Protein AF-A0A7S4NTH3-F1 (afdb_monomer)

Sequence (431 aa):
EKEKEEKEEEKEDREDGDEDFASLLYPTRKARSNSCQSRYLDDYPLTLNHTNNGFLAPGGIAGGYSQSLRDPQRGPPQKRERRERSGTILEEIVQHSLRKLESDKPVRRKPQRSLPNFPNFDAALRMSGSDRTESPPSQRRLSERGMEEGGDGRASPLAKKPRTGYGLRTDLEMGENADNWMETKDIALSAVTAIQGVVFHHYPFLRKKKTRLEVTYHAILEFVFEKTSPEMMGFYYQRWKGADDHLSEMWDKFEKACGGVSPAHLGLPKQLWLYDPWSDAIAYSSAISRLRKIDEVYTAKDKLSCLVDVGNLIFKALEKYWNSNESGDLSVMVGGDELLPLFMYVIIKAKVKKGFSQSYFMQDFIDDQCSIQKEGYLLATFQTAIALLANETDPEELAKRGEDAKRRQQIKREEKKPPPLDDDASFEEFL

Nearest PDB structures (foldseek):
  2efc-assembly1_A  TM=6.262E-01  e=3.187E-06  Arabidopsis thaliana
  2efh-assembly2_C  TM=6.250E-01  e=4.135E-06  Arabidopsis thaliana
  2ot3-assembly1_A  TM=6.192E-01  e=3.951E-05  Homo sapiens
  8zyv-assembly1_E  TM=1.554E-01  e=6.865E+00  Vibrio alginolyticus
  8gqy-assembly1_D  TM=1.423E-01  e=7.820E+00  Aquifex aeolicus VF5

Structure (mmCIF, N/CA/C/O backbone):
data_AF-A0A7S4NTH3-F1
#
_entry.id   AF-A0A7S4NTH3-F1
#
loop_
_atom_site.group_PDB
_atom_site.id
_atom_site.type_symbol
_atom_site.label_atom_id
_atom_site.label_alt_id
_atom_site.label_comp_id
_atom_site.label_asym_id
_atom_site.label_entity_id
_atom_site.label_seq_id
_atom_site.pdbx_PDB_ins_code
_atom_site.Cartn_x
_atom_site.Cartn_y
_atom_site.Cartn_z
_atom_site.occupancy
_atom_site.B_iso_or_equiv
_atom_site.auth_seq_id
_atom_site.auth_comp_id
_atom_site.auth_asym_id
_atom_site.auth_atom_id
_atom_site.pdbx_PDB_model_num
ATOM 1 N N . GLU A 1 1 ? 34.734 27.574 -26.171 1.00 56.28 1 GLU A N 1
ATOM 2 C CA . GLU A 1 1 ? 33.367 27.935 -25.730 1.00 56.28 1 GLU A CA 1
ATOM 3 C C . GLU A 1 1 ? 32.565 26.721 -25.277 1.00 56.28 1 GLU A C 1
ATOM 5 O O . GLU A 1 1 ? 32.275 26.679 -24.095 1.00 56.28 1 GLU A O 1
ATOM 10 N N . LYS A 1 2 ? 32.345 25.685 -26.104 1.00 60.69 2 LYS A N 1
ATOM 11 C CA . LYS A 1 2 ? 31.673 24.432 -25.669 1.00 60.69 2 LYS A CA 1
ATOM 12 C C . LYS A 1 2 ? 32.257 23.777 -24.410 1.00 60.69 2 LYS A C 1
ATOM 14 O O . LYS A 1 2 ? 31.524 23.348 -23.535 1.00 60.69 2 LYS A O 1
ATOM 19 N N . GLU A 1 3 ? 33.580 23.751 -24.293 1.00 72.31 3 GLU A N 1
ATOM 20 C CA . GLU A 1 3 ? 34.278 23.184 -23.127 1.00 72.31 3 GLU A CA 1
ATOM 21 C C . GLU A 1 3 ? 34.181 24.077 -21.871 1.00 72.31 3 GLU A C 1
ATOM 23 O O . GLU A 1 3 ? 34.474 23.648 -20.758 1.00 72.31 3 GLU A O 1
ATOM 28 N N . LYS A 1 4 ? 33.790 25.346 -22.054 1.00 73.31 4 LYS A N 1
ATOM 29 C CA . LYS A 1 4 ? 33.551 26.311 -20.976 1.00 73.31 4 LYS A CA 1
ATOM 30 C C . LYS A 1 4 ? 32.095 26.229 -20.500 1.00 73.31 4 LYS A C 1
ATOM 32 O O . LYS A 1 4 ? 31.881 26.224 -19.297 1.00 73.31 4 LYS A O 1
ATOM 37 N N . GLU A 1 5 ? 31.144 26.044 -21.423 1.00 79.00 5 GLU A N 1
ATOM 38 C CA . GLU A 1 5 ? 29.742 25.714 -21.106 1.00 79.00 5 GLU A CA 1
ATOM 39 C C . GLU A 1 5 ? 29.620 24.368 -20.370 1.00 79.00 5 GLU A C 1
ATOM 41 O O . GLU A 1 5 ? 28.912 24.287 -19.372 1.00 79.00 5 GLU A O 1
ATOM 46 N N . GLU A 1 6 ? 30.367 23.330 -20.778 1.00 72.06 6 GLU A N 1
ATOM 47 C CA . GLU A 1 6 ? 30.344 22.025 -20.086 1.00 72.06 6 GLU A CA 1
ATOM 48 C C . GLU A 1 6 ? 30.868 22.090 -18.642 1.00 72.06 6 GLU A C 1
ATOM 50 O O . GLU A 1 6 ? 30.430 21.304 -17.807 1.00 72.06 6 GLU A O 1
ATOM 55 N N . LYS A 1 7 ? 31.775 23.028 -18.330 1.00 72.94 7 LYS A N 1
ATOM 56 C CA . LYS A 1 7 ? 32.330 23.199 -16.976 1.00 72.94 7 LYS A CA 1
ATOM 57 C C . LYS A 1 7 ? 31.457 24.048 -16.054 1.00 72.94 7 LYS A C 1
ATOM 59 O O . LYS A 1 7 ? 31.573 23.909 -14.839 1.00 72.94 7 LYS A O 1
ATOM 64 N N . GLU A 1 8 ? 30.624 24.932 -16.600 1.00 67.81 8 GLU A N 1
ATOM 65 C CA . GLU A 1 8 ? 29.663 25.706 -15.804 1.00 67.81 8 GLU A CA 1
ATOM 66 C C . GLU A 1 8 ? 28.440 24.857 -15.431 1.00 67.81 8 GLU A C 1
ATOM 68 O O . GLU A 1 8 ? 28.017 24.897 -14.279 1.00 67.81 8 GLU A O 1
ATOM 73 N N . GLU A 1 9 ? 27.964 23.992 -16.336 1.00 59.84 9 GLU A N 1
ATOM 74 C CA . GLU A 1 9 ? 26.848 23.065 -16.070 1.00 59.84 9 GLU A CA 1
ATOM 75 C C . GLU A 1 9 ? 27.218 22.009 -14.999 1.00 59.84 9 GLU A C 1
ATOM 77 O O . GLU A 1 9 ? 26.403 21.641 -14.161 1.00 59.84 9 GLU A O 1
ATOM 82 N N . GLU A 1 10 ? 28.484 21.575 -14.947 1.00 56.62 10 GLU A N 1
ATOM 83 C CA . GLU A 1 10 ? 28.981 20.583 -13.975 1.00 56.62 10 GLU A CA 1
ATOM 84 C C . GLU A 1 10 ? 29.141 21.137 -12.542 1.00 56.62 10 GLU A C 1
ATOM 86 O O . GLU A 1 10 ? 29.327 20.375 -11.588 1.00 56.62 10 GLU A O 1
ATOM 91 N N . LYS A 1 11 ? 29.082 22.465 -12.371 1.00 53.81 11 LYS A N 1
ATOM 92 C CA . LYS A 1 11 ? 29.217 23.129 -11.067 1.00 53.81 11 LYS A CA 1
ATOM 93 C C . LYS A 1 11 ? 27.868 23.369 -10.379 1.00 53.81 11 LYS A C 1
ATOM 95 O O . LYS A 1 11 ? 27.844 23.449 -9.158 1.00 53.81 11 LYS A O 1
ATOM 100 N N . GLU A 1 12 ? 26.780 23.444 -11.143 1.00 49.84 12 GLU A N 1
ATOM 101 C CA . GLU A 1 12 ? 25.428 23.739 -10.640 1.00 49.84 12 GLU A CA 1
ATOM 102 C C . GLU A 1 12 ? 24.739 22.486 -10.052 1.00 49.84 12 GLU A C 1
ATOM 104 O O . GLU A 1 12 ? 24.010 22.581 -9.072 1.00 49.84 12 GLU A O 1
ATOM 109 N N . ASP A 1 13 ? 25.053 21.285 -10.553 1.00 47.53 13 ASP A N 1
ATOM 110 C CA . ASP A 1 13 ? 24.416 20.023 -10.127 1.00 47.53 13 ASP A CA 1
ATOM 111 C C . ASP A 1 13 ? 24.898 19.474 -8.760 1.00 47.53 13 ASP A C 1
ATOM 113 O O . ASP A 1 13 ? 24.408 18.442 -8.300 1.00 47.53 13 ASP A O 1
ATOM 117 N N . ARG A 1 14 ? 25.873 20.116 -8.096 1.00 53.19 14 ARG A N 1
ATOM 118 C CA . ARG A 1 14 ? 26.431 19.638 -6.811 1.00 53.19 14 ARG A CA 1
ATOM 119 C C . ARG A 1 14 ? 25.759 20.200 -5.557 1.00 53.19 14 ARG A C 1
ATOM 121 O O . ARG A 1 14 ? 26.060 19.694 -4.481 1.00 53.19 14 ARG A O 1
ATOM 128 N N . GLU A 1 15 ? 24.903 21.214 -5.664 1.00 51.72 15 GLU A N 1
ATOM 129 C CA . GLU A 1 15 ? 24.440 21.968 -4.484 1.00 51.72 15 GLU A CA 1
ATOM 130 C C . GLU A 1 15 ? 23.017 21.616 -3.993 1.00 51.72 15 GLU A C 1
ATOM 132 O O . GLU A 1 15 ? 22.666 22.017 -2.890 1.00 51.72 15 GLU A O 1
ATOM 137 N N . ASP A 1 16 ? 22.229 20.803 -4.716 1.00 48.53 16 ASP A N 1
ATOM 138 C CA . ASP A 1 16 ? 20.764 20.735 -4.502 1.00 48.53 16 ASP A CA 1
ATOM 139 C C . ASP A 1 16 ? 20.166 19.388 -4.018 1.00 48.53 16 ASP A C 1
ATOM 141 O O . ASP A 1 16 ? 18.943 19.231 -4.004 1.00 48.53 16 ASP A O 1
ATOM 145 N N . GLY A 1 17 ? 20.955 18.394 -3.602 1.00 49.06 17 GLY A N 1
ATOM 146 C CA . GLY A 1 17 ? 20.407 17.089 -3.190 1.00 49.06 17 GLY A CA 1
ATOM 147 C C . GLY A 1 17 ? 20.921 16.616 -1.840 1.00 49.06 17 GLY A C 1
ATOM 148 O O . GLY A 1 17 ? 22.089 16.256 -1.774 1.00 49.06 17 GLY A O 1
ATOM 149 N N . ASP A 1 18 ? 20.061 16.626 -0.803 1.00 46.88 18 ASP A N 1
ATOM 150 C CA . ASP A 1 18 ? 19.934 15.564 0.234 1.00 46.88 18 ASP A CA 1
ATOM 151 C C . ASP A 1 18 ? 19.474 16.017 1.651 1.00 46.88 18 ASP A C 1
ATOM 153 O O . ASP A 1 18 ? 19.544 15.229 2.593 1.00 46.88 18 ASP A O 1
ATOM 157 N N . GLU A 1 19 ? 18.930 17.226 1.866 1.00 51.50 19 GLU A N 1
ATOM 158 C CA . GLU A 1 19 ? 18.596 17.675 3.246 1.00 51.50 19 GLU A CA 1
ATOM 159 C C . GLU A 1 19 ? 17.164 17.379 3.769 1.00 51.50 19 GLU A C 1
ATOM 161 O O . GLU A 1 19 ? 16.917 17.497 4.971 1.00 51.50 19 GLU A O 1
ATOM 166 N N . ASP A 1 20 ? 16.207 16.939 2.942 1.00 54.31 20 ASP A N 1
ATOM 167 C CA . ASP A 1 20 ? 14.775 17.071 3.303 1.00 54.31 20 ASP A CA 1
ATOM 168 C C . ASP A 1 20 ? 14.082 15.857 3.964 1.00 54.31 20 ASP A C 1
ATOM 170 O O . ASP A 1 20 ? 12.988 16.010 4.504 1.00 54.31 20 ASP A O 1
ATOM 174 N N . PHE A 1 21 ? 14.655 14.645 3.961 1.00 44.69 21 PHE A N 1
ATOM 175 C CA . PHE A 1 21 ? 13.933 13.457 4.473 1.00 44.69 21 PHE A CA 1
ATOM 176 C C . PHE A 1 21 ? 14.385 12.976 5.859 1.00 44.69 21 PHE A C 1
ATOM 178 O O . PHE A 1 21 ? 13.556 12.552 6.667 1.00 44.69 21 PHE A O 1
ATOM 185 N N . ALA A 1 22 ? 15.675 13.090 6.188 1.00 48.62 22 ALA A N 1
ATOM 186 C CA . ALA A 1 22 ? 16.169 12.745 7.525 1.00 48.62 22 ALA A CA 1
ATOM 187 C C . ALA A 1 22 ? 15.542 13.634 8.620 1.00 48.62 22 ALA A C 1
ATOM 189 O O . ALA A 1 22 ? 15.331 13.183 9.745 1.00 48.62 22 ALA A O 1
ATOM 190 N N . SER A 1 23 ? 15.172 14.867 8.266 1.00 53.59 23 SER A N 1
ATOM 191 C CA . SER A 1 23 ? 14.517 15.848 9.135 1.00 53.59 23 SER A CA 1
ATOM 192 C C . SER A 1 23 ? 13.063 15.498 9.489 1.00 53.59 23 SER A C 1
ATOM 194 O O . SER A 1 23 ? 12.595 15.900 10.554 1.00 53.59 23 SER A O 1
ATOM 196 N N . LEU A 1 24 ? 12.365 14.717 8.650 1.00 48.34 24 LEU A N 1
ATOM 197 C CA . LEU A 1 24 ? 10.979 14.281 8.883 1.00 48.34 24 LEU A CA 1
ATOM 198 C C . LEU A 1 24 ? 10.876 13.059 9.809 1.00 48.34 24 LEU A C 1
ATOM 200 O O . LEU A 1 24 ? 9.901 12.941 10.546 1.00 48.34 24 LEU A O 1
ATOM 204 N N . LEU A 1 25 ? 11.870 12.164 9.794 1.00 39.31 25 LEU A N 1
ATOM 205 C CA . LEU A 1 25 ? 11.901 10.975 10.664 1.00 39.31 25 LEU A CA 1
ATOM 206 C C . LEU A 1 25 ? 12.648 11.219 11.985 1.00 39.31 25 LEU A C 1
ATOM 208 O O . LEU A 1 25 ? 12.361 10.562 12.984 1.00 39.31 25 LEU A O 1
ATOM 212 N N . TYR A 1 26 ? 13.571 12.185 12.011 1.00 44.75 26 TYR A N 1
ATOM 213 C CA . TYR A 1 26 ? 14.352 12.544 13.191 1.00 44.75 26 TYR A CA 1
ATOM 214 C C . TYR A 1 26 ? 14.500 14.069 13.283 1.00 44.75 26 TYR A C 1
ATOM 216 O O . TYR A 1 26 ? 15.501 14.618 12.815 1.00 44.75 26 TYR A O 1
ATOM 224 N N . PRO A 1 27 ? 13.550 14.797 13.897 1.00 42.50 27 PRO A N 1
ATOM 225 C CA . PRO A 1 27 ? 13.737 16.220 14.138 1.00 42.50 27 PRO A CA 1
ATOM 226 C C . PRO A 1 27 ? 14.923 16.417 15.093 1.00 42.50 27 PRO A C 1
ATOM 228 O O . PRO A 1 27 ? 14.819 16.237 16.309 1.00 42.50 27 PRO A O 1
ATOM 231 N N . THR A 1 28 ? 16.087 16.787 14.554 1.00 39.97 28 THR A N 1
ATOM 232 C CA . THR A 1 28 ? 17.236 17.190 15.366 1.00 39.97 28 THR A CA 1
ATOM 233 C C . THR A 1 28 ? 16.845 18.417 16.180 1.00 39.97 28 THR A C 1
ATOM 235 O O . THR A 1 28 ? 16.526 19.469 15.620 1.00 39.97 28 THR A O 1
ATOM 238 N N . ARG A 1 29 ? 16.878 18.294 17.514 1.00 39.38 29 ARG A N 1
ATOM 239 C CA . ARG A 1 29 ? 16.698 19.412 18.450 1.00 39.38 29 ARG A CA 1
ATOM 240 C C . ARG A 1 29 ? 17.683 20.536 18.104 1.00 39.38 29 ARG A C 1
ATOM 242 O O . ARG A 1 29 ? 18.843 20.487 18.505 1.00 39.38 29 ARG A O 1
ATOM 249 N N . LYS A 1 30 ? 17.216 21.601 17.444 1.00 36.25 30 LYS A N 1
ATOM 250 C CA . LYS A 1 30 ? 17.877 22.909 17.538 1.00 36.25 30 LYS A CA 1
ATOM 251 C C . LYS A 1 30 ? 17.688 23.395 18.970 1.00 36.25 30 LYS A C 1
ATOM 253 O O . LYS A 1 30 ? 16.607 23.838 19.351 1.00 36.25 30 LYS A O 1
ATOM 258 N N . ALA A 1 31 ? 18.737 23.257 19.775 1.00 36.06 31 ALA A N 1
ATOM 259 C CA . ALA A 1 31 ? 18.807 23.820 21.111 1.00 36.06 31 ALA A CA 1
ATOM 260 C C . ALA A 1 31 ? 18.616 25.343 21.024 1.00 36.06 31 ALA A C 1
ATOM 262 O O . ALA A 1 31 ? 19.528 26.078 20.650 1.00 36.06 31 ALA A O 1
ATOM 263 N N . ARG A 1 32 ? 17.419 25.831 21.362 1.00 34.41 32 ARG A N 1
ATOM 264 C CA . ARG A 1 32 ? 17.241 27.228 21.758 1.00 34.41 32 ARG A CA 1
ATOM 265 C C . ARG A 1 32 ? 17.794 27.360 23.170 1.00 34.41 32 ARG A C 1
ATOM 267 O O . ARG A 1 32 ? 17.134 27.001 24.140 1.00 34.41 32 ARG A O 1
ATOM 274 N N . SER A 1 33 ? 19.027 27.846 23.273 1.00 37.03 33 SER A N 1
ATOM 275 C CA . SER A 1 33 ? 19.566 28.367 24.521 1.00 37.03 33 SER A CA 1
ATOM 276 C C . SER A 1 33 ? 18.822 29.655 24.867 1.00 37.03 33 SER A C 1
ATOM 278 O O . SER A 1 33 ? 19.140 30.710 24.329 1.00 37.03 33 SER A O 1
ATOM 280 N N . ASN A 1 34 ? 17.848 29.578 25.766 1.00 34.44 34 ASN A N 1
ATOM 281 C CA . ASN A 1 34 ? 17.457 30.736 26.557 1.00 34.44 34 ASN A CA 1
ATOM 282 C C . ASN A 1 34 ? 17.807 30.431 28.006 1.00 34.44 34 ASN A C 1
ATOM 284 O O . ASN A 1 34 ? 17.137 29.670 28.699 1.00 34.44 34 ASN A O 1
ATOM 288 N N . SER A 1 35 ? 18.918 31.023 28.427 1.00 36.78 35 SER A N 1
ATOM 289 C CA . SER A 1 35 ? 19.235 31.263 29.820 1.00 36.78 35 SER A CA 1
ATOM 290 C C . SER A 1 35 ? 18.140 32.126 30.444 1.00 36.78 35 SER A C 1
ATOM 292 O O . SER A 1 35 ? 17.900 33.232 29.968 1.00 36.78 35 SER A O 1
ATOM 294 N N . CYS A 1 36 ? 17.538 31.666 31.533 1.00 31.19 36 CYS A N 1
ATOM 295 C CA . CYS A 1 36 ? 17.342 32.510 32.706 1.00 31.19 36 CYS A CA 1
ATOM 296 C C . CYS A 1 36 ? 17.050 31.635 33.924 1.00 31.19 36 CYS A C 1
ATOM 298 O O . CYS A 1 36 ? 16.218 30.732 33.897 1.00 31.19 36 CYS A O 1
ATOM 300 N N . GLN A 1 37 ? 17.825 31.891 34.970 1.00 31.83 37 GLN A N 1
ATOM 301 C CA . GLN A 1 37 ? 17.796 31.222 36.258 1.00 31.83 37 GLN A CA 1
ATOM 302 C C . GLN A 1 37 ? 16.567 31.634 37.082 1.00 31.83 37 GLN A C 1
ATOM 304 O O . GLN A 1 37 ? 16.215 32.805 37.119 1.00 31.83 37 GLN A O 1
ATOM 309 N N . SER A 1 38 ? 16.036 30.650 37.815 1.00 30.27 38 SER A N 1
ATOM 310 C CA . SER A 1 38 ? 15.708 30.687 39.251 1.00 30.27 38 SER A CA 1
ATOM 311 C C . SER A 1 38 ? 14.896 31.866 39.809 1.00 30.27 38 SER A C 1
ATOM 313 O O . SER A 1 38 ? 15.410 32.978 39.917 1.00 30.27 38 SER A O 1
ATOM 315 N N . ARG A 1 39 ? 13.725 31.562 40.395 1.00 29.33 39 ARG A N 1
ATOM 316 C CA . ARG A 1 39 ? 13.533 31.624 41.860 1.00 29.33 39 ARG A CA 1
ATOM 317 C C . ARG A 1 39 ? 12.229 30.967 42.336 1.00 29.33 39 ARG A C 1
ATOM 319 O O . ARG A 1 39 ? 11.316 30.714 41.564 1.00 29.33 39 ARG A O 1
ATOM 326 N N . TYR A 1 40 ? 12.279 30.653 43.625 1.00 32.91 40 TYR A N 1
ATOM 327 C CA . TYR A 1 40 ? 11.409 29.879 44.507 1.00 32.91 40 TYR A CA 1
ATOM 328 C C . TYR A 1 40 ? 10.051 30.532 44.869 1.00 32.91 40 TYR A C 1
ATOM 330 O O . TYR A 1 40 ? 9.979 31.752 44.946 1.00 32.91 40 TYR A O 1
ATOM 338 N N . LEU A 1 41 ? 9.112 29.641 45.235 1.00 31.84 41 LEU A N 1
ATOM 339 C CA . LEU A 1 41 ? 8.098 29.655 46.317 1.00 31.84 41 LEU A CA 1
ATOM 340 C C . LEU A 1 41 ? 6.884 30.618 46.364 1.00 31.84 41 LEU A C 1
ATOM 342 O O . LEU A 1 41 ? 6.985 31.817 46.134 1.00 31.84 41 LEU A O 1
ATOM 346 N N . ASP A 1 42 ? 5.807 29.973 46.839 1.00 29.84 42 ASP A N 1
ATOM 347 C CA . ASP A 1 42 ? 4.655 30.385 47.662 1.00 29.84 42 ASP A CA 1
ATOM 348 C C . ASP A 1 42 ? 3.352 30.954 47.051 1.00 29.84 42 ASP A C 1
ATOM 350 O O . ASP A 1 42 ? 3.307 32.007 46.424 1.00 29.84 42 ASP A O 1
ATOM 354 N N . ASP A 1 43 ? 2.294 30.177 47.341 1.00 30.47 43 ASP A N 1
ATOM 355 C CA . ASP A 1 43 ? 0.948 30.497 47.840 1.00 30.47 43 ASP A CA 1
ATOM 356 C C . ASP A 1 43 ? -0.093 31.331 47.045 1.00 30.47 43 ASP A C 1
ATOM 358 O O . ASP A 1 43 ? 0.097 32.477 46.656 1.00 30.47 43 ASP A O 1
ATOM 362 N N . TYR A 1 44 ? -1.251 30.662 46.884 1.00 27.08 44 TYR A N 1
ATOM 363 C CA . TYR A 1 44 ? -2.678 31.053 46.779 1.00 27.08 44 TYR A CA 1
ATOM 364 C C . TYR A 1 44 ? -3.108 32.497 47.192 1.00 27.08 44 TYR A C 1
ATOM 366 O O . TYR A 1 44 ? -2.408 33.160 47.945 1.00 27.08 44 TYR A O 1
ATOM 374 N N . PRO A 1 45 ? -4.392 32.901 47.001 1.00 57.22 45 PRO A N 1
ATOM 375 C CA . PRO A 1 45 ? -5.212 33.046 45.786 1.00 57.22 45 PRO A CA 1
ATOM 376 C C . PRO A 1 45 ? -5.929 34.431 45.764 1.00 57.22 45 PRO A C 1
ATOM 378 O O . PRO A 1 45 ? -5.607 35.292 46.573 1.00 57.22 45 PRO A O 1
ATOM 381 N N . LEU A 1 46 ? -6.938 34.607 44.889 1.00 30.91 46 LEU A N 1
ATOM 382 C CA . LEU A 1 46 ? -8.204 35.368 45.079 1.00 30.91 46 LEU A CA 1
ATOM 383 C C . LEU A 1 46 ? -8.614 36.282 43.899 1.00 30.91 46 LEU A C 1
ATOM 385 O O . LEU A 1 46 ? -8.030 37.328 43.652 1.00 30.91 46 LEU A O 1
ATOM 389 N N . THR A 1 47 ? -9.685 35.838 43.226 1.00 29.03 47 THR A N 1
ATOM 390 C CA . THR A 1 47 ? -10.998 36.497 43.009 1.00 29.03 47 THR A CA 1
ATOM 391 C C . THR A 1 47 ? -11.170 37.911 42.426 1.00 29.03 47 THR A C 1
ATOM 393 O O . THR A 1 47 ? -10.419 38.838 42.690 1.00 29.03 47 THR A O 1
ATOM 396 N N . LEU A 1 48 ? -12.373 38.038 41.837 1.00 30.53 48 LEU A N 1
ATOM 397 C CA . LEU A 1 48 ? -13.192 39.215 41.504 1.00 30.53 48 LEU A CA 1
ATOM 398 C C . LEU A 1 48 ? -12.850 39.903 40.175 1.00 30.53 48 LEU A C 1
ATOM 400 O O . LEU A 1 48 ? -11.768 40.429 39.968 1.00 30.53 48 LEU A O 1
ATOM 404 N N . ASN A 1 49 ? -13.713 39.740 39.167 1.00 29.50 49 ASN A N 1
ATOM 405 C CA . ASN A 1 49 ? -15.008 40.418 38.966 1.00 29.50 49 ASN A CA 1
ATOM 406 C C . ASN A 1 49 ? -14.858 41.912 38.683 1.00 29.50 49 ASN A C 1
ATOM 408 O O . ASN A 1 49 ? -14.314 42.642 39.499 1.00 29.50 49 ASN A O 1
ATOM 412 N N . HIS A 1 50 ? -15.501 42.310 37.583 1.00 32.12 50 HIS A N 1
ATOM 413 C CA . HIS A 1 50 ? -16.297 43.523 37.348 1.00 32.12 50 HIS A CA 1
ATOM 414 C C . HIS A 1 50 ? -15.970 44.125 35.977 1.00 32.12 50 HIS A C 1
ATOM 416 O O . HIS A 1 50 ? -14.878 44.610 35.727 1.00 32.12 50 HIS A O 1
ATOM 422 N N . THR A 1 51 ? -16.795 43.824 34.975 1.00 30.17 51 THR A N 1
ATOM 423 C CA . THR A 1 51 ? -18.022 44.532 34.557 1.00 30.17 51 THR A CA 1
ATOM 424 C C . THR A 1 51 ? -17.777 45.661 33.563 1.00 30.17 51 THR A C 1
ATOM 426 O O . THR A 1 51 ? -17.088 46.626 33.856 1.00 30.17 51 THR A O 1
ATOM 429 N N . ASN A 1 52 ? -18.573 45.560 32.501 1.00 30.78 52 ASN A N 1
ATOM 430 C CA . ASN A 1 52 ? -19.405 46.604 31.915 1.00 30.78 52 ASN A CA 1
ATOM 431 C C . ASN A 1 52 ? -18.820 47.711 31.039 1.00 30.78 52 ASN A C 1
ATOM 433 O O . ASN A 1 52 ? -17.890 48.425 31.386 1.00 30.78 52 ASN A O 1
ATOM 437 N N . ASN A 1 53 ? -19.646 47.934 30.010 1.00 32.00 53 ASN A N 1
ATOM 438 C CA . ASN A 1 53 ? -19.886 49.144 29.232 1.00 32.00 53 ASN A CA 1
ATOM 439 C C . ASN A 1 53 ? -18.768 49.463 28.230 1.00 32.00 53 ASN A C 1
ATOM 441 O O . ASN A 1 53 ? -17.657 49.804 28.595 1.00 32.00 53 ASN A O 1
ATOM 445 N N . GLY A 1 54 ? -18.969 49.320 26.920 1.00 28.59 54 GLY A N 1
ATOM 446 C CA . GLY A 1 54 ? -20.149 49.707 26.154 1.00 28.59 54 GLY A CA 1
ATOM 447 C C . GLY A 1 54 ? -20.070 51.201 25.871 1.00 28.59 54 GLY A C 1
ATOM 448 O O . GLY A 1 54 ? -20.202 51.975 26.805 1.00 28.59 54 GLY A O 1
ATOM 449 N N . PHE A 1 55 ? -19.847 51.595 24.614 1.00 28.72 55 PHE A N 1
ATOM 450 C CA . PHE A 1 55 ? -20.629 52.632 23.935 1.00 28.72 55 PHE A CA 1
ATOM 451 C C . PHE A 1 55 ? -20.233 52.789 22.458 1.00 28.72 55 PHE A C 1
ATOM 453 O O . PHE A 1 55 ? -19.129 52.477 22.025 1.00 28.72 55 PHE A O 1
ATOM 460 N N . LEU A 1 56 ? -21.239 53.247 21.722 1.00 32.41 56 LEU A N 1
ATOM 461 C CA . LEU A 1 56 ? -21.412 53.430 20.287 1.00 32.41 56 LEU A CA 1
ATOM 462 C C . LEU A 1 56 ? -20.488 54.474 19.618 1.00 32.41 56 LEU A C 1
ATOM 464 O O . LEU A 1 56 ? -20.415 55.596 20.100 1.00 32.41 56 LEU A O 1
ATOM 468 N N . ALA A 1 57 ? -19.987 54.110 18.422 1.00 33.12 57 ALA A N 1
ATOM 469 C CA . ALA A 1 57 ? -19.989 54.864 17.143 1.00 33.12 57 ALA A CA 1
ATOM 470 C C . ALA A 1 57 ? -19.321 56.279 17.068 1.00 33.12 57 ALA A C 1
ATOM 472 O O . ALA A 1 57 ? -18.840 56.800 18.062 1.00 33.12 57 ALA A O 1
ATOM 473 N N . PRO A 1 58 ? -19.334 56.976 15.908 1.00 49.41 58 PRO A N 1
ATOM 474 C CA . PRO A 1 58 ? -18.619 56.700 14.650 1.00 49.41 58 PRO A CA 1
ATOM 475 C C . PRO A 1 58 ? -17.819 57.930 14.120 1.00 49.41 58 PRO A C 1
ATOM 477 O O . PRO A 1 58 ? -17.914 59.030 14.654 1.00 49.41 58 PRO A O 1
ATOM 480 N N . GLY A 1 59 ? -17.112 57.764 12.992 1.00 29.64 59 GLY A N 1
ATOM 481 C CA . GLY A 1 59 ? -16.455 58.837 12.212 1.00 29.64 59 GLY A CA 1
ATOM 482 C C . GLY A 1 59 ? -14.929 58.743 12.313 1.00 29.64 59 GLY A C 1
ATOM 483 O O . GLY A 1 59 ? -14.384 58.738 13.403 1.00 29.64 59 GLY A O 1
ATOM 484 N N . GLY A 1 60 ? -14.154 58.527 11.251 1.00 31.31 60 GLY A N 1
ATOM 485 C CA . GLY A 1 60 ? -14.176 59.183 9.948 1.00 31.31 60 GLY A CA 1
ATOM 486 C C . GLY A 1 60 ? -13.039 60.206 9.940 1.00 31.31 60 GLY A C 1
ATOM 487 O O . GLY A 1 60 ? -13.118 61.148 10.711 1.00 31.31 60 GLY A O 1
ATOM 488 N N . ILE A 1 61 ? -11.992 60.001 9.128 1.00 32.94 61 ILE A N 1
ATOM 489 C CA . ILE A 1 61 ? -11.173 61.032 8.455 1.00 32.94 61 ILE A CA 1
ATOM 490 C C . ILE A 1 61 ? -10.122 60.363 7.547 1.00 32.94 61 ILE A C 1
ATOM 492 O O . ILE A 1 61 ? -9.632 59.267 7.794 1.00 32.94 61 ILE A O 1
ATOM 496 N N . ALA A 1 62 ? -9.875 61.090 6.462 1.00 32.50 62 ALA A N 1
ATOM 497 C CA . ALA A 1 62 ? -9.082 60.880 5.265 1.00 32.50 62 ALA A CA 1
ATOM 498 C C . ALA A 1 62 ? -7.589 60.510 5.405 1.00 32.50 62 ALA A C 1
ATOM 500 O O . ALA A 1 62 ? -6.927 60.812 6.392 1.00 32.50 62 ALA A O 1
ATOM 501 N N . GLY A 1 63 ? -7.063 59.994 4.286 1.00 31.12 63 GLY A N 1
ATOM 502 C CA . GLY A 1 63 ? -5.642 59.900 3.926 1.00 31.12 63 GLY A CA 1
ATOM 503 C C . GLY A 1 63 ? -5.387 58.570 3.207 1.00 31.12 63 GLY A C 1
ATOM 504 O O . GLY A 1 63 ? -5.368 57.535 3.848 1.00 31.12 63 GLY A O 1
ATOM 505 N N . GLY A 1 64 ? -5.300 58.449 1.882 1.00 31.47 64 GLY A N 1
ATOM 506 C CA . GLY A 1 64 ? -4.615 59.316 0.934 1.00 31.47 64 GLY A CA 1
ATOM 507 C C . GLY A 1 64 ? -3.193 58.800 0.709 1.00 31.47 64 GLY A C 1
ATOM 508 O O . GLY A 1 64 ? -2.277 59.431 1.203 1.00 31.47 64 GLY A O 1
ATOM 509 N N . TYR A 1 65 ? -3.007 57.683 -0.012 1.00 35.00 65 TYR A N 1
ATOM 510 C CA . TYR A 1 65 ? -1.722 57.329 -0.635 1.00 35.00 65 TYR A CA 1
ATOM 511 C C . TYR A 1 65 ? -1.909 56.531 -1.933 1.00 35.00 65 TYR A C 1
ATOM 513 O O . TYR A 1 65 ? -2.769 55.662 -2.055 1.00 35.00 65 TYR A O 1
ATOM 521 N N . SER A 1 66 ? -1.090 56.922 -2.906 1.00 36.16 66 SER A N 1
ATOM 522 C CA . SER A 1 66 ? -1.121 56.617 -4.329 1.00 36.16 66 SER A CA 1
ATOM 523 C C . SER A 1 66 ? -1.069 55.140 -4.707 1.00 36.16 66 SER A C 1
ATOM 525 O O . SER A 1 66 ? -0.263 54.361 -4.203 1.00 36.16 66 SER A O 1
ATOM 527 N N . GLN A 1 67 ? -1.840 54.825 -5.746 1.00 34.59 67 GLN A N 1
ATOM 528 C CA . GLN A 1 67 ? -1.634 53.686 -6.631 1.00 34.59 67 GL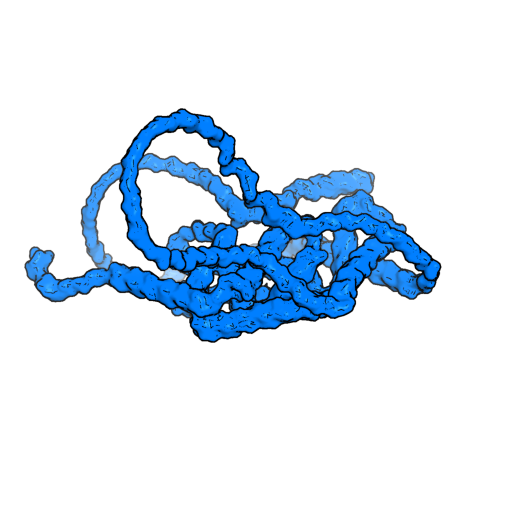N A CA 1
ATOM 529 C C . GLN A 1 67 ? -0.267 53.807 -7.326 1.00 34.59 67 GLN A C 1
ATOM 531 O O . GLN A 1 67 ? -0.029 54.736 -8.096 1.00 34.59 67 GLN A O 1
ATOM 536 N N . SER A 1 68 ? 0.624 52.847 -7.075 1.00 34.50 68 SER A N 1
ATOM 537 C CA . SER A 1 68 ? 1.753 52.536 -7.952 1.00 34.50 68 SER A CA 1
ATOM 538 C C . SER A 1 68 ? 1.425 51.227 -8.662 1.00 34.50 68 SER A C 1
ATOM 540 O O . SER A 1 68 ? 1.482 50.150 -8.074 1.00 34.50 68 SER A O 1
ATOM 542 N N . LEU A 1 69 ? 1.039 51.351 -9.932 1.00 42.66 69 LEU A N 1
ATOM 543 C CA . LEU A 1 69 ? 1.046 50.270 -10.908 1.00 42.66 69 LEU A CA 1
ATOM 544 C C . LEU A 1 69 ? 2.484 49.748 -11.032 1.00 42.66 69 LEU A C 1
ATOM 546 O O . LEU A 1 69 ? 3.362 50.451 -11.532 1.00 42.66 69 LEU A O 1
ATOM 550 N N . ARG A 1 70 ? 2.727 48.519 -10.577 1.00 36.03 70 ARG A N 1
ATOM 551 C CA . ARG A 1 70 ? 3.842 47.702 -11.059 1.00 36.03 70 ARG A CA 1
ATOM 552 C C . ARG A 1 70 ? 3.270 46.425 -11.639 1.00 36.03 70 ARG A C 1
ATOM 554 O O . ARG A 1 70 ? 2.712 45.603 -10.917 1.00 36.03 70 ARG A O 1
ATOM 561 N N . ASP A 1 71 ? 3.427 46.300 -12.949 1.00 39.00 71 ASP A N 1
ATOM 562 C CA . ASP A 1 71 ? 3.285 45.053 -13.681 1.00 39.00 71 ASP A CA 1
ATOM 563 C C . ASP A 1 71 ? 4.148 43.959 -13.032 1.00 39.00 71 ASP A C 1
ATOM 565 O O . ASP A 1 71 ? 5.358 44.157 -12.866 1.00 39.00 71 ASP A O 1
ATOM 569 N N . PRO A 1 72 ? 3.592 42.781 -12.702 1.00 41.03 72 PRO A N 1
ATOM 570 C CA . PRO A 1 72 ? 4.415 41.617 -12.442 1.00 41.03 72 PRO A CA 1
ATOM 571 C C . PRO A 1 72 ? 4.962 41.128 -13.786 1.00 41.03 72 PRO A C 1
ATOM 573 O O . PRO A 1 72 ? 4.271 40.474 -14.570 1.00 41.03 72 PRO A O 1
ATOM 576 N N . GLN A 1 73 ? 6.220 41.471 -14.071 1.00 36.97 73 GLN A N 1
ATOM 577 C CA . GLN A 1 73 ? 6.964 40.843 -15.154 1.00 36.97 73 GLN A CA 1
ATOM 578 C C . GLN A 1 73 ? 6.942 39.322 -14.978 1.00 36.97 73 GLN A C 1
ATOM 580 O O . GLN A 1 73 ? 7.281 38.781 -13.925 1.00 36.97 73 GLN A O 1
ATOM 585 N N . ARG A 1 74 ? 6.536 38.651 -16.058 1.00 43.16 74 ARG A N 1
ATOM 586 C CA . ARG A 1 74 ? 6.614 37.207 -16.268 1.00 43.16 74 ARG A CA 1
ATOM 587 C C . ARG A 1 74 ? 8.015 36.697 -15.918 1.00 43.16 74 ARG A C 1
ATOM 589 O O . ARG A 1 74 ? 8.972 36.995 -16.627 1.00 43.16 74 ARG A O 1
ATOM 596 N N . GLY A 1 75 ? 8.114 35.885 -14.869 1.00 49.62 75 GLY A N 1
ATOM 597 C CA . GLY A 1 75 ? 9.264 35.003 -14.670 1.00 49.62 75 GLY A CA 1
ATOM 598 C C . GLY A 1 75 ? 9.336 33.950 -15.790 1.00 49.62 75 GLY A C 1
ATOM 599 O O . GLY A 1 75 ? 8.296 33.579 -16.343 1.00 49.62 75 GLY A O 1
ATOM 600 N N . PRO A 1 76 ? 10.537 33.479 -16.168 1.00 44.00 76 PRO A N 1
ATOM 601 C CA . PRO A 1 76 ? 10.722 32.616 -17.330 1.00 44.00 76 PRO A CA 1
ATOM 602 C C . PRO A 1 76 ? 10.081 31.228 -17.124 1.00 44.00 76 PRO A C 1
ATOM 604 O O . PRO A 1 76 ? 10.460 30.508 -16.194 1.00 44.00 76 PRO A O 1
ATOM 607 N N . PRO A 1 77 ? 9.170 30.785 -18.011 1.00 46.75 77 PRO A N 1
ATOM 608 C CA . PRO A 1 77 ? 8.692 29.412 -18.034 1.00 46.75 77 PRO A CA 1
ATOM 609 C C . PRO A 1 77 ? 9.726 28.585 -18.802 1.00 46.75 77 PRO A C 1
ATOM 611 O O . PRO A 1 77 ? 9.654 28.474 -20.017 1.00 46.75 77 PRO A O 1
ATOM 614 N N . GLN A 1 78 ? 10.770 28.079 -18.144 1.00 55.31 78 GLN A N 1
ATOM 615 C CA . GLN A 1 78 ? 11.768 27.266 -18.864 1.00 55.31 78 GLN A CA 1
ATOM 616 C C . GLN A 1 78 ? 12.116 25.941 -18.193 1.00 55.31 78 GLN A C 1
ATOM 618 O O . GLN A 1 78 ? 12.379 24.971 -18.900 1.00 55.31 78 GLN A O 1
ATOM 623 N N . LYS A 1 79 ? 12.069 25.832 -16.859 1.00 46.75 79 LYS A N 1
ATOM 624 C CA . LYS A 1 79 ? 12.504 24.590 -16.192 1.00 46.75 79 LYS A CA 1
ATOM 625 C C . LYS A 1 79 ? 11.468 23.456 -16.267 1.00 46.75 79 LYS A C 1
ATOM 627 O O . LYS A 1 79 ? 11.849 22.312 -16.499 1.00 46.75 79 LYS A O 1
ATOM 632 N N . ARG A 1 80 ? 10.168 23.755 -16.150 1.00 45.38 80 ARG A N 1
ATOM 633 C CA . ARG A 1 80 ? 9.101 22.736 -16.238 1.00 45.38 80 ARG A CA 1
ATOM 634 C C . ARG A 1 80 ? 8.847 22.282 -17.681 1.00 45.38 80 ARG A C 1
ATOM 636 O O . ARG A 1 80 ? 8.811 21.087 -17.947 1.00 45.38 80 ARG A O 1
ATOM 643 N N . GLU A 1 81 ? 8.818 23.230 -18.616 1.00 48.94 81 GLU A N 1
ATOM 644 C CA . GLU A 1 81 ? 8.587 22.957 -20.042 1.00 48.94 81 GLU A CA 1
ATOM 645 C C . GLU A 1 81 ? 9.745 22.169 -20.696 1.00 48.94 81 GLU A C 1
ATOM 647 O O . GLU A 1 81 ? 9.519 21.344 -21.578 1.00 48.94 81 GLU A O 1
ATOM 652 N N . ARG A 1 82 ? 11.000 22.358 -20.244 1.00 50.44 82 ARG A N 1
ATOM 653 C CA . ARG A 1 82 ? 12.154 21.558 -20.710 1.00 50.44 82 ARG A CA 1
ATOM 654 C C . ARG A 1 82 ? 12.110 20.105 -20.242 1.00 50.44 82 ARG A C 1
ATOM 656 O O . ARG A 1 82 ? 12.524 19.234 -21.004 1.00 50.44 82 ARG A O 1
ATOM 663 N N . ARG A 1 83 ? 11.627 19.823 -19.026 1.00 48.53 83 ARG A N 1
ATOM 664 C CA . ARG A 1 83 ? 11.493 18.440 -18.529 1.00 48.53 83 ARG A CA 1
ATOM 665 C C . ARG A 1 83 ? 10.394 17.685 -19.277 1.00 48.53 83 ARG A C 1
ATOM 667 O O . ARG A 1 83 ? 10.641 16.567 -19.713 1.00 48.53 83 ARG A O 1
ATOM 674 N N . GLU A 1 84 ? 9.255 18.330 -19.523 1.00 51.84 84 GLU A N 1
ATOM 675 C CA . GLU A 1 84 ? 8.159 17.757 -20.318 1.00 51.84 84 GLU A CA 1
ATOM 676 C C . GLU A 1 84 ? 8.601 17.483 -21.774 1.00 51.84 84 GLU A C 1
ATOM 678 O O . GLU A 1 84 ? 8.394 16.381 -22.272 1.00 51.84 84 GLU A O 1
ATOM 683 N N . ARG A 1 85 ? 9.345 18.399 -22.423 1.00 57.03 85 ARG A N 1
ATOM 684 C CA . ARG A 1 85 ? 9.884 18.177 -23.788 1.00 57.03 85 ARG A CA 1
ATOM 685 C C . ARG A 1 85 ? 10.989 17.117 -23.880 1.00 57.03 85 ARG A C 1
ATOM 687 O O . ARG A 1 85 ? 11.208 16.538 -24.939 1.00 57.03 85 ARG A O 1
ATOM 694 N N . SER A 1 86 ? 11.732 16.880 -22.800 1.00 54.09 86 SER A N 1
ATOM 695 C CA . SER A 1 86 ? 12.789 15.855 -22.787 1.00 54.09 86 SER A CA 1
ATOM 696 C C . SER A 1 86 ? 12.200 14.442 -22.757 1.00 54.09 86 SER A C 1
ATOM 698 O O . SER A 1 86 ? 12.727 13.551 -23.422 1.00 54.09 86 SER A O 1
ATOM 700 N N . GLY A 1 87 ? 11.086 14.260 -22.035 1.00 57.09 87 GLY A N 1
ATOM 701 C CA . GLY A 1 87 ? 10.318 13.013 -22.025 1.00 57.09 87 GLY A CA 1
ATOM 702 C C . GLY A 1 87 ? 9.767 12.675 -23.408 1.00 57.09 87 GLY A C 1
ATOM 703 O O . GLY A 1 87 ? 10.002 11.578 -23.903 1.00 57.09 87 GLY A O 1
ATOM 704 N N . THR A 1 88 ? 9.169 13.657 -24.094 1.00 70.88 88 THR A N 1
ATOM 705 C CA . THR A 1 88 ? 8.602 13.449 -25.437 1.00 70.88 88 THR A CA 1
ATOM 706 C C . THR A 1 88 ? 9.658 13.074 -26.479 1.00 70.88 88 THR A C 1
ATOM 708 O O . THR A 1 88 ? 9.396 12.246 -27.342 1.00 70.88 88 THR A O 1
ATOM 711 N N . ILE A 1 89 ? 10.877 13.625 -26.401 1.00 72.50 89 ILE A N 1
ATOM 712 C CA . ILE A 1 89 ? 11.961 13.267 -27.337 1.00 72.50 89 ILE A CA 1
ATOM 713 C C . ILE A 1 89 ? 12.453 11.834 -27.094 1.00 72.50 89 ILE A C 1
ATOM 715 O O . ILE A 1 89 ? 12.730 11.111 -28.049 1.00 72.50 89 ILE A O 1
ATOM 719 N N . LEU A 1 90 ? 12.578 11.406 -25.833 1.00 65.00 90 LEU A N 1
ATOM 720 C CA . LEU A 1 90 ? 12.966 10.028 -25.519 1.00 65.00 90 LEU A CA 1
ATOM 721 C C . LEU A 1 90 ? 11.876 9.037 -25.929 1.00 65.00 90 LEU A C 1
ATOM 723 O O . LEU A 1 90 ? 12.200 8.014 -26.527 1.00 65.00 90 LEU A O 1
ATOM 727 N N . GLU A 1 91 ? 10.605 9.365 -25.697 1.00 68.12 91 GLU A N 1
ATOM 728 C CA . GLU A 1 91 ? 9.477 8.588 -26.211 1.00 68.12 91 GLU A CA 1
ATOM 729 C C . GLU A 1 91 ? 9.516 8.495 -27.739 1.00 68.12 91 GLU A C 1
ATOM 731 O O . GLU A 1 91 ? 9.431 7.397 -28.282 1.00 68.12 91 GLU A O 1
ATOM 736 N N . GLU A 1 92 ? 9.730 9.604 -28.453 1.00 78.75 92 GLU A N 1
ATOM 737 C CA . GLU A 1 92 ? 9.867 9.600 -29.913 1.00 78.75 92 GLU A CA 1
ATOM 738 C C . GLU A 1 92 ? 11.047 8.743 -30.387 1.00 78.75 92 GLU A C 1
ATOM 740 O O . GLU A 1 92 ? 10.916 8.012 -31.371 1.00 78.75 92 GLU A O 1
ATOM 745 N N . ILE A 1 93 ? 12.182 8.785 -29.683 1.00 74.81 93 ILE A N 1
ATOM 746 C CA . ILE A 1 93 ? 13.363 7.959 -29.964 1.00 74.81 93 ILE A CA 1
ATOM 747 C C . ILE A 1 93 ? 13.062 6.470 -29.750 1.00 74.81 93 ILE A C 1
ATOM 749 O O . ILE A 1 93 ? 13.432 5.642 -30.591 1.00 74.81 93 ILE A O 1
ATOM 753 N N . VAL A 1 94 ? 12.385 6.118 -28.655 1.00 69.50 94 VAL A N 1
ATOM 754 C CA . VAL A 1 94 ? 11.980 4.738 -28.352 1.00 69.50 94 VAL A CA 1
ATOM 755 C C . VAL A 1 94 ? 10.982 4.249 -29.405 1.00 69.50 94 VAL A C 1
ATOM 757 O O . VAL A 1 94 ? 11.217 3.222 -30.039 1.00 69.50 94 VAL A O 1
ATOM 760 N N . GLN A 1 95 ? 9.947 5.035 -29.704 1.00 74.50 95 GLN A N 1
ATOM 761 C CA . GLN A 1 95 ? 8.941 4.742 -30.732 1.00 74.50 95 GLN A CA 1
ATOM 762 C C . GLN A 1 95 ? 9.542 4.633 -32.139 1.00 74.50 95 GLN A C 1
ATOM 764 O O . GLN A 1 95 ? 9.149 3.787 -32.942 1.00 74.50 95 GLN A O 1
ATOM 769 N N . HIS A 1 96 ? 10.510 5.484 -32.479 1.00 78.81 96 HIS A N 1
ATOM 770 C CA . HIS A 1 96 ? 11.244 5.396 -33.740 1.00 78.81 96 HIS A CA 1
ATOM 771 C C . HIS A 1 96 ? 12.091 4.117 -33.810 1.00 78.81 96 HIS A C 1
ATOM 773 O O . HIS A 1 96 ? 12.091 3.433 -34.833 1.00 78.81 96 HIS A O 1
ATOM 779 N N . SER A 1 97 ? 12.777 3.764 -32.721 1.00 69.38 97 SER A N 1
ATOM 780 C CA . SER A 1 97 ? 13.587 2.542 -32.641 1.00 69.38 97 SER A CA 1
ATOM 781 C C . SER A 1 97 ? 12.727 1.279 -32.770 1.00 69.38 97 SER A C 1
ATOM 783 O O . SER A 1 97 ? 13.138 0.328 -33.431 1.00 69.38 97 SER A O 1
ATOM 785 N N . LEU A 1 98 ? 11.510 1.290 -32.220 1.00 64.25 98 LEU A N 1
ATOM 786 C CA . LEU A 1 98 ? 10.556 0.181 -32.313 1.00 64.25 98 LEU A CA 1
ATOM 787 C C . LEU A 1 98 ? 9.959 0.017 -33.705 1.00 64.25 98 LEU A C 1
ATOM 789 O O . LEU A 1 98 ? 9.979 -1.086 -34.237 1.00 64.25 98 LEU A O 1
ATOM 793 N N . ARG A 1 99 ? 9.531 1.110 -34.349 1.00 76.94 99 ARG A N 1
ATOM 794 C CA . ARG A 1 99 ? 9.084 1.065 -35.754 1.00 76.94 99 ARG A CA 1
ATOM 795 C C . ARG A 1 99 ? 10.153 0.476 -36.674 1.00 76.94 99 ARG A C 1
ATOM 797 O O . ARG A 1 99 ? 9.842 -0.198 -37.652 1.00 76.94 99 ARG A O 1
ATOM 804 N N . LYS A 1 100 ? 11.424 0.704 -36.341 1.00 70.62 100 LYS A N 1
ATOM 805 C CA . LYS A 1 100 ? 12.558 0.127 -37.059 1.00 70.62 100 LYS A CA 1
ATOM 806 C C . LYS A 1 100 ? 12.742 -1.367 -36.761 1.00 70.62 100 LYS A C 1
ATOM 808 O O . LYS A 1 100 ? 12.921 -2.139 -37.698 1.00 70.62 100 LYS A O 1
ATOM 813 N N . LEU A 1 101 ? 12.616 -1.782 -35.499 1.00 60.69 101 LEU A N 1
ATOM 814 C CA . LEU A 1 101 ? 12.599 -3.197 -35.093 1.00 60.69 101 LEU A CA 1
ATOM 815 C C . LEU A 1 101 ? 11.463 -3.987 -35.760 1.00 60.69 101 LEU A C 1
ATOM 817 O O . LEU A 1 101 ? 11.694 -5.097 -36.222 1.00 60.69 101 LEU A O 1
ATOM 821 N N . GLU A 1 102 ? 10.261 -3.417 -35.861 1.00 72.25 102 GLU A N 1
ATOM 822 C CA . GLU A 1 102 ? 9.119 -4.045 -36.544 1.00 72.25 102 GLU A CA 1
ATOM 823 C C . GLU A 1 102 ? 9.341 -4.182 -38.058 1.00 72.25 102 GLU A C 1
ATOM 825 O O . GLU A 1 102 ? 8.851 -5.126 -38.681 1.00 72.25 102 GLU A O 1
ATOM 830 N N . SER A 1 103 ? 10.099 -3.258 -38.660 1.00 70.00 103 SER A N 1
ATOM 831 C CA . SER A 1 103 ? 10.439 -3.305 -40.086 1.00 70.00 103 SER A CA 1
ATOM 832 C C . SER A 1 103 ? 11.520 -4.341 -40.428 1.00 70.00 103 SER A C 1
ATOM 834 O O . SER A 1 103 ? 11.561 -4.840 -41.557 1.00 70.00 103 SER A O 1
ATOM 836 N N . ASP A 1 104 ? 12.348 -4.723 -39.452 1.00 57.16 104 ASP A N 1
ATOM 837 C CA . ASP A 1 104 ? 13.407 -5.716 -39.615 1.00 57.16 104 ASP A CA 1
ATOM 838 C C . ASP A 1 104 ? 12.867 -7.132 -39.334 1.00 57.16 104 ASP A C 1
ATOM 840 O O . ASP A 1 104 ? 12.731 -7.578 -38.195 1.00 57.16 104 ASP A O 1
ATOM 844 N N . LYS A 1 105 ? 12.560 -7.888 -40.400 1.00 42.59 105 LYS A N 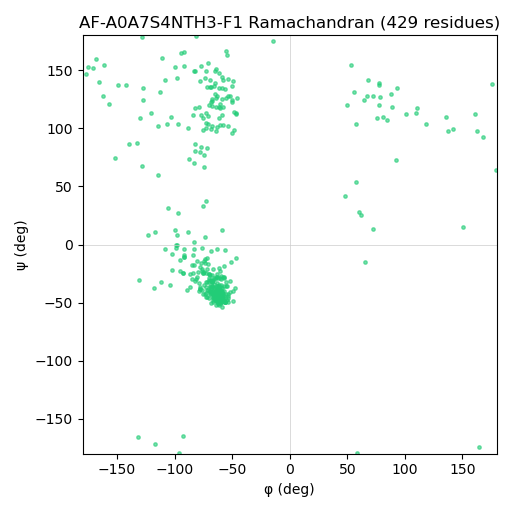1
ATOM 845 C CA . LYS A 1 105 ? 12.105 -9.287 -40.287 1.00 42.59 105 LYS A CA 1
ATOM 846 C C . LYS A 1 105 ? 13.132 -10.139 -39.518 1.00 42.59 105 LYS A C 1
ATOM 848 O O . LYS A 1 105 ? 14.317 -10.118 -39.862 1.00 42.59 105 LYS A O 1
ATOM 853 N N . PRO A 1 106 ? 12.707 -10.965 -38.544 1.00 41.28 106 PRO A N 1
ATOM 854 C CA . PRO A 1 106 ? 13.634 -11.695 -37.690 1.00 41.28 106 PRO A CA 1
ATOM 855 C C . PRO A 1 106 ? 14.408 -12.763 -38.473 1.00 41.28 106 PRO A C 1
ATOM 857 O O . PRO A 1 106 ? 13.848 -13.727 -39.001 1.00 41.28 106 PRO A O 1
ATOM 860 N N . VAL A 1 107 ? 15.734 -12.627 -38.489 1.00 41.97 107 VAL A N 1
ATOM 861 C CA . VAL A 1 107 ? 16.653 -13.696 -38.890 1.00 41.97 107 VAL A CA 1
ATOM 862 C C . VAL A 1 107 ? 16.748 -14.688 -37.729 1.00 41.97 107 VAL A C 1
ATOM 864 O O . VAL A 1 107 ? 17.297 -14.367 -36.677 1.00 41.97 107 VAL A O 1
ATOM 867 N N . ARG A 1 108 ? 16.205 -15.900 -37.919 1.00 31.62 108 ARG A N 1
ATOM 868 C CA . ARG A 1 108 ? 16.266 -17.020 -36.958 1.00 31.62 108 ARG A CA 1
ATOM 869 C C . ARG A 1 108 ? 17.689 -17.198 -36.410 1.00 31.62 108 ARG A C 1
ATOM 871 O O . ARG A 1 108 ? 18.578 -17.648 -37.133 1.00 31.62 108 ARG A O 1
ATOM 878 N N . ARG A 1 109 ? 17.895 -16.924 -35.120 1.00 40.78 109 ARG A N 1
ATOM 879 C CA . ARG A 1 109 ? 19.103 -17.322 -34.381 1.00 40.78 109 ARG A CA 1
ATOM 880 C C . ARG A 1 109 ? 18.773 -18.441 -33.397 1.00 40.78 109 ARG A C 1
ATOM 882 O O . ARG A 1 109 ? 17.692 -18.476 -32.821 1.00 40.78 109 ARG A O 1
ATOM 889 N N . LYS A 1 110 ? 19.707 -19.388 -33.274 1.00 35.06 110 LYS A N 1
ATOM 890 C CA . LYS A 1 110 ? 19.622 -20.564 -32.395 1.00 35.06 110 LYS A CA 1
ATOM 891 C C . LYS A 1 110 ? 19.794 -20.157 -30.918 1.00 35.06 110 LYS A C 1
ATOM 893 O O . LYS A 1 110 ? 20.548 -19.219 -30.661 1.00 35.06 110 LYS A O 1
ATOM 898 N N . PRO A 1 111 ? 19.160 -20.870 -29.970 1.00 33.59 111 PRO A N 1
ATOM 899 C CA . PRO A 1 111 ? 19.206 -20.535 -28.548 1.00 33.59 111 PRO A CA 1
ATOM 900 C C . PRO A 1 111 ? 20.609 -20.750 -27.963 1.00 33.59 111 PRO A C 1
ATOM 902 O O . PRO A 1 111 ? 21.251 -21.771 -28.229 1.00 33.59 111 PRO A O 1
ATOM 905 N N . GLN A 1 112 ? 21.083 -19.787 -27.168 1.00 33.28 112 GLN A N 1
ATOM 906 C CA . GLN A 1 112 ? 22.293 -19.911 -26.349 1.00 33.28 112 GLN A CA 1
ATOM 907 C C . GLN A 1 112 ? 21.947 -20.239 -24.889 1.00 33.28 112 GLN A C 1
ATOM 909 O O . GLN A 1 112 ? 20.860 -19.942 -24.408 1.00 33.28 112 GLN A O 1
ATOM 914 N N . ARG A 1 113 ? 22.900 -20.918 -24.240 1.00 33.81 113 ARG A N 1
ATOM 915 C CA . ARG A 1 113 ? 22.829 -21.582 -22.930 1.00 33.81 113 ARG A CA 1
ATOM 916 C C . ARG A 1 113 ? 22.596 -20.625 -21.749 1.00 33.81 113 ARG A C 1
ATOM 918 O O . ARG A 1 113 ? 23.060 -19.491 -21.765 1.00 33.81 113 ARG A O 1
ATOM 925 N N . SER A 1 114 ? 21.949 -21.171 -20.720 1.00 29.72 114 SER A N 1
ATOM 926 C CA . SER A 1 114 ? 21.589 -20.573 -19.428 1.00 29.72 114 SER A CA 1
ATOM 927 C C . SER A 1 114 ? 22.776 -20.051 -18.602 1.00 29.72 114 SER A C 1
ATOM 929 O O . SER A 1 114 ? 23.839 -20.674 -18.559 1.00 29.72 114 SER A O 1
ATOM 931 N N . LEU A 1 115 ? 22.545 -18.934 -17.904 1.00 28.78 115 LEU A N 1
ATOM 932 C CA . LEU A 1 115 ? 23.418 -18.302 -16.903 1.00 28.78 115 LEU A CA 1
ATOM 933 C C . LEU A 1 115 ? 23.104 -18.806 -15.471 1.00 28.78 115 LEU A C 1
ATOM 935 O O . LEU A 1 115 ? 22.084 -19.469 -15.283 1.00 28.78 115 LEU A O 1
ATOM 939 N N . PRO A 1 116 ? 23.987 -18.570 -14.475 1.00 29.00 116 PRO A N 1
ATOM 940 C CA . PRO A 1 116 ? 23.934 -19.250 -13.179 1.00 29.00 116 PRO A CA 1
ATOM 941 C C . PRO A 1 116 ? 22.941 -18.628 -12.180 1.00 29.00 116 PRO A C 1
ATOM 943 O O . PRO A 1 116 ? 22.723 -17.419 -12.167 1.00 29.00 116 PRO A O 1
ATOM 946 N N . ASN A 1 117 ? 22.392 -19.490 -11.316 1.00 29.69 117 ASN A N 1
ATOM 947 C CA . ASN A 1 117 ? 21.434 -19.183 -10.248 1.00 29.69 117 ASN A CA 1
ATOM 948 C C . ASN A 1 117 ? 21.989 -18.218 -9.182 1.00 29.69 117 ASN A C 1
ATOM 950 O O . ASN A 1 117 ? 23.079 -18.436 -8.650 1.00 29.69 117 ASN A O 1
ATOM 954 N N . PHE A 1 118 ? 21.182 -17.221 -8.807 1.00 27.59 118 PHE A N 1
ATOM 955 C CA . PHE A 1 118 ? 21.389 -16.340 -7.651 1.00 27.59 118 PHE A CA 1
ATOM 956 C C . PHE A 1 118 ? 20.682 -16.883 -6.389 1.00 27.59 118 PHE A C 1
ATOM 958 O O . PHE A 1 118 ? 19.697 -17.616 -6.512 1.00 27.59 118 PHE A O 1
ATOM 965 N N . PRO A 1 119 ? 21.161 -16.559 -5.170 1.00 31.30 119 PRO A N 1
ATOM 966 C CA . PRO A 1 119 ? 20.575 -17.058 -3.930 1.00 31.30 119 PRO A CA 1
ATOM 967 C C . PRO A 1 119 ? 19.290 -16.309 -3.536 1.00 31.30 119 PRO A C 1
ATOM 969 O O . PRO A 1 119 ? 19.186 -15.092 -3.662 1.00 31.30 119 PRO A O 1
ATOM 972 N N . ASN A 1 120 ? 18.333 -17.082 -3.023 1.00 35.62 120 ASN A N 1
ATOM 973 C CA . ASN A 1 120 ? 17.001 -16.682 -2.575 1.00 35.62 120 ASN A CA 1
ATOM 974 C C . ASN A 1 120 ? 17.045 -15.870 -1.254 1.00 35.62 120 ASN A C 1
ATOM 976 O O . ASN A 1 120 ? 17.743 -16.250 -0.309 1.00 35.62 120 ASN A O 1
ATOM 980 N N . PHE A 1 121 ? 16.280 -14.774 -1.175 1.00 31.19 121 PHE A N 1
ATOM 981 C CA . PHE A 1 121 ? 16.271 -13.794 -0.070 1.00 31.19 121 PHE A CA 1
ATOM 982 C C . PHE A 1 121 ? 15.630 -14.329 1.232 1.00 31.19 121 PHE A C 1
ATOM 984 O O . PHE A 1 121 ? 15.843 -13.766 2.306 1.00 31.19 121 PHE A O 1
ATOM 991 N N . ASP A 1 122 ? 14.949 -15.481 1.177 1.00 36.81 122 ASP A N 1
ATOM 992 C CA . ASP A 1 122 ? 14.416 -16.209 2.347 1.00 36.81 122 ASP A CA 1
ATOM 993 C C . ASP A 1 122 ? 15.484 -16.580 3.399 1.00 36.81 122 ASP A C 1
ATOM 995 O O . ASP A 1 122 ? 15.166 -16.869 4.556 1.00 36.81 122 ASP A O 1
ATOM 999 N N . ALA A 1 123 ? 16.769 -16.572 3.025 1.00 35.75 123 ALA A N 1
ATOM 1000 C CA . ALA A 1 123 ? 17.872 -16.863 3.937 1.00 35.75 123 ALA A CA 1
ATOM 1001 C C . ALA A 1 123 ? 18.176 -15.716 4.925 1.00 35.75 123 ALA A C 1
ATOM 1003 O O . ALA A 1 123 ? 18.704 -15.974 6.009 1.00 35.75 123 ALA A O 1
ATOM 1004 N N . ALA A 1 124 ? 17.822 -14.465 4.602 1.00 32.34 124 ALA A N 1
ATOM 1005 C CA . ALA A 1 124 ? 18.199 -13.298 5.406 1.00 32.34 124 ALA A CA 1
ATOM 1006 C C . ALA A 1 124 ? 17.386 -13.154 6.709 1.00 32.34 124 ALA A C 1
ATOM 1008 O O . ALA A 1 124 ? 17.895 -12.617 7.688 1.00 32.34 124 ALA A O 1
ATOM 1009 N N . LEU A 1 125 ? 16.170 -13.711 6.777 1.00 33.59 125 LEU A N 1
ATOM 1010 C CA . LEU A 1 125 ? 15.349 -13.708 8.000 1.00 33.59 125 LEU A CA 1
ATOM 1011 C C . LEU A 1 125 ? 15.687 -14.835 8.995 1.00 33.59 125 LEU A C 1
ATOM 1013 O O . LEU A 1 125 ? 15.120 -14.878 10.085 1.00 33.59 125 LEU A O 1
ATOM 1017 N N . ARG A 1 126 ? 16.606 -15.754 8.660 1.00 38.12 126 ARG A N 1
ATOM 1018 C CA . ARG A 1 126 ? 16.961 -16.903 9.523 1.00 38.12 126 ARG A CA 1
ATOM 1019 C C . ARG A 1 126 ? 18.227 -16.711 10.364 1.00 38.12 126 ARG A C 1
ATOM 1021 O O . ARG A 1 126 ? 18.542 -17.579 11.172 1.00 38.12 126 ARG A O 1
ATOM 1028 N N . MET A 1 127 ? 18.935 -15.592 10.220 1.00 30.94 127 MET A N 1
ATOM 1029 C CA . MET A 1 127 ? 20.236 -15.347 10.859 1.00 30.94 127 MET A CA 1
ATOM 1030 C C . MET A 1 127 ? 20.180 -14.206 11.889 1.00 30.94 127 MET A C 1
ATOM 1032 O O . MET A 1 127 ? 20.895 -13.217 11.778 1.00 30.94 127 MET A O 1
ATOM 1036 N N . SER A 1 128 ? 19.353 -14.338 12.926 1.00 31.34 128 SER A N 1
ATOM 1037 C CA . SER A 1 128 ? 19.500 -13.527 14.146 1.00 31.34 128 SER A CA 1
ATOM 1038 C C . SER A 1 128 ? 18.967 -14.284 15.363 1.00 31.34 128 SER A C 1
ATOM 1040 O O . SER A 1 128 ? 17.875 -14.015 15.860 1.00 31.34 128 SER A O 1
ATOM 1042 N N . GLY A 1 129 ? 19.717 -15.281 15.832 1.00 31.28 129 GLY A N 1
ATOM 1043 C CA . GLY A 1 129 ? 19.312 -16.019 17.025 1.00 31.28 129 GLY A CA 1
ATOM 1044 C C . GLY A 1 129 ? 20.239 -17.149 17.457 1.00 31.28 129 GLY A C 1
ATOM 1045 O O . GLY A 1 129 ? 19.796 -18.286 17.452 1.00 31.28 129 GLY A O 1
ATOM 1046 N N . SER A 1 130 ? 21.478 -16.847 17.854 1.00 32.19 130 SER A N 1
ATOM 1047 C CA . SER A 1 130 ? 22.094 -17.331 19.109 1.00 32.19 130 SER A CA 1
ATOM 1048 C C . SER A 1 130 ? 23.555 -16.878 19.199 1.00 32.19 130 SER A C 1
ATOM 1050 O O . SER A 1 130 ? 24.260 -16.879 18.198 1.00 32.19 130 SER A O 1
ATOM 1052 N N . ASP A 1 131 ? 23.986 -16.436 20.387 1.00 31.83 131 ASP A N 1
ATOM 1053 C CA . ASP A 1 131 ? 25.150 -17.012 21.093 1.00 31.83 131 ASP A CA 1
ATOM 1054 C C . ASP A 1 131 ? 25.602 -16.132 22.269 1.00 31.83 131 ASP A C 1
ATOM 1056 O O . ASP A 1 131 ? 26.416 -15.221 22.136 1.00 31.83 131 ASP A O 1
ATOM 1060 N N . ARG A 1 132 ? 25.066 -16.449 23.452 1.00 35.25 132 ARG A N 1
ATOM 1061 C CA . ARG A 1 132 ? 25.638 -16.274 24.803 1.00 35.25 132 ARG A CA 1
ATOM 1062 C C . ARG A 1 132 ? 24.880 -17.314 25.645 1.00 35.25 132 ARG A C 1
ATOM 1064 O O . ARG A 1 132 ? 23.659 -17.292 25.621 1.00 35.25 132 ARG A O 1
ATOM 1071 N N . THR A 1 133 ? 25.443 -18.306 26.325 1.00 33.22 133 THR A N 1
ATOM 1072 C CA . THR A 1 133 ? 26.700 -18.436 27.067 1.00 33.22 133 THR A CA 1
ATOM 1073 C C . THR A 1 133 ? 26.955 -19.925 27.341 1.00 33.22 133 THR A C 1
ATOM 1075 O O . THR A 1 133 ? 26.032 -20.610 27.779 1.00 33.22 133 THR A O 1
ATOM 1078 N N . GLU A 1 134 ? 28.198 -20.392 27.235 1.00 33.34 134 GLU A N 1
ATOM 1079 C CA . GLU A 1 134 ? 28.669 -21.576 27.967 1.00 33.34 134 GLU A CA 1
ATOM 1080 C C . GLU A 1 134 ? 29.952 -21.247 28.737 1.00 33.34 134 GLU A C 1
ATOM 1082 O O . GLU A 1 134 ? 30.872 -20.614 28.214 1.00 33.34 134 GLU A O 1
ATOM 1087 N N . SER A 1 135 ? 30.006 -21.686 29.995 1.00 33.34 135 SER A N 1
ATOM 1088 C CA . SER A 1 135 ? 31.222 -21.980 30.763 1.00 33.34 135 SER A CA 1
ATOM 1089 C C . SER A 1 135 ? 30.877 -22.892 31.961 1.00 33.34 135 SER A C 1
ATOM 1091 O O . SER A 1 135 ? 29.719 -22.918 32.377 1.00 33.34 135 SER A O 1
ATOM 1093 N N . PRO A 1 136 ? 31.841 -23.684 32.477 1.00 46.28 136 PRO A N 1
ATOM 1094 C CA . PRO A 1 136 ? 31.650 -25.123 32.721 1.00 46.28 136 PRO A CA 1
ATOM 1095 C C . PRO A 1 136 ? 31.749 -25.514 34.229 1.00 46.28 136 PRO A C 1
ATOM 1097 O O . PRO A 1 136 ? 31.748 -24.628 35.086 1.00 46.28 136 PRO A O 1
ATOM 1100 N N . PRO A 1 137 ? 31.767 -26.820 34.605 1.00 48.38 137 PRO A N 1
ATOM 1101 C CA . PRO A 1 137 ? 31.276 -27.294 35.901 1.00 48.38 137 PRO A CA 1
ATOM 1102 C C . PRO A 1 137 ? 32.363 -27.431 36.977 1.00 48.38 137 PRO A C 1
ATOM 1104 O O . PRO A 1 137 ? 33.557 -27.524 36.696 1.00 48.38 137 PRO A O 1
ATOM 1107 N N . SER A 1 138 ? 31.941 -27.544 38.239 1.00 39.28 138 SER A N 1
ATOM 1108 C CA . SER A 1 138 ? 32.793 -28.004 39.341 1.00 39.28 138 SER A CA 1
ATOM 1109 C C . SER A 1 138 ? 32.026 -28.883 40.334 1.00 39.28 138 SER A C 1
ATOM 1111 O O . SER A 1 138 ? 30.880 -28.627 40.685 1.00 39.28 138 SER A O 1
ATOM 1113 N N . GLN A 1 139 ? 32.703 -29.959 40.733 1.00 40.81 139 GLN A N 1
ATOM 1114 C CA . GLN A 1 139 ? 32.278 -31.083 41.569 1.00 40.81 139 GLN A CA 1
ATOM 1115 C C . GLN A 1 139 ? 32.220 -30.763 43.076 1.00 40.81 139 GLN A C 1
ATOM 1117 O O . GLN A 1 139 ? 33.057 -30.006 43.559 1.00 40.81 139 GLN A O 1
ATOM 1122 N N . ARG A 1 140 ? 31.357 -31.487 43.819 1.00 31.47 140 ARG A N 1
ATOM 1123 C CA . ARG A 1 140 ? 31.577 -32.200 45.121 1.00 31.47 140 ARG A CA 1
ATOM 1124 C C . ARG A 1 140 ? 30.205 -32.466 45.777 1.00 31.47 140 ARG A C 1
ATOM 1126 O O . ARG A 1 140 ? 29.442 -31.534 45.951 1.00 31.47 140 ARG A O 1
ATOM 1133 N N . ARG A 1 141 ? 29.740 -33.720 45.894 1.00 37.47 141 ARG A N 1
ATOM 1134 C CA . ARG A 1 141 ? 29.997 -34.788 46.902 1.00 37.47 141 ARG A CA 1
ATOM 1135 C C . ARG A 1 141 ? 29.243 -34.626 48.241 1.00 37.47 141 ARG A C 1
ATOM 1137 O O . ARG A 1 141 ? 29.499 -33.663 48.949 1.00 37.47 141 ARG A O 1
ATOM 1144 N N . LEU A 1 142 ? 28.535 -35.722 48.591 1.00 36.59 142 LEU A N 1
ATOM 1145 C CA . LEU A 1 142 ? 28.044 -36.196 49.911 1.00 36.59 142 LEU A CA 1
ATOM 1146 C C . LEU A 1 142 ? 26.783 -35.473 50.443 1.00 36.59 142 LEU A C 1
ATOM 1148 O O . LEU A 1 142 ? 26.701 -34.263 50.325 1.00 36.59 142 LEU A O 1
ATOM 1152 N N . SER A 1 143 ? 25.756 -36.114 51.018 1.00 36.53 143 SER A N 1
ATOM 1153 C CA . SER A 1 143 ? 25.567 -37.489 51.515 1.00 36.53 143 SER A CA 1
ATOM 1154 C C . SER A 1 143 ? 24.087 -37.754 51.877 1.00 36.53 143 SER A C 1
ATOM 1156 O O . SER A 1 143 ? 23.404 -36.847 52.329 1.00 36.53 143 SER A O 1
ATOM 1158 N N . GLU A 1 144 ? 23.700 -39.032 51.760 1.00 37.09 144 GLU A N 1
ATOM 1159 C CA . GLU A 1 144 ? 22.819 -39.829 52.647 1.00 37.09 144 GLU A CA 1
ATOM 1160 C C . GLU A 1 144 ? 21.285 -39.643 52.756 1.00 37.09 144 GLU A C 1
ATOM 1162 O O . GLU A 1 144 ? 20.786 -38.595 53.132 1.00 37.09 144 GLU A O 1
ATOM 1167 N N . ARG A 1 145 ? 20.620 -40.813 52.586 1.00 34.97 145 ARG A N 1
ATOM 1168 C CA . ARG A 1 145 ? 19.434 -41.391 53.278 1.00 34.97 145 ARG A CA 1
ATOM 1169 C C . ARG A 1 145 ? 18.142 -40.559 53.322 1.00 34.97 145 ARG A C 1
ATOM 1171 O O . ARG A 1 145 ? 18.132 -39.442 53.795 1.00 34.97 145 ARG A O 1
ATOM 1178 N N . GLY A 1 146 ? 16.966 -41.082 52.989 1.00 33.59 146 GLY A N 1
ATOM 1179 C CA . GLY A 1 146 ? 16.505 -42.446 52.740 1.00 33.59 146 GLY A CA 1
ATOM 1180 C C . GLY A 1 146 ? 14.966 -42.465 52.784 1.00 33.59 146 GLY A C 1
ATOM 1181 O O . GLY A 1 146 ? 14.349 -41.422 52.978 1.00 33.59 146 GLY A O 1
ATOM 1182 N N . MET A 1 147 ? 14.408 -43.672 52.691 1.00 37.81 147 MET A N 1
ATOM 1183 C CA . MET A 1 147 ? 12.994 -44.064 52.800 1.00 37.81 147 MET A CA 1
ATOM 1184 C C . MET A 1 147 ? 12.171 -44.154 51.511 1.00 37.81 147 MET A C 1
ATOM 1186 O O . MET A 1 147 ? 12.257 -43.348 50.591 1.00 37.81 147 MET A O 1
ATOM 1190 N N . GLU A 1 148 ? 11.450 -45.268 51.506 1.00 46.06 148 GLU A N 1
ATOM 1191 C CA . GLU A 1 148 ? 10.789 -46.003 50.443 1.00 46.06 148 GLU A CA 1
ATOM 1192 C C . GLU A 1 148 ? 9.300 -45.637 50.335 1.00 46.06 148 GLU A C 1
ATOM 1194 O O . GLU A 1 148 ? 8.774 -44.881 51.146 1.00 46.06 148 GLU A O 1
ATOM 1199 N N . GLU A 1 149 ? 8.653 -46.299 49.367 1.00 40.16 149 GLU A N 1
ATOM 1200 C CA . GLU A 1 149 ? 7.204 -46.452 49.161 1.00 40.16 149 GLU A CA 1
ATOM 1201 C C . GLU A 1 149 ? 6.522 -45.208 48.559 1.00 40.16 149 GLU A C 1
ATOM 1203 O O . GLU A 1 149 ? 6.602 -44.100 49.063 1.00 40.16 149 GLU A O 1
ATOM 1208 N N . GLY A 1 150 ? 5.874 -45.256 47.397 1.00 37.84 150 GLY A N 1
ATOM 1209 C CA . GLY A 1 150 ? 5.078 -46.328 46.811 1.00 37.84 150 GLY A CA 1
ATOM 1210 C C . GLY A 1 150 ? 3.665 -45.764 46.649 1.00 37.84 150 GLY A C 1
ATOM 1211 O O . GLY A 1 150 ? 2.963 -45.606 47.638 1.00 37.84 150 GLY A O 1
ATOM 1212 N N . GLY A 1 151 ? 3.257 -45.396 45.430 1.00 34.78 151 GLY A N 1
ATOM 1213 C CA . GLY A 1 151 ? 1.892 -44.908 45.210 1.00 34.78 151 GLY A CA 1
ATOM 1214 C C . GLY A 1 151 ? 1.671 -44.152 43.905 1.00 34.78 151 GLY A C 1
ATOM 1215 O O . GLY A 1 151 ? 1.927 -42.958 43.814 1.00 34.78 151 GLY A O 1
ATOM 1216 N N . ASP A 1 152 ? 1.152 -44.893 42.932 1.00 36.91 152 ASP A N 1
ATOM 1217 C CA . ASP A 1 152 ? 0.152 -44.502 41.939 1.00 36.91 152 ASP A CA 1
ATOM 1218 C C . ASP A 1 152 ? 0.408 -43.308 41.013 1.00 36.91 152 ASP A C 1
ATOM 1220 O O . ASP A 1 152 ? 0.202 -42.129 41.301 1.00 36.91 152 ASP A O 1
ATOM 1224 N N . GLY A 1 153 ? 0.741 -43.692 39.778 1.00 43.84 153 GLY A N 1
ATOM 1225 C CA . GLY A 1 153 ? 0.764 -42.831 38.617 1.00 43.84 153 GLY A CA 1
ATOM 1226 C C . GLY A 1 153 ? -0.601 -42.219 38.302 1.00 43.84 153 GLY A C 1
ATOM 1227 O O . GLY A 1 153 ? -1.557 -42.896 37.929 1.00 43.84 153 GLY A O 1
ATOM 1228 N N . ARG A 1 154 ? -0.627 -40.889 38.302 1.00 39.19 154 ARG A N 1
ATOM 1229 C CA . ARG A 1 154 ? -1.431 -40.084 37.380 1.00 39.19 154 ARG A CA 1
ATOM 1230 C C . ARG A 1 154 ? -0.538 -38.993 36.809 1.00 39.19 154 ARG A C 1
ATOM 1232 O O . ARG A 1 154 ? -0.445 -37.892 37.340 1.00 39.19 154 ARG A O 1
ATOM 1239 N N . ALA A 1 155 ? 0.146 -39.328 35.720 1.00 37.75 155 ALA A N 1
ATOM 1240 C CA . ALA A 1 155 ? 0.820 -38.342 34.894 1.00 37.75 155 ALA A CA 1
ATOM 1241 C C . ALA A 1 155 ? -0.242 -37.556 34.111 1.00 37.75 155 ALA A C 1
ATOM 1243 O O . ALA A 1 155 ? -0.828 -38.054 33.150 1.00 37.75 155 ALA A O 1
ATOM 1244 N N . SER A 1 156 ? -0.501 -36.327 34.550 1.00 39.91 156 SER A N 1
ATOM 1245 C CA . SER A 1 156 ? -1.196 -35.316 33.756 1.00 39.91 156 SER A CA 1
ATOM 1246 C C . SER A 1 156 ? -0.411 -35.051 32.465 1.00 39.91 156 SER A C 1
ATOM 1248 O O . SER A 1 156 ? 0.813 -34.895 32.525 1.00 39.91 156 SER A O 1
ATOM 1250 N N . PRO A 1 157 ? -1.062 -34.975 31.292 1.00 43.81 157 PRO A N 1
ATOM 1251 C CA . PRO A 1 157 ? -0.363 -34.684 30.054 1.00 43.81 157 PRO A CA 1
ATOM 1252 C C . PRO A 1 157 ? 0.077 -33.218 30.059 1.00 43.81 157 PRO A C 1
ATOM 1254 O O . PRO A 1 157 ? -0.735 -32.297 29.979 1.00 43.81 157 PRO A O 1
ATOM 1257 N N . LEU A 1 158 ? 1.392 -33.023 30.159 1.00 39.19 158 LEU A N 1
ATOM 1258 C CA . LEU A 1 158 ? 2.066 -31.759 29.903 1.00 39.19 158 LEU A CA 1
ATOM 1259 C C . LEU A 1 158 ? 1.617 -31.203 28.550 1.00 39.19 158 LEU A C 1
ATOM 1261 O O . LEU A 1 158 ? 1.754 -31.845 27.505 1.00 39.19 158 LEU A O 1
ATOM 1265 N N . ALA A 1 159 ? 1.078 -29.989 28.617 1.00 37.81 159 ALA A N 1
ATOM 1266 C CA . ALA A 1 159 ? 0.693 -29.161 27.496 1.00 37.81 159 ALA A CA 1
ATOM 1267 C C . ALA A 1 159 ? 1.810 -29.128 26.444 1.00 37.81 159 ALA A C 1
ATOM 1269 O O . ALA A 1 159 ? 2.899 -28.589 26.662 1.00 37.81 159 ALA A O 1
ATOM 1270 N N . LYS A 1 160 ? 1.521 -29.706 25.277 1.00 35.59 160 LYS A N 1
ATOM 1271 C CA . LYS A 1 160 ? 2.306 -29.491 24.065 1.00 35.59 160 LYS A CA 1
ATOM 1272 C C . LYS A 1 160 ? 2.213 -28.002 23.739 1.00 35.59 160 LYS A C 1
ATOM 1274 O O . LYS A 1 160 ? 1.155 -27.527 23.338 1.00 35.59 160 LYS A O 1
ATOM 1279 N N . LYS A 1 161 ? 3.310 -27.264 23.920 1.00 35.47 161 LYS A N 1
ATOM 1280 C CA . LYS A 1 161 ? 3.448 -25.921 23.345 1.00 35.47 161 LYS A CA 1
ATOM 1281 C C . LYS A 1 161 ? 3.211 -26.036 21.833 1.00 35.47 161 LYS A C 1
ATOM 1283 O O . LYS A 1 161 ? 3.880 -26.867 21.208 1.00 35.47 161 LYS A O 1
ATOM 1288 N N . PRO A 1 162 ? 2.298 -25.260 21.227 1.00 34.38 162 PRO A N 1
ATOM 1289 C CA . PRO A 1 162 ? 2.215 -25.219 19.780 1.00 34.38 162 PRO A CA 1
ATOM 1290 C C . PRO A 1 162 ? 3.526 -24.624 19.261 1.00 34.38 162 PRO A C 1
ATOM 1292 O O . PRO A 1 162 ? 3.902 -23.503 19.596 1.00 34.38 162 PRO A O 1
ATOM 1295 N N . ARG A 1 163 ? 4.260 -25.416 18.475 1.00 31.89 163 ARG A N 1
ATOM 1296 C CA . ARG A 1 163 ? 5.320 -24.913 17.603 1.00 31.89 163 ARG A CA 1
ATOM 1297 C C . ARG A 1 163 ? 4.644 -24.006 16.576 1.00 31.89 163 ARG A C 1
ATOM 1299 O O . ARG A 1 163 ? 4.112 -24.496 15.587 1.00 31.89 163 ARG A O 1
ATOM 1306 N N . THR A 1 164 ? 4.665 -22.702 16.811 1.00 34.59 164 THR A N 1
ATOM 1307 C CA . THR A 1 164 ? 4.307 -21.669 15.835 1.00 34.59 164 THR A CA 1
ATOM 1308 C C . THR A 1 164 ? 5.439 -21.538 14.816 1.00 34.59 164 THR A C 1
ATOM 1310 O O . THR A 1 164 ? 6.182 -20.564 14.791 1.00 34.59 164 THR A O 1
ATOM 1313 N N . GLY A 1 165 ? 5.638 -22.588 14.021 1.00 33.38 165 GLY A N 1
ATOM 1314 C CA . GLY A 1 165 ? 6.430 -22.525 12.800 1.00 33.38 165 GLY A CA 1
ATOM 1315 C C . GLY A 1 165 ? 5.516 -22.099 11.663 1.00 33.38 165 GLY A C 1
ATOM 1316 O O . GLY A 1 165 ? 5.125 -22.941 10.861 1.00 33.38 165 GLY A O 1
ATOM 1317 N N . TYR A 1 166 ? 5.127 -20.825 11.624 1.00 37.81 166 TYR A N 1
ATOM 1318 C CA . TYR A 1 166 ? 4.325 -20.272 10.534 1.00 37.81 166 TYR A CA 1
ATOM 1319 C C . TYR A 1 166 ? 5.244 -19.889 9.374 1.00 37.81 166 TYR A C 1
ATOM 1321 O O . TYR A 1 166 ? 5.479 -18.722 9.085 1.00 37.81 166 TYR A O 1
ATOM 1329 N N . GLY A 1 167 ? 5.794 -20.903 8.706 1.00 36.91 167 GLY A N 1
ATOM 1330 C CA . GLY A 1 167 ? 6.046 -20.739 7.284 1.00 36.91 167 GLY A CA 1
ATOM 1331 C C . GLY A 1 167 ? 4.676 -20.651 6.626 1.00 36.91 167 GLY A C 1
ATOM 1332 O O . GLY A 1 167 ? 3.853 -21.539 6.855 1.00 36.91 167 GLY A O 1
ATOM 1333 N N . LEU A 1 168 ? 4.414 -19.586 5.865 1.00 41.75 168 LEU A N 1
ATOM 1334 C CA . LEU A 1 168 ? 3.351 -19.576 4.862 1.00 41.75 168 LEU A CA 1
ATOM 1335 C C . LEU A 1 168 ? 3.532 -20.854 4.046 1.00 41.75 168 LEU A C 1
ATOM 1337 O O . LEU A 1 168 ? 4.437 -20.955 3.222 1.00 41.75 168 LEU A O 1
ATOM 1341 N N . ARG A 1 169 ? 2.752 -21.883 4.372 1.00 40.69 169 ARG A N 1
ATOM 1342 C CA . ARG A 1 169 ? 2.831 -23.176 3.715 1.00 40.69 169 ARG A CA 1
ATOM 1343 C C . ARG A 1 169 ? 2.112 -22.998 2.390 1.00 40.69 169 ARG A C 1
ATOM 1345 O O . ARG A 1 169 ? 0.941 -23.329 2.259 1.00 40.69 169 ARG A O 1
ATOM 1352 N N . THR A 1 170 ? 2.811 -22.404 1.430 1.00 46.34 170 THR A N 1
ATOM 1353 C CA . THR A 1 170 ? 2.411 -22.264 0.029 1.00 46.34 170 THR A CA 1
ATOM 1354 C C . THR A 1 170 ? 2.505 -23.606 -0.700 1.00 46.34 170 THR A C 1
ATOM 1356 O O . THR A 1 170 ? 2.810 -23.648 -1.886 1.00 46.34 170 THR A O 1
ATOM 1359 N N . ASP A 1 171 ? 2.161 -24.709 -0.025 1.00 40.91 171 ASP A N 1
ATOM 1360 C CA . ASP A 1 171 ? 1.950 -26.029 -0.632 1.00 40.91 171 ASP A CA 1
ATOM 1361 C C . ASP A 1 171 ? 0.588 -26.052 -1.370 1.00 40.91 171 ASP A C 1
ATOM 1363 O O . ASP A 1 171 ? -0.119 -27.057 -1.390 1.00 40.91 171 ASP A O 1
ATOM 1367 N N . LEU A 1 172 ? 0.178 -24.916 -1.946 1.00 50.62 172 LEU A N 1
ATOM 1368 C CA . LEU A 1 172 ? -0.838 -24.884 -2.985 1.00 50.62 172 LEU A CA 1
ATOM 1369 C C . LEU A 1 172 ? -0.159 -25.491 -4.204 1.00 50.62 172 LEU A C 1
ATOM 1371 O O . LEU A 1 172 ? 0.701 -24.851 -4.803 1.00 50.62 172 LEU A O 1
ATOM 1375 N N . GLU A 1 173 ? -0.502 -26.743 -4.510 1.00 46.31 173 GLU A N 1
ATOM 1376 C CA . GLU A 1 173 ? -0.127 -27.424 -5.746 1.00 46.31 173 GLU A CA 1
ATOM 1377 C C . GLU A 1 173 ? -0.474 -26.508 -6.919 1.00 46.31 173 GLU A C 1
ATOM 1379 O O . GLU A 1 173 ? -1.622 -26.396 -7.354 1.00 46.31 173 GLU A O 1
ATOM 1384 N N . MET A 1 174 ? 0.521 -25.760 -7.380 1.00 47.81 174 MET A N 1
ATOM 1385 C CA . MET A 1 174 ? 0.326 -24.874 -8.498 1.00 47.81 174 MET A CA 1
ATOM 1386 C C . MET A 1 174 ? 0.360 -25.731 -9.749 1.00 47.81 174 MET A C 1
ATOM 1388 O O . MET A 1 174 ? 1.362 -26.383 -10.035 1.00 47.81 174 MET A O 1
ATOM 1392 N N . GLY A 1 175 ? -0.753 -25.743 -10.482 1.00 57.31 175 GLY A N 1
ATOM 1393 C CA . GLY A 1 175 ? -0.788 -26.333 -11.814 1.00 57.31 175 GLY A CA 1
ATOM 1394 C C . GLY A 1 175 ? 0.287 -25.715 -12.716 1.00 57.31 175 GLY A C 1
ATOM 1395 O O . GLY A 1 175 ? 0.830 -24.653 -12.409 1.00 57.31 175 GLY A O 1
ATOM 1396 N N . GLU A 1 176 ? 0.541 -26.357 -13.857 1.00 6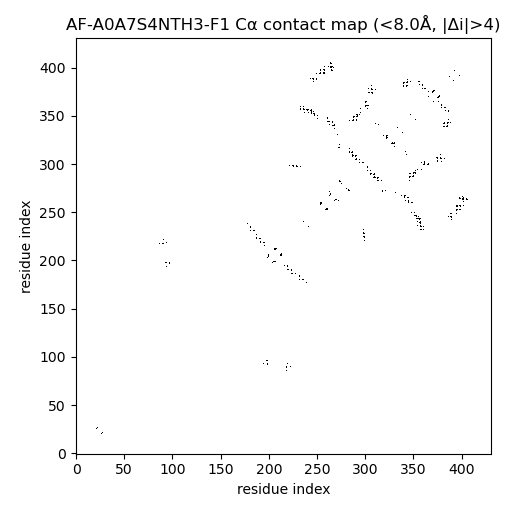2.66 176 GLU A N 1
ATOM 1397 C CA . GLU A 1 176 ? 1.572 -26.032 -14.867 1.00 62.66 176 GLU A CA 1
ATOM 1398 C C . GLU A 1 176 ? 1.655 -24.539 -15.288 1.00 62.66 176 GLU A C 1
ATOM 1400 O O . GLU A 1 176 ? 2.627 -24.111 -15.898 1.00 62.66 176 GLU A O 1
ATOM 1405 N N . ASN A 1 177 ? 0.681 -23.706 -14.913 1.00 62.28 177 ASN A N 1
ATOM 1406 C CA . ASN A 1 177 ? 0.672 -22.258 -15.128 1.00 62.28 177 ASN A CA 1
ATOM 1407 C C . ASN A 1 177 ? 1.613 -21.443 -14.218 1.00 62.28 177 ASN A C 1
ATOM 1409 O O . ASN A 1 177 ? 1.836 -20.266 -14.502 1.00 62.28 177 ASN A O 1
ATOM 1413 N N . ALA A 1 178 ? 2.153 -21.998 -13.127 1.00 60.88 178 ALA A N 1
ATOM 1414 C CA . ALA A 1 178 ? 3.027 -21.230 -12.232 1.00 60.88 178 ALA A CA 1
ATOM 1415 C C . ALA A 1 178 ? 4.418 -20.920 -12.792 1.00 60.88 178 ALA A C 1
ATOM 1417 O O . ALA A 1 178 ? 5.027 -19.957 -12.331 1.00 60.88 178 ALA A O 1
ATOM 1418 N N . ASP A 1 179 ? 4.898 -21.667 -13.781 1.00 71.62 179 ASP A N 1
ATOM 1419 C CA . ASP A 1 179 ? 6.188 -21.377 -14.416 1.00 71.62 179 ASP A CA 1
ATOM 1420 C C . ASP A 1 179 ? 6.071 -20.231 -15.439 1.00 71.62 179 ASP A C 1
ATOM 1422 O O . ASP A 1 179 ? 7.023 -19.487 -15.677 1.00 71.62 179 ASP A O 1
ATOM 1426 N N . ASN A 1 180 ? 4.863 -19.997 -15.961 1.00 78.44 180 ASN A N 1
ATOM 1427 C CA . ASN A 1 180 ? 4.614 -19.065 -17.061 1.00 78.44 180 ASN A CA 1
ATOM 1428 C C . ASN A 1 180 ? 4.835 -17.581 -16.684 1.00 78.44 180 ASN A C 1
ATOM 1430 O O . ASN A 1 180 ? 5.232 -16.764 -17.516 1.00 78.44 180 ASN A O 1
ATOM 1434 N N . TRP A 1 181 ? 4.613 -17.190 -15.423 1.00 79.50 181 TRP A N 1
ATOM 1435 C CA . TRP A 1 181 ? 4.774 -15.781 -15.022 1.00 79.50 181 TRP A CA 1
ATOM 1436 C C . TRP A 1 181 ? 6.242 -15.387 -14.801 1.00 79.50 181 TRP A C 1
ATOM 1438 O O . TRP A 1 181 ? 6.604 -14.253 -15.108 1.00 79.50 181 TRP A O 1
ATOM 1448 N N . MET A 1 182 ? 7.088 -16.309 -14.318 1.00 82.44 182 MET A N 1
ATOM 1449 C CA . MET A 1 182 ? 8.539 -16.087 -14.224 1.00 82.44 182 MET A CA 1
ATOM 1450 C C . MET A 1 182 ? 9.129 -15.937 -15.622 1.00 82.44 182 MET A C 1
ATOM 1452 O O . MET A 1 182 ? 9.884 -15.003 -15.872 1.00 82.44 182 MET A O 1
ATOM 1456 N N . GLU A 1 183 ? 8.692 -16.784 -16.557 1.00 86.38 183 GLU A N 1
ATOM 1457 C CA . GLU A 1 183 ? 9.061 -16.648 -17.964 1.00 86.38 183 GLU A CA 1
ATOM 1458 C C . GLU A 1 183 ? 8.601 -15.294 -18.530 1.00 86.38 183 GLU A C 1
ATOM 1460 O O . GLU A 1 183 ? 9.380 -14.599 -19.176 1.00 86.38 183 GLU A O 1
ATOM 1465 N N . THR A 1 184 ? 7.381 -14.848 -18.215 1.00 84.06 184 THR A N 1
ATOM 1466 C CA . THR A 1 184 ? 6.883 -13.525 -18.637 1.00 84.06 184 THR A CA 1
ATOM 1467 C C . THR A 1 184 ? 7.715 -12.375 -18.051 1.00 84.06 184 THR A C 1
ATOM 1469 O O . THR A 1 184 ? 8.041 -11.426 -18.768 1.00 84.06 184 THR A O 1
ATOM 1472 N N . LYS A 1 185 ? 8.097 -12.456 -16.768 1.00 86.69 185 LYS A N 1
ATOM 1473 C CA . LYS A 1 185 ? 8.983 -11.484 -16.105 1.00 86.69 185 LYS A CA 1
ATOM 1474 C C . LYS A 1 185 ? 10.340 -11.426 -16.805 1.00 86.69 185 LYS A C 1
ATOM 1476 O O . LYS A 1 185 ? 10.802 -10.341 -17.162 1.00 86.69 185 LYS A O 1
ATOM 1481 N N . ASP A 1 186 ? 10.942 -12.583 -17.056 1.00 89.62 186 ASP A N 1
ATOM 1482 C CA . ASP A 1 186 ? 12.229 -12.693 -17.737 1.00 89.62 186 ASP A CA 1
ATOM 1483 C C . ASP A 1 186 ? 12.150 -12.169 -19.175 1.00 89.62 186 ASP A C 1
ATOM 1485 O O . ASP A 1 186 ? 13.052 -11.459 -19.622 1.00 89.62 186 ASP A O 1
ATOM 1489 N N . ILE A 1 187 ? 11.051 -12.432 -19.889 1.00 88.88 187 ILE A N 1
ATOM 1490 C CA . ILE A 1 187 ? 10.790 -11.879 -21.223 1.00 88.88 187 ILE A CA 1
ATOM 1491 C C . ILE A 1 187 ? 10.692 -10.351 -21.165 1.00 88.88 187 ILE A C 1
ATOM 1493 O O . ILE A 1 187 ? 11.314 -9.680 -21.990 1.00 88.88 187 ILE A O 1
ATOM 1497 N N . ALA A 1 188 ? 9.966 -9.781 -20.199 1.00 88.56 188 ALA A N 1
ATOM 1498 C CA . ALA A 1 188 ? 9.836 -8.331 -20.055 1.00 88.56 188 ALA A CA 1
ATOM 1499 C C . ALA A 1 188 ? 11.192 -7.664 -19.762 1.00 88.56 188 ALA A C 1
ATOM 1501 O O . ALA A 1 188 ? 11.560 -6.688 -20.420 1.00 88.56 188 ALA A O 1
ATOM 1502 N N . LEU A 1 189 ? 11.983 -8.220 -18.840 1.00 89.06 189 LEU A N 1
ATOM 1503 C CA . LEU A 1 189 ? 13.326 -7.718 -18.518 1.00 89.06 189 LEU A CA 1
ATOM 1504 C C . LEU A 1 189 ? 14.315 -7.910 -19.680 1.00 89.06 189 LEU A C 1
ATOM 1506 O O . LEU A 1 189 ? 15.152 -7.041 -19.957 1.00 89.06 189 LEU A O 1
ATOM 1510 N N . SER A 1 190 ? 14.193 -9.016 -20.415 1.00 92.50 190 SER A N 1
ATOM 1511 C CA . SER A 1 190 ? 14.953 -9.256 -21.642 1.00 92.50 190 SER A CA 1
ATOM 1512 C C . SER A 1 190 ? 14.600 -8.234 -22.724 1.00 92.50 190 SER A C 1
ATOM 1514 O O . SER A 1 190 ? 15.498 -7.681 -23.361 1.00 92.50 190 SER A O 1
ATOM 1516 N N . ALA A 1 191 ? 13.316 -7.893 -22.876 1.00 91.56 191 ALA A N 1
ATOM 1517 C CA . ALA A 1 191 ? 12.856 -6.858 -23.797 1.00 91.56 191 ALA A CA 1
ATOM 1518 C C . ALA A 1 191 ? 13.410 -5.474 -23.425 1.00 91.56 191 ALA A C 1
ATOM 1520 O O . ALA A 1 191 ? 13.912 -4.776 -24.306 1.00 91.56 191 ALA A O 1
ATOM 1521 N N . VAL A 1 192 ? 13.413 -5.104 -22.137 1.00 91.88 192 VAL A N 1
ATOM 1522 C CA . VAL A 1 192 ? 14.056 -3.866 -21.652 1.00 91.88 192 VAL A CA 1
ATOM 1523 C C . VAL A 1 192 ? 15.533 -3.839 -22.048 1.00 91.88 192 VAL A C 1
ATOM 1525 O O . VAL A 1 192 ? 15.993 -2.869 -22.653 1.00 91.88 192 VAL A O 1
ATOM 1528 N N . THR A 1 193 ? 16.265 -4.926 -21.791 1.00 93.25 193 THR A N 1
ATOM 1529 C CA . THR A 1 193 ? 17.698 -5.036 -22.116 1.00 93.25 193 THR A CA 1
ATOM 1530 C C . THR A 1 193 ? 17.949 -4.965 -23.629 1.00 93.25 193 THR A C 1
ATOM 1532 O O . THR A 1 193 ? 18.889 -4.307 -24.084 1.00 93.25 193 THR A O 1
ATOM 1535 N N . ALA A 1 194 ? 17.097 -5.604 -24.433 1.00 94.31 194 ALA A N 1
ATOM 1536 C CA . ALA A 1 194 ? 17.188 -5.593 -25.889 1.00 94.31 194 ALA A CA 1
ATOM 1537 C C . ALA A 1 194 ? 16.918 -4.195 -26.468 1.00 94.31 194 ALA A C 1
ATOM 1539 O O . ALA A 1 194 ? 17.712 -3.702 -27.273 1.00 94.31 194 ALA A O 1
ATOM 1540 N N . ILE A 1 195 ? 15.847 -3.527 -26.022 1.00 93.62 195 ILE A N 1
ATOM 1541 C CA . ILE A 1 195 ? 15.507 -2.158 -26.437 1.00 93.62 195 ILE A CA 1
ATOM 1542 C C . ILE A 1 195 ? 16.618 -1.197 -26.019 1.00 93.62 195 ILE A C 1
ATOM 1544 O O . ILE A 1 195 ? 17.067 -0.391 -26.831 1.00 93.62 195 ILE A O 1
ATOM 1548 N N . GLN A 1 196 ? 17.133 -1.324 -24.796 1.00 94.12 196 GLN A N 1
ATOM 1549 C CA . GLN A 1 196 ? 18.271 -0.545 -24.316 1.00 94.12 196 GLN A CA 1
ATOM 1550 C C . GLN A 1 196 ? 19.510 -0.731 -25.202 1.00 94.12 196 GLN A C 1
ATOM 1552 O O . GLN A 1 196 ? 20.168 0.250 -25.556 1.00 94.12 196 GLN A O 1
ATOM 1557 N N . GLY A 1 197 ? 19.801 -1.965 -25.623 1.00 94.12 197 GLY A N 1
ATOM 1558 C CA . GLY A 1 197 ? 20.874 -2.260 -26.571 1.00 94.12 197 GLY A CA 1
ATOM 1559 C C . GLY A 1 197 ? 20.700 -1.536 -27.910 1.00 94.12 197 GLY A C 1
ATOM 1560 O O . GLY A 1 197 ? 21.649 -0.925 -28.406 1.00 94.12 197 GLY A O 1
ATOM 1561 N N . VAL A 1 198 ? 19.487 -1.546 -28.470 1.00 95.88 198 VAL A N 1
ATOM 1562 C CA . VAL A 1 198 ? 19.161 -0.851 -29.730 1.00 95.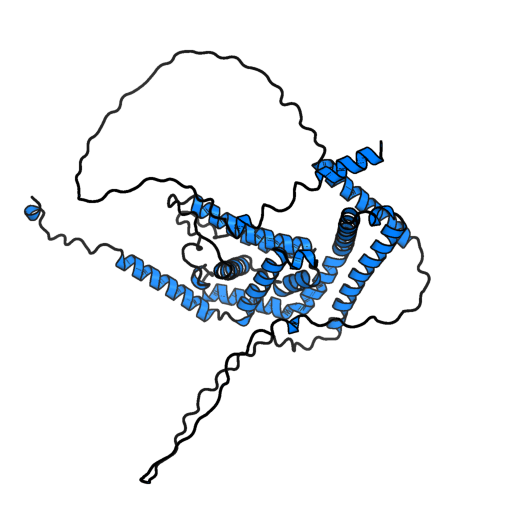88 198 VAL A CA 1
ATOM 1563 C C . VAL A 1 198 ? 19.256 0.669 -29.573 1.00 95.88 198 VAL A C 1
ATOM 1565 O O . VAL A 1 198 ? 19.881 1.336 -30.403 1.00 95.88 198 VAL A O 1
ATOM 1568 N N . VAL A 1 199 ? 18.707 1.222 -28.488 1.00 94.75 199 VAL A N 1
ATOM 1569 C CA . VAL A 1 199 ? 18.767 2.659 -28.186 1.00 94.75 199 VAL A CA 1
ATOM 1570 C C . VAL A 1 199 ? 20.219 3.110 -28.034 1.00 94.75 199 VAL A C 1
ATOM 1572 O O . VAL A 1 199 ? 20.625 4.081 -28.664 1.00 94.75 199 VAL A O 1
ATOM 1575 N N . PHE A 1 200 ? 21.059 2.396 -27.285 1.00 94.69 200 PHE A N 1
ATOM 1576 C CA . PHE A 1 200 ? 22.465 2.788 -27.132 1.00 94.69 200 PHE A CA 1
ATOM 1577 C C . PHE A 1 200 ? 23.321 2.538 -28.369 1.00 94.69 200 PHE A C 1
ATOM 1579 O O . PHE A 1 200 ? 24.317 3.238 -28.558 1.00 94.69 200 PHE A O 1
ATOM 1586 N N . HIS A 1 201 ? 22.938 1.594 -29.228 1.00 94.94 201 HIS A N 1
ATOM 1587 C CA . HIS A 1 201 ? 23.571 1.431 -30.531 1.00 94.94 201 HIS A CA 1
ATOM 1588 C C . HIS A 1 201 ? 23.319 2.650 -31.431 1.00 94.94 201 HIS A C 1
ATOM 1590 O O . HIS A 1 201 ? 24.254 3.162 -32.048 1.00 94.94 201 HIS A O 1
ATOM 1596 N N . HIS A 1 202 ? 22.081 3.152 -31.476 1.00 95.94 202 HIS A N 1
ATOM 1597 C CA . HIS A 1 202 ? 21.721 4.313 -32.294 1.00 95.94 202 HIS A CA 1
ATOM 1598 C C . HIS A 1 202 ? 22.088 5.661 -31.665 1.00 95.94 202 HIS A C 1
ATOM 1600 O O . HIS A 1 202 ? 22.400 6.606 -32.389 1.00 95.94 202 HIS A O 1
ATOM 1606 N N . TYR A 1 203 ? 22.133 5.742 -30.334 1.00 95.31 203 TYR A N 1
ATOM 1607 C CA . TYR A 1 203 ? 22.410 6.969 -29.587 1.00 95.31 203 TYR A CA 1
ATOM 1608 C C . TYR A 1 203 ? 23.542 6.769 -28.556 1.00 95.31 203 TYR A C 1
ATOM 1610 O O . TYR A 1 203 ? 23.317 6.878 -27.347 1.00 95.31 203 TYR A O 1
ATOM 1618 N N . PRO A 1 204 ? 24.803 6.537 -28.987 1.00 95.94 204 PRO A N 1
ATOM 1619 C CA . PRO A 1 204 ? 25.911 6.218 -28.076 1.00 95.94 204 PRO A CA 1
ATOM 1620 C C . PRO A 1 204 ? 26.220 7.307 -27.040 1.00 95.94 204 PRO A C 1
ATOM 1622 O O . PRO A 1 204 ? 26.800 7.033 -25.990 1.00 95.94 204 PRO A O 1
ATOM 1625 N N . PHE A 1 205 ? 25.844 8.562 -27.315 1.00 95.00 205 PHE A N 1
ATOM 1626 C CA . PHE A 1 205 ? 26.057 9.676 -26.389 1.00 95.00 205 PHE A CA 1
ATOM 1627 C C . PHE A 1 205 ? 25.234 9.555 -25.097 1.00 95.00 205 PHE A C 1
ATOM 1629 O O . PHE A 1 205 ? 25.621 10.159 -24.095 1.00 95.00 205 PHE A O 1
ATOM 1636 N N . LEU A 1 206 ? 24.146 8.772 -25.090 1.00 93.69 206 LEU A N 1
ATOM 1637 C CA . LEU A 1 206 ? 23.348 8.507 -23.888 1.00 93.69 206 LEU A CA 1
ATOM 1638 C C . LEU A 1 206 ? 24.125 7.678 -22.856 1.00 93.69 206 LEU A C 1
ATOM 1640 O O . LEU A 1 206 ? 23.909 7.837 -21.661 1.00 93.69 206 LEU A O 1
ATOM 1644 N N . ARG A 1 207 ? 25.107 6.878 -23.296 1.00 93.88 207 ARG A N 1
ATOM 1645 C CA . ARG A 1 207 ? 25.961 6.063 -22.417 1.00 93.88 207 ARG A CA 1
ATOM 1646 C C . ARG A 1 207 ? 27.053 6.866 -21.700 1.00 93.88 207 ARG A C 1
ATOM 1648 O O . ARG A 1 207 ? 27.662 6.364 -20.763 1.00 93.88 207 ARG A O 1
ATOM 1655 N N . LYS A 1 208 ? 27.348 8.088 -22.160 1.00 93.69 208 LYS A N 1
ATOM 1656 C CA . LYS A 1 208 ? 28.518 8.857 -21.697 1.00 93.69 208 LYS A CA 1
ATOM 1657 C C . LYS A 1 208 ? 28.352 9.446 -20.296 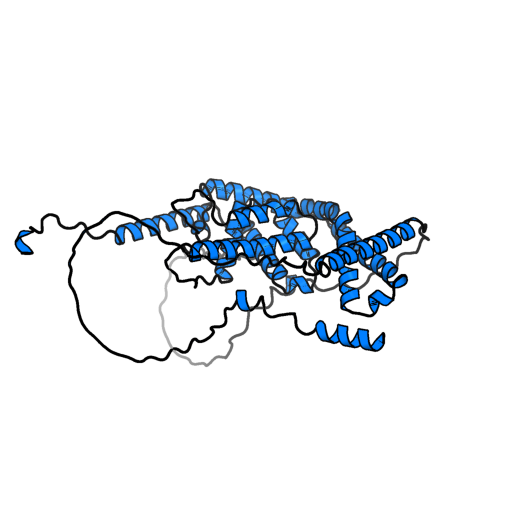1.00 93.69 208 LYS A C 1
ATOM 1659 O O . LYS A 1 208 ? 29.337 9.544 -19.577 1.00 93.69 208 LYS A O 1
ATOM 1664 N N . LYS A 1 209 ? 27.137 9.861 -19.921 1.00 93.69 209 LYS A N 1
ATOM 1665 C CA . LYS A 1 209 ? 26.839 10.438 -18.599 1.00 93.69 209 LYS A CA 1
ATOM 1666 C C . LYS A 1 209 ? 25.941 9.474 -17.824 1.00 93.69 209 LYS A C 1
ATOM 1668 O O . LYS A 1 209 ? 24.920 9.049 -18.360 1.00 93.69 209 LYS A O 1
ATOM 1673 N N . LYS A 1 210 ? 26.297 9.173 -16.568 1.00 91.69 210 LYS A N 1
ATOM 1674 C CA . LYS A 1 210 ? 25.533 8.272 -15.681 1.00 91.69 210 LYS A CA 1
ATOM 1675 C C . LYS A 1 210 ? 24.063 8.696 -15.561 1.00 91.69 210 LYS A C 1
ATOM 1677 O O . LYS A 1 210 ? 23.179 7.875 -15.757 1.00 91.69 210 LYS A O 1
ATOM 1682 N N . THR A 1 211 ? 23.811 9.991 -15.392 1.00 91.38 211 THR A N 1
ATOM 1683 C CA . THR A 1 211 ? 22.453 10.554 -15.316 1.00 91.38 211 THR A CA 1
ATOM 1684 C C . THR A 1 211 ? 21.620 10.279 -16.571 1.00 91.38 211 THR A C 1
ATOM 1686 O O . THR A 1 211 ? 20.458 9.902 -16.481 1.00 91.38 211 THR A O 1
ATOM 1689 N N . ARG A 1 212 ? 22.209 10.401 -17.769 1.00 91.88 212 ARG A N 1
ATOM 1690 C CA . ARG A 1 212 ? 21.515 10.097 -19.035 1.00 91.88 212 ARG A CA 1
ATOM 1691 C C . ARG A 1 212 ? 21.241 8.607 -19.191 1.00 91.88 212 ARG A C 1
ATOM 1693 O O . ARG A 1 212 ? 20.192 8.246 -19.719 1.00 91.88 212 ARG A O 1
ATOM 1700 N N . LEU A 1 213 ? 22.170 7.766 -18.742 1.00 91.00 213 LEU A N 1
ATOM 1701 C CA . LEU A 1 213 ? 22.016 6.316 -18.746 1.00 91.00 213 LEU A CA 1
ATOM 1702 C C . LEU A 1 213 ? 20.811 5.898 -17.894 1.00 91.00 213 LEU A C 1
ATOM 1704 O O . LEU A 1 213 ? 19.956 5.169 -18.387 1.00 91.00 213 LEU A O 1
ATOM 1708 N N . GLU A 1 214 ? 20.730 6.407 -16.663 1.00 88.56 214 GLU A N 1
ATOM 1709 C CA . GLU A 1 214 ? 19.643 6.128 -15.716 1.00 88.56 214 GLU A CA 1
ATOM 1710 C C . GLU A 1 214 ? 18.299 6.641 -16.243 1.00 88.56 214 GLU A C 1
ATOM 1712 O O . GLU A 1 214 ? 17.345 5.874 -16.337 1.00 88.56 214 GLU A O 1
ATOM 1717 N N . VAL A 1 215 ? 18.233 7.896 -16.706 1.00 90.44 215 VAL A N 1
ATOM 1718 C CA . VAL A 1 215 ? 17.002 8.467 -17.288 1.00 90.44 215 VAL A CA 1
ATOM 1719 C C . VAL A 1 215 ? 16.529 7.669 -18.507 1.00 90.44 215 VAL A C 1
ATOM 1721 O O . VAL A 1 215 ? 15.339 7.396 -18.639 1.00 90.44 215 VAL A O 1
ATOM 1724 N N . THR A 1 216 ? 17.447 7.258 -19.388 1.00 92.25 216 THR A N 1
ATOM 1725 C CA . THR A 1 216 ? 17.090 6.454 -20.569 1.00 92.25 216 THR A CA 1
ATOM 1726 C C . THR A 1 216 ? 16.602 5.066 -20.164 1.00 92.25 216 THR A C 1
ATOM 1728 O O . THR A 1 216 ? 15.626 4.576 -20.723 1.00 92.25 216 THR A O 1
ATOM 1731 N N . TYR A 1 217 ? 17.263 4.430 -19.193 1.00 90.50 217 TYR A N 1
ATOM 1732 C CA . TYR A 1 217 ? 16.851 3.128 -18.673 1.00 90.50 217 TYR A CA 1
ATOM 1733 C C . TYR A 1 217 ? 15.445 3.189 -18.070 1.00 90.50 217 TYR A C 1
ATOM 1735 O O . TYR A 1 217 ? 14.599 2.382 -18.443 1.00 90.50 217 TYR A O 1
ATOM 1743 N N . HIS A 1 218 ? 15.163 4.187 -17.227 1.00 86.62 218 HIS A N 1
ATOM 1744 C CA . HIS A 1 218 ? 13.834 4.373 -16.650 1.00 86.62 218 HIS A CA 1
ATOM 1745 C C . HIS A 1 218 ? 12.766 4.646 -17.711 1.00 86.62 218 HIS A C 1
ATOM 1747 O O . HIS A 1 218 ? 11.698 4.057 -17.624 1.00 86.62 218 HIS A O 1
ATOM 1753 N N . ALA A 1 219 ? 13.055 5.455 -18.736 1.00 90.38 219 ALA A N 1
ATOM 1754 C CA . ALA A 1 219 ? 12.106 5.706 -19.824 1.00 90.38 219 ALA A CA 1
ATOM 1755 C C . ALA A 1 219 ? 11.780 4.430 -20.622 1.00 90.38 219 ALA A C 1
ATOM 1757 O O . ALA A 1 219 ? 10.628 4.187 -20.973 1.00 90.38 219 ALA A O 1
ATOM 1758 N N . ILE A 1 220 ? 12.782 3.584 -20.888 1.00 92.31 220 ILE A N 1
ATOM 1759 C CA . ILE A 1 220 ? 12.572 2.289 -21.555 1.00 92.31 220 ILE A CA 1
ATOM 1760 C C . ILE A 1 220 ? 11.769 1.348 -20.658 1.00 92.31 220 ILE A C 1
ATOM 1762 O O . ILE A 1 220 ? 10.869 0.665 -21.142 1.00 92.31 220 ILE A O 1
ATOM 1766 N N . LEU A 1 221 ? 12.092 1.307 -19.365 1.00 89.50 221 LEU A N 1
ATOM 1767 C CA . LEU A 1 221 ? 11.383 0.485 -18.395 1.00 89.50 221 LEU A CA 1
ATOM 1768 C C . LEU A 1 221 ? 9.917 0.917 -18.313 1.00 89.50 221 LEU A C 1
ATOM 1770 O O . LEU A 1 221 ? 9.043 0.090 -18.529 1.00 89.50 221 LEU A O 1
ATOM 1774 N N . GLU A 1 222 ? 9.635 2.202 -18.106 1.00 88.06 222 GLU A N 1
ATOM 1775 C CA . GLU A 1 222 ? 8.270 2.742 -18.108 1.00 88.06 222 GLU A CA 1
ATOM 1776 C C . GLU A 1 222 ? 7.531 2.383 -19.398 1.00 88.06 222 GLU A C 1
ATOM 1778 O O . GLU A 1 222 ? 6.426 1.853 -19.327 1.00 88.06 222 GLU A O 1
ATOM 1783 N N . PHE A 1 223 ? 8.168 2.554 -20.559 1.00 90.56 223 PHE A N 1
ATOM 1784 C CA . PHE A 1 223 ? 7.574 2.210 -21.847 1.00 90.56 223 PHE A CA 1
ATOM 1785 C C . PHE A 1 223 ? 7.196 0.723 -21.965 1.00 90.56 223 PHE A C 1
ATOM 1787 O O . PHE A 1 223 ? 6.078 0.392 -22.366 1.00 90.56 223 PHE A O 1
ATOM 1794 N N . VAL A 1 224 ? 8.114 -0.191 -21.629 1.00 91.75 224 VAL A N 1
ATOM 1795 C CA . VAL A 1 224 ? 7.850 -1.639 -21.704 1.00 91.75 224 VAL A CA 1
ATOM 1796 C C . VAL A 1 224 ? 6.758 -2.023 -20.711 1.00 91.75 224 VAL A C 1
ATOM 1798 O O . VAL A 1 224 ? 5.797 -2.699 -21.080 1.00 91.75 224 VAL A O 1
ATOM 1801 N N . PHE A 1 225 ? 6.874 -1.553 -19.470 1.00 89.75 225 PHE A N 1
ATOM 1802 C CA . PHE A 1 225 ? 5.939 -1.881 -18.404 1.00 89.75 225 PHE A CA 1
ATOM 1803 C C . PHE A 1 225 ? 4.556 -1.290 -18.642 1.00 89.75 225 PHE A C 1
ATOM 1805 O O . PHE A 1 225 ? 3.575 -1.935 -18.292 1.00 89.75 225 PHE A O 1
ATOM 1812 N N . GLU A 1 226 ? 4.421 -0.128 -19.271 1.00 89.25 226 GLU A N 1
ATOM 1813 C CA . GLU A 1 226 ? 3.107 0.408 -19.631 1.00 89.25 226 GLU A CA 1
ATOM 1814 C C . GLU A 1 226 ? 2.320 -0.578 -20.513 1.00 89.25 226 GLU A C 1
ATOM 1816 O O . GLU A 1 226 ? 1.105 -0.715 -20.366 1.00 89.25 226 GLU A O 1
ATOM 1821 N N . LYS A 1 227 ? 3.011 -1.310 -21.398 1.00 90.06 227 LYS A N 1
ATOM 1822 C CA . LYS A 1 227 ? 2.384 -2.280 -22.306 1.00 90.06 227 LYS A CA 1
ATOM 1823 C C . LYS A 1 227 ? 2.218 -3.665 -21.692 1.00 90.06 227 LYS A C 1
ATOM 1825 O O . LYS A 1 227 ? 1.204 -4.306 -21.946 1.00 90.06 227 LYS A O 1
ATOM 1830 N N . THR A 1 228 ? 3.171 -4.123 -20.884 1.00 91.56 228 THR A N 1
ATOM 1831 C CA . THR A 1 228 ? 3.168 -5.497 -20.352 1.00 91.56 228 THR A CA 1
ATOM 1832 C C . THR A 1 228 ? 2.549 -5.618 -18.959 1.00 91.56 228 THR A C 1
ATOM 1834 O O . THR A 1 228 ? 2.078 -6.695 -18.595 1.00 91.56 228 THR A O 1
ATOM 1837 N N . SER A 1 229 ? 2.501 -4.539 -18.164 1.00 90.69 229 SER A N 1
ATOM 1838 C CA . SER A 1 229 ? 2.034 -4.602 -16.768 1.00 90.69 229 SER A CA 1
ATOM 1839 C C . SER A 1 229 ? 0.607 -5.120 -16.612 1.00 90.69 229 SER A C 1
ATOM 1841 O O . SER A 1 229 ? 0.399 -5.902 -15.690 1.00 90.69 229 SER A O 1
ATOM 1843 N N . PRO A 1 230 ? -0.385 -4.760 -17.454 1.00 90.94 230 PRO A N 1
ATOM 1844 C CA . PRO A 1 230 ? -1.740 -5.290 -17.296 1.00 90.94 230 PRO A CA 1
ATOM 1845 C C . PRO A 1 230 ? -1.806 -6.821 -17.392 1.00 90.94 230 PRO A C 1
ATOM 1847 O O . PRO A 1 230 ? -2.476 -7.459 -16.578 1.00 90.94 230 PRO A O 1
ATOM 1850 N N . GLU A 1 231 ? -1.079 -7.414 -18.342 1.00 90.25 231 GLU A N 1
ATOM 1851 C CA . GLU A 1 231 ? -1.000 -8.869 -18.518 1.00 90.25 231 GLU A CA 1
ATOM 1852 C C . GLU A 1 231 ? -0.213 -9.520 -17.379 1.00 90.25 231 GLU A C 1
ATOM 1854 O O . GLU A 1 231 ? -0.698 -10.472 -16.764 1.00 90.25 231 GLU A O 1
ATOM 1859 N N . MET A 1 232 ? 0.947 -8.949 -17.023 1.00 91.19 232 MET A N 1
ATOM 1860 C CA . MET A 1 232 ? 1.749 -9.414 -15.887 1.00 91.19 232 MET A CA 1
ATOM 1861 C C . MET A 1 232 ? 0.932 -9.418 -14.597 1.00 91.19 232 MET A C 1
ATOM 1863 O O . MET A 1 232 ? 0.855 -10.435 -13.915 1.00 91.19 232 MET A O 1
ATOM 1867 N N . MET A 1 233 ? 0.241 -8.319 -14.299 1.00 93.06 233 MET A N 1
ATOM 1868 C CA . MET A 1 233 ? -0.621 -8.199 -13.128 1.00 93.06 233 MET A CA 1
ATOM 1869 C C . MET A 1 233 ? -1.745 -9.243 -13.135 1.00 93.06 233 MET A C 1
ATOM 1871 O O . MET A 1 233 ? -2.107 -9.765 -12.081 1.00 93.06 233 MET A O 1
ATOM 1875 N N . GLY A 1 234 ? -2.264 -9.597 -14.316 1.00 92.81 234 GLY A N 1
ATOM 1876 C CA . GLY A 1 234 ? -3.208 -10.698 -14.495 1.00 92.81 234 GLY A CA 1
ATOM 1877 C C . GLY A 1 234 ? -2.677 -12.029 -13.957 1.00 92.81 234 GLY A C 1
ATOM 1878 O O . GLY A 1 234 ? -3.408 -12.732 -13.255 1.00 92.81 234 GLY A O 1
ATOM 1879 N N . PHE A 1 235 ? -1.402 -12.343 -14.197 1.00 92.12 235 PHE A N 1
ATOM 1880 C CA . PHE A 1 235 ? -0.764 -13.537 -13.636 1.00 92.12 235 PHE A CA 1
ATOM 1881 C C . PHE A 1 235 ? -0.612 -13.465 -12.115 1.00 92.12 235 PHE A C 1
ATOM 1883 O O . PHE A 1 235 ? -0.891 -14.455 -11.439 1.00 92.12 235 PHE A O 1
ATOM 1890 N N . TYR A 1 236 ? -0.251 -12.306 -11.552 1.00 93.69 236 TYR A N 1
ATOM 1891 C CA . TYR A 1 236 ? -0.192 -12.138 -10.092 1.00 93.69 236 TYR A CA 1
ATOM 1892 C C . TYR A 1 236 ? -1.566 -12.331 -9.454 1.00 93.69 236 TYR A C 1
ATOM 1894 O O . TYR A 1 236 ? -1.673 -13.073 -8.481 1.00 93.69 236 TYR A O 1
ATOM 1902 N N . TYR A 1 237 ? -2.619 -11.757 -10.049 1.00 94.69 237 TYR A N 1
ATOM 1903 C CA . TYR A 1 237 ? -3.997 -11.948 -9.591 1.00 94.69 237 TYR A CA 1
ATOM 1904 C C . TYR A 1 237 ? -4.434 -13.407 -9.612 1.00 94.69 237 TYR A C 1
ATOM 1906 O O . TYR A 1 237 ? -5.176 -13.824 -8.732 1.00 94.69 237 TYR A O 1
ATOM 1914 N N . GLN A 1 238 ? -3.998 -14.189 -10.600 1.00 93.31 238 GLN A N 1
ATOM 1915 C CA . GLN A 1 238 ? -4.294 -15.621 -10.641 1.00 93.31 238 GLN A CA 1
ATOM 1916 C C . GLN A 1 238 ? -3.486 -16.392 -9.594 1.00 93.31 238 GLN A C 1
ATOM 1918 O O . GLN A 1 238 ? -4.050 -17.209 -8.870 1.00 93.31 238 GLN A O 1
ATOM 1923 N N . ARG A 1 239 ? -2.185 -16.102 -9.484 1.00 91.69 239 ARG A N 1
ATOM 1924 C CA . ARG A 1 239 ? -1.256 -16.765 -8.562 1.00 91.69 239 ARG A CA 1
ATOM 1925 C C . ARG A 1 239 ? -1.654 -16.575 -7.102 1.00 91.69 239 ARG A C 1
ATOM 1927 O O . ARG A 1 239 ? -1.659 -17.532 -6.335 1.00 91.69 239 ARG A O 1
ATOM 1934 N N . TRP A 1 240 ? -1.985 -15.346 -6.724 1.00 94.12 240 TRP A N 1
ATOM 1935 C CA . TRP A 1 240 ? -2.288 -14.971 -5.343 1.00 94.12 240 TRP A CA 1
ATOM 1936 C C . TRP A 1 240 ? -3.784 -14.927 -5.046 1.00 94.12 240 TRP A C 1
ATOM 1938 O O . TRP A 1 240 ? -4.168 -14.543 -3.942 1.00 94.12 240 TRP A O 1
ATOM 1948 N N . LYS A 1 241 ? -4.627 -15.387 -5.981 1.00 95.31 241 LYS A N 1
ATOM 1949 C CA . LYS A 1 241 ? -6.086 -15.369 -5.848 1.00 95.31 241 LYS A CA 1
ATOM 1950 C C . LYS A 1 241 ? -6.561 -15.936 -4.513 1.00 95.31 241 LYS A C 1
ATOM 1952 O O . LYS A 1 241 ? -7.341 -15.293 -3.833 1.00 95.31 241 LYS A O 1
ATOM 1957 N N . GLY A 1 242 ? -6.064 -17.110 -4.115 1.00 95.25 242 GLY A N 1
ATOM 1958 C CA . GLY A 1 242 ? -6.483 -17.744 -2.861 1.00 95.25 242 GLY A CA 1
ATOM 1959 C C . GLY A 1 242 ? -6.136 -16.919 -1.617 1.00 95.25 242 GLY A C 1
ATOM 1960 O O . GLY A 1 242 ? -6.940 -16.835 -0.695 1.00 95.25 242 GLY A O 1
ATOM 1961 N N . ALA A 1 243 ? -4.969 -16.270 -1.604 1.00 95.44 243 ALA A N 1
ATOM 1962 C CA . ALA A 1 243 ? -4.555 -15.411 -0.496 1.00 95.44 243 ALA A CA 1
ATOM 1963 C C . ALA A 1 243 ? -5.351 -14.096 -0.463 1.00 95.44 243 ALA A C 1
ATOM 1965 O O . ALA A 1 243 ? -5.731 -13.636 0.611 1.00 95.44 243 ALA A O 1
ATOM 1966 N N . ASP A 1 244 ? -5.634 -13.515 -1.628 1.00 96.56 244 ASP A N 1
ATOM 1967 C CA . ASP A 1 244 ? -6.446 -12.302 -1.769 1.00 96.56 244 ASP A CA 1
ATOM 1968 C C . ASP A 1 244 ? -7.929 -12.539 -1.433 1.00 96.56 244 ASP A C 1
ATOM 1970 O O . ASP A 1 244 ? -8.557 -11.720 -0.754 1.00 96.56 244 ASP A O 1
ATOM 1974 N N . ASP A 1 245 ? -8.482 -13.680 -1.853 1.00 95.81 245 ASP A N 1
ATOM 1975 C CA . ASP A 1 245 ? -9.836 -14.115 -1.505 1.00 95.81 245 ASP A CA 1
ATOM 1976 C C . ASP A 1 245 ? -9.934 -14.333 0.015 1.00 95.81 245 ASP A C 1
ATOM 1978 O O . ASP A 1 245 ? -10.816 -13.766 0.660 1.00 95.81 245 ASP A O 1
ATOM 1982 N N . HIS A 1 246 ? -8.972 -15.045 0.620 1.00 94.19 246 HIS A N 1
ATOM 1983 C CA . HIS A 1 246 ? -8.907 -15.236 2.076 1.00 94.19 246 HIS A CA 1
ATOM 1984 C C . HIS A 1 246 ? -8.776 -13.910 2.836 1.00 94.19 246 HIS A C 1
ATOM 1986 O O . HIS A 1 246 ? -9.487 -13.673 3.811 1.00 94.19 246 HIS A O 1
ATOM 1992 N N . LEU A 1 247 ? -7.912 -13.002 2.377 1.00 93.62 247 LEU A N 1
ATOM 1993 C CA . LEU A 1 247 ? -7.771 -11.669 2.963 1.00 93.62 247 LEU A CA 1
ATOM 1994 C C . LEU A 1 247 ? -9.092 -10.881 2.896 1.00 93.62 247 LEU A C 1
ATOM 1996 O O . LEU A 1 247 ? -9.470 -10.222 3.868 1.00 93.62 247 LEU A O 1
ATOM 2000 N N . SER A 1 248 ? -9.816 -10.992 1.781 1.00 93.56 248 SER A N 1
ATOM 2001 C CA . SER A 1 248 ? -11.133 -10.376 1.608 1.00 93.56 248 SER A CA 1
ATOM 2002 C C . SER A 1 248 ? -12.176 -10.965 2.564 1.00 93.56 248 SER A C 1
ATOM 2004 O O . SER A 1 248 ? -12.905 -10.211 3.212 1.00 93.56 248 SER A O 1
ATOM 2006 N N . GLU A 1 249 ? -12.209 -12.291 2.724 1.00 92.81 249 GLU A N 1
ATOM 2007 C CA . GLU A 1 249 ? -13.073 -12.965 3.702 1.00 92.81 249 GLU A CA 1
ATOM 2008 C C . GLU A 1 249 ? -12.763 -12.537 5.140 1.00 92.81 249 GLU A C 1
ATOM 2010 O O . GLU A 1 249 ? -13.673 -12.357 5.955 1.00 92.81 249 GLU A O 1
ATOM 2015 N N . MET A 1 250 ? -11.482 -12.360 5.468 1.00 90.44 250 MET A N 1
ATOM 2016 C CA . MET A 1 250 ? -11.061 -11.892 6.784 1.00 90.44 250 MET A CA 1
ATOM 2017 C C . MET A 1 250 ? -11.583 -10.483 7.075 1.00 90.44 250 MET A C 1
ATOM 2019 O O . MET A 1 250 ? -12.065 -10.244 8.182 1.00 90.44 250 MET A O 1
ATOM 2023 N N . TRP A 1 251 ? -11.592 -9.560 6.105 1.00 88.00 251 TRP A N 1
ATOM 2024 C CA . TRP A 1 251 ? -12.202 -8.240 6.325 1.00 88.00 251 TRP A CA 1
ATOM 2025 C C . TRP A 1 251 ? -13.697 -8.303 6.585 1.00 88.00 251 TRP A C 1
ATOM 2027 O O . TRP A 1 251 ? -14.167 -7.606 7.483 1.00 88.00 251 TRP A O 1
ATOM 2037 N N . ASP A 1 252 ? -14.436 -9.137 5.854 1.00 89.50 252 ASP A N 1
ATOM 2038 C CA . ASP A 1 252 ? -15.871 -9.297 6.093 1.00 89.50 252 ASP A CA 1
ATOM 2039 C C . ASP A 1 252 ? -16.131 -9.832 7.508 1.00 89.50 252 ASP A C 1
ATOM 2041 O O . ASP A 1 252 ? -17.076 -9.407 8.178 1.00 89.50 252 ASP A O 1
ATOM 2045 N N . LYS A 1 253 ? -15.267 -10.731 8.001 1.00 90.69 253 LYS A N 1
ATOM 2046 C CA . LYS A 1 253 ? -15.311 -11.209 9.390 1.00 90.69 253 LYS A CA 1
ATOM 2047 C C . LYS A 1 253 ? -14.990 -10.090 10.382 1.00 90.69 253 LYS A C 1
ATOM 2049 O O . LYS A 1 253 ? -15.740 -9.930 11.340 1.00 90.69 253 LYS A O 1
ATOM 2054 N N . PHE A 1 254 ? -13.952 -9.282 10.149 1.00 88.25 254 PHE A N 1
ATOM 2055 C CA . PHE A 1 254 ? -13.629 -8.132 11.006 1.00 88.25 254 PHE A CA 1
ATOM 2056 C C . PHE A 1 254 ? -14.759 -7.100 11.055 1.00 88.25 254 PHE A C 1
ATOM 2058 O O . PHE A 1 254 ? -15.098 -6.593 12.123 1.00 88.25 254 PHE A O 1
ATOM 2065 N N . GLU A 1 255 ? -15.361 -6.782 9.910 1.00 87.69 255 GLU A N 1
ATOM 2066 C CA . GLU A 1 255 ? -16.448 -5.808 9.820 1.00 87.69 255 GLU A CA 1
ATOM 2067 C C . GLU A 1 255 ? -17.687 -6.297 10.578 1.00 87.69 255 GLU A C 1
ATOM 2069 O O . GLU A 1 255 ? -18.261 -5.530 11.355 1.00 87.69 255 GLU A O 1
ATOM 2074 N N . LYS A 1 256 ? -18.034 -7.584 10.434 1.00 89.88 256 LYS A N 1
ATOM 2075 C CA . LYS A 1 256 ? -19.135 -8.221 11.171 1.00 89.88 256 LYS A CA 1
ATOM 2076 C C . LYS A 1 256 ? -18.862 -8.318 12.671 1.00 89.88 256 LYS A C 1
ATOM 2078 O O . LYS A 1 256 ? -19.742 -7.980 13.455 1.00 89.88 256 LYS A O 1
ATOM 2083 N N . ALA A 1 257 ? -17.668 -8.754 13.071 1.00 89.19 257 ALA A N 1
ATOM 2084 C CA . ALA A 1 257 ? -17.326 -8.974 14.475 1.00 89.19 257 ALA A CA 1
ATOM 2085 C C . ALA A 1 257 ? -17.225 -7.660 15.265 1.00 89.19 257 ALA A C 1
ATOM 2087 O O . ALA A 1 257 ? -17.703 -7.578 16.391 1.00 89.19 257 ALA A O 1
ATOM 2088 N N . CYS A 1 258 ? -16.631 -6.614 14.681 1.00 86.38 258 CYS A N 1
ATOM 2089 C CA . CYS A 1 258 ? -16.404 -5.350 15.387 1.00 86.38 258 CYS A CA 1
ATOM 2090 C C . CYS A 1 258 ? -17.540 -4.322 15.215 1.00 86.38 258 CYS A C 1
ATOM 2092 O O . CYS A 1 258 ? -17.496 -3.267 15.849 1.00 86.38 258 CYS A O 1
ATOM 2094 N N . GLY A 1 259 ? -18.513 -4.562 14.324 1.00 85.31 259 GLY A N 1
ATOM 2095 C CA . GLY A 1 259 ? -19.493 -3.541 13.921 1.00 85.31 259 GLY A CA 1
ATOM 2096 C C . GLY A 1 259 ? -18.832 -2.314 13.275 1.00 85.31 259 GLY A C 1
ATOM 2097 O O . GLY A 1 259 ? -19.332 -1.196 13.379 1.00 85.31 259 GLY A O 1
ATOM 2098 N N . GLY A 1 260 ? -17.666 -2.524 12.655 1.00 87.81 260 GLY A N 1
ATOM 2099 C CA . GLY A 1 260 ? -16.761 -1.483 12.179 1.00 87.81 260 GLY A CA 1
ATOM 2100 C C . GLY A 1 260 ? -15.473 -1.390 13.001 1.00 87.81 260 GLY A C 1
ATOM 2101 O O . GLY A 1 260 ? -15.461 -0.954 14.151 1.00 87.81 260 GLY A O 1
ATOM 2102 N N . VAL A 1 261 ? -14.344 -1.726 12.369 1.00 89.69 261 VAL A N 1
ATOM 2103 C CA . VAL A 1 261 ? -13.020 -1.629 13.001 1.00 89.69 261 VAL A CA 1
ATOM 2104 C C . VAL A 1 261 ? -12.708 -0.172 13.345 1.00 89.69 261 VAL A C 1
ATOM 2106 O O . VAL A 1 261 ? -12.799 0.717 12.496 1.00 89.69 261 VAL A O 1
ATOM 2109 N N . SER A 1 262 ? -12.335 0.070 14.596 1.00 91.19 262 SER A N 1
ATOM 2110 C CA . SER A 1 262 ? -11.834 1.356 15.095 1.00 91.19 262 SER A CA 1
ATOM 2111 C C . SER A 1 262 ? -10.345 1.249 15.446 1.00 91.19 262 SER A C 1
ATOM 2113 O O . SER A 1 262 ? -9.881 0.138 15.712 1.00 91.19 262 SER A O 1
ATOM 2115 N N . PRO A 1 263 ? -9.604 2.369 15.531 1.00 92.44 263 PRO A N 1
ATOM 2116 C CA . PRO A 1 263 ? -8.192 2.359 15.929 1.00 92.44 263 PRO A CA 1
ATOM 2117 C C . PRO A 1 263 ? -7.915 1.605 17.243 1.00 92.44 263 PRO A C 1
ATOM 2119 O O . PRO A 1 263 ? -6.882 0.959 17.391 1.00 92.44 263 PRO A O 1
ATOM 2122 N N . ALA A 1 264 ? -8.880 1.609 18.171 1.00 91.56 264 ALA A N 1
ATOM 2123 C CA . ALA A 1 264 ? -8.809 0.899 19.449 1.00 91.56 264 ALA A CA 1
ATOM 2124 C C . ALA A 1 264 ? -8.578 -0.610 19.309 1.00 91.56 264 ALA A C 1
ATOM 2126 O O . ALA A 1 264 ? -7.839 -1.201 20.091 1.00 91.56 264 ALA A O 1
ATOM 2127 N N . HIS A 1 265 ? -9.229 -1.221 18.317 1.00 90.75 265 HIS A N 1
ATOM 2128 C CA . HIS A 1 265 ? -9.183 -2.660 18.073 1.00 90.75 265 HIS A CA 1
ATOM 2129 C C . HIS A 1 265 ? -7.760 -3.109 17.719 1.00 90.75 265 HIS A C 1
ATOM 2131 O O . HIS A 1 265 ? -7.325 -4.179 18.128 1.00 90.75 265 HIS A O 1
ATOM 2137 N N . LEU A 1 266 ? -7.012 -2.242 17.033 1.00 92.50 266 LEU A N 1
ATOM 2138 C CA . LEU A 1 266 ? -5.630 -2.468 16.606 1.00 92.50 266 LEU A CA 1
ATOM 2139 C C . LEU A 1 266 ? -4.601 -2.033 17.660 1.00 92.50 266 LEU A C 1
ATOM 2141 O O . LEU A 1 266 ? -3.413 -1.957 17.367 1.00 92.50 266 LEU A O 1
ATOM 2145 N N . GLY A 1 267 ? -5.044 -1.717 18.882 1.00 91.12 267 GLY A N 1
ATOM 2146 C CA . GLY A 1 267 ? -4.157 -1.312 19.971 1.00 91.12 267 GLY A CA 1
ATOM 2147 C C . GLY A 1 267 ? -3.562 0.088 19.814 1.00 91.12 267 GLY A C 1
ATOM 2148 O O . GLY A 1 267 ? -2.642 0.431 20.552 1.00 91.12 267 GLY A O 1
ATOM 2149 N N . LEU A 1 268 ? -4.081 0.914 18.896 1.00 92.50 268 LEU A N 1
ATOM 2150 C CA . LEU A 1 268 ? -3.549 2.259 18.699 1.00 92.50 268 LEU A CA 1
ATOM 2151 C C . LEU A 1 268 ? -3.788 3.129 19.943 1.00 92.50 268 LEU A C 1
ATOM 2153 O O . LEU A 1 268 ? -4.903 3.131 20.487 1.00 92.50 268 LEU A O 1
ATOM 2157 N N . PRO A 1 269 ? -2.790 3.918 20.381 1.00 90.75 269 PRO A N 1
ATOM 2158 C CA . PRO A 1 269 ? -2.970 4.887 21.453 1.00 90.75 269 PRO A CA 1
ATOM 2159 C C . PRO A 1 269 ? -4.011 5.940 21.057 1.00 90.75 269 PRO A C 1
ATOM 2161 O O . PRO A 1 269 ? -4.144 6.299 19.886 1.00 90.75 269 PRO A O 1
ATOM 2164 N N . LYS A 1 270 ? -4.768 6.455 22.037 1.00 88.69 270 LYS A N 1
ATOM 2165 C CA . LYS A 1 270 ? -5.901 7.375 21.794 1.00 88.69 270 LYS A CA 1
ATOM 2166 C C . LYS A 1 270 ? -5.508 8.638 21.030 1.00 88.69 270 LYS A C 1
ATOM 2168 O O . LYS A 1 270 ? -6.319 9.203 20.306 1.00 88.69 270 LYS A O 1
ATOM 2173 N N . GLN A 1 271 ? -4.262 9.059 21.193 1.00 90.12 271 GLN A N 1
ATOM 2174 C CA . GLN A 1 271 ? -3.640 10.174 20.493 1.00 90.12 271 GLN A CA 1
ATOM 2175 C C . GLN A 1 271 ? -3.694 10.004 18.963 1.00 90.12 271 GLN A C 1
ATOM 2177 O O . GLN A 1 271 ? -3.748 10.983 18.228 1.00 90.12 271 GLN A O 1
ATOM 2182 N N . LEU A 1 272 ? -3.733 8.763 18.476 1.00 93.00 272 LEU A N 1
ATOM 2183 C CA . LEU A 1 272 ? -3.759 8.426 17.054 1.00 93.00 272 LEU A CA 1
ATOM 2184 C C . LEU A 1 272 ? -5.169 8.085 16.548 1.00 93.00 272 LEU A C 1
ATOM 2186 O O . LEU A 1 272 ? -5.328 7.530 15.469 1.00 93.00 272 LEU A O 1
ATOM 2190 N N . TRP A 1 273 ? -6.223 8.357 17.323 1.00 91.94 273 TRP A N 1
ATOM 2191 C CA . TRP A 1 273 ? -7.585 8.014 16.896 1.00 91.94 273 TRP A CA 1
ATOM 2192 C C . TRP A 1 273 ? -8.201 9.063 15.969 1.00 91.94 273 TRP A C 1
ATOM 2194 O O . TRP A 1 273 ? -9.177 8.752 15.292 1.00 91.94 273 TRP A O 1
ATOM 2204 N N . LEU A 1 274 ? -7.637 10.279 15.948 1.00 90.56 274 LEU A N 1
ATOM 2205 C CA . LEU A 1 274 ? -8.158 11.444 15.220 1.00 90.56 274 LEU A CA 1
ATOM 2206 C C . LEU A 1 274 ? -9.660 11.660 15.462 1.00 90.56 274 LEU A C 1
ATOM 2208 O O . LEU A 1 274 ? -10.422 11.895 14.527 1.00 90.56 274 LEU A O 1
ATOM 2212 N N . TYR A 1 275 ? -10.096 11.502 16.714 1.00 84.44 275 TYR A N 1
ATOM 2213 C CA . TYR A 1 275 ? -11.504 11.627 17.069 1.00 84.44 275 TYR A CA 1
ATOM 2214 C C . TYR A 1 275 ? -11.903 13.101 17.090 1.00 84.44 275 TYR A C 1
ATOM 2216 O O . TYR A 1 275 ? -11.513 13.835 17.996 1.00 84.44 275 TYR A O 1
ATOM 2224 N N . ASP A 1 276 ? -12.700 13.507 16.110 1.00 79.88 276 ASP A N 1
ATOM 2225 C CA . ASP A 1 276 ? -13.374 14.798 16.090 1.00 79.88 276 ASP A CA 1
ATOM 2226 C C . ASP A 1 276 ? -14.856 14.582 16.460 1.00 79.88 276 ASP A C 1
ATOM 2228 O O . ASP A 1 276 ? -15.592 13.984 15.674 1.00 79.88 276 ASP A O 1
ATOM 2232 N N . PRO A 1 277 ? -15.320 15.028 17.647 1.00 75.69 277 PRO A N 1
ATOM 2233 C CA . PRO A 1 277 ? -16.715 14.871 18.059 1.00 75.69 277 PRO A CA 1
ATOM 2234 C C . PRO A 1 277 ? -17.710 15.587 17.137 1.00 75.69 277 PRO A C 1
ATOM 2236 O O . PRO A 1 277 ? -18.900 15.283 17.182 1.00 75.69 277 PRO A O 1
ATOM 2239 N N . TRP A 1 278 ? -17.242 16.563 16.358 1.00 79.62 278 TRP A N 1
ATOM 2240 C CA . TRP A 1 278 ? -18.067 17.397 15.491 1.00 79.62 278 TRP A CA 1
ATOM 2241 C C . TRP A 1 278 ? -18.047 16.934 14.033 1.00 79.62 278 TRP A C 1
ATOM 2243 O O . TRP A 1 278 ? -18.714 17.540 13.194 1.00 79.62 278 TRP A O 1
ATOM 2253 N N . SER A 1 279 ? -17.300 15.871 13.720 1.00 82.19 279 SER A N 1
ATOM 2254 C CA . SER A 1 279 ? -17.174 15.355 12.365 1.00 82.19 279 SER A CA 1
ATOM 2255 C C . SER A 1 279 ? -17.471 13.863 12.295 1.00 82.19 279 SER A C 1
ATOM 2257 O O . SER A 1 279 ? -16.776 13.044 12.886 1.00 82.19 279 SER A O 1
ATOM 2259 N N . ASP A 1 280 ? -18.426 13.496 11.441 1.00 81.81 280 ASP A N 1
ATOM 2260 C CA . ASP A 1 280 ? -18.631 12.104 11.020 1.00 81.81 280 ASP A CA 1
ATOM 2261 C C . ASP A 1 280 ? -17.542 11.626 10.034 1.00 81.81 280 ASP A C 1
ATOM 2263 O O . ASP A 1 280 ? -17.631 10.541 9.449 1.00 81.81 280 ASP A O 1
ATOM 2267 N N . ALA A 1 281 ? -16.508 12.441 9.795 1.00 86.44 281 ALA A N 1
ATOM 2268 C CA . ALA A 1 281 ? -15.427 12.092 8.896 1.00 86.44 281 ALA A CA 1
ATOM 2269 C C . ALA A 1 281 ? -14.633 10.898 9.434 1.00 86.44 281 ALA A C 1
ATOM 2271 O O . ALA A 1 281 ? -14.139 10.873 10.560 1.00 86.44 281 ALA A O 1
ATOM 2272 N N . ILE A 1 282 ? -14.442 9.907 8.567 1.00 89.69 282 ILE A N 1
ATOM 2273 C CA . ILE A 1 282 ? -13.599 8.755 8.868 1.00 89.69 282 ILE A CA 1
ATOM 2274 C C . ILE A 1 282 ? -12.155 9.239 9.050 1.00 89.69 282 ILE A C 1
ATOM 2276 O O . ILE A 1 282 ? -11.586 9.871 8.153 1.00 89.69 282 ILE A O 1
ATOM 2280 N N . ALA A 1 283 ? -11.545 8.896 10.187 1.00 91.56 283 ALA A N 1
ATOM 2281 C CA . ALA A 1 283 ? -10.128 9.137 10.439 1.00 91.56 283 ALA A CA 1
ATOM 2282 C C . ALA A 1 283 ? -9.273 8.619 9.270 1.00 91.56 283 ALA A C 1
ATOM 2284 O O . ALA A 1 283 ? -9.504 7.518 8.769 1.00 91.56 283 ALA A O 1
ATOM 2285 N N . TYR A 1 284 ? -8.277 9.403 8.851 1.00 96.19 284 TYR A N 1
ATOM 2286 C CA . TYR A 1 284 ? -7.382 9.070 7.733 1.00 96.19 284 TYR A CA 1
ATOM 2287 C C . TYR A 1 284 ? -8.075 8.924 6.363 1.00 96.19 284 TYR A C 1
ATOM 2289 O O . TYR A 1 284 ? -7.549 8.257 5.471 1.00 96.19 284 TYR A O 1
ATOM 2297 N N . SER A 1 285 ? -9.232 9.565 6.153 1.00 96.44 285 SER A N 1
ATOM 2298 C CA . SER A 1 285 ? -10.027 9.474 4.913 1.00 96.44 285 SER A CA 1
ATOM 2299 C C . SER A 1 285 ? -9.229 9.701 3.621 1.00 96.44 285 SER A C 1
ATOM 2301 O O . SER A 1 285 ? -9.427 8.968 2.648 1.00 96.44 285 SER A O 1
ATOM 2303 N N . SER A 1 286 ? -8.296 10.658 3.602 1.00 97.38 286 SER A N 1
ATOM 2304 C CA . SER A 1 286 ? -7.433 10.914 2.440 1.00 97.38 286 SER A CA 1
ATOM 2305 C C . SER A 1 286 ? -6.500 9.739 2.135 1.00 97.38 286 SER A C 1
ATOM 2307 O O . SER A 1 286 ? -6.393 9.331 0.980 1.00 97.38 286 SER A O 1
ATOM 2309 N N . ALA A 1 287 ? -5.864 9.164 3.161 1.00 98.19 287 ALA A N 1
ATOM 2310 C CA . ALA A 1 287 ? -4.984 8.004 3.013 1.00 98.19 287 ALA A CA 1
ATOM 2311 C C . ALA A 1 287 ? -5.775 6.768 2.554 1.00 98.19 287 ALA A C 1
ATOM 2313 O O . ALA A 1 287 ? -5.376 6.090 1.611 1.00 98.19 287 ALA A O 1
ATOM 2314 N N . ILE A 1 288 ? -6.953 6.542 3.145 1.00 97.75 288 ILE A N 1
ATOM 2315 C CA . ILE A 1 288 ? -7.884 5.469 2.761 1.00 97.75 288 ILE A CA 1
ATOM 2316 C C . ILE A 1 288 ? -8.293 5.603 1.289 1.00 97.75 288 ILE A C 1
ATOM 2318 O O . ILE A 1 288 ? -8.267 4.629 0.536 1.00 97.75 288 ILE A O 1
ATOM 2322 N N . SER A 1 289 ? -8.648 6.817 0.864 1.00 97.62 289 SER A N 1
ATOM 2323 C CA . SER A 1 289 ? -9.065 7.092 -0.514 1.00 97.62 289 SER A CA 1
ATOM 2324 C C . SER A 1 289 ? -7.920 6.915 -1.506 1.00 97.62 289 SER A C 1
ATOM 2326 O O . SER A 1 289 ? -8.153 6.428 -2.609 1.00 97.62 289 SER A O 1
ATOM 2328 N N . ARG A 1 290 ? -6.688 7.283 -1.127 1.00 98.12 290 ARG A N 1
ATOM 2329 C CA . ARG A 1 290 ? -5.500 7.067 -1.960 1.00 98.12 290 ARG A CA 1
ATOM 2330 C C . ARG A 1 290 ? -5.207 5.581 -2.116 1.00 98.12 290 ARG A C 1
ATOM 2332 O O . ARG A 1 290 ? -5.080 5.126 -3.247 1.00 98.12 290 ARG A O 1
ATOM 2339 N N . LEU A 1 291 ? -5.177 4.832 -1.013 1.00 98.06 291 LEU A N 1
ATOM 2340 C CA . LEU A 1 291 ? -4.875 3.401 -1.036 1.00 98.06 291 LEU A CA 1
ATOM 2341 C C . LEU A 1 291 ? -5.909 2.604 -1.839 1.00 98.06 291 LEU A C 1
ATOM 2343 O O . LEU A 1 291 ? -5.543 1.682 -2.557 1.00 98.06 291 LEU A O 1
ATOM 2347 N N . ARG A 1 292 ? -7.190 2.989 -1.791 1.00 97.19 292 ARG A N 1
ATOM 2348 C CA . ARG A 1 292 ? -8.248 2.346 -2.587 1.00 97.19 292 ARG A CA 1
ATOM 2349 C C . ARG A 1 292 ? -7.977 2.385 -4.097 1.00 97.19 292 ARG A C 1
ATOM 2351 O O . ARG A 1 292 ? -8.417 1.494 -4.811 1.00 97.19 292 ARG A O 1
ATOM 2358 N N . LYS A 1 293 ? -7.234 3.386 -4.576 1.00 96.88 293 LYS A N 1
ATOM 2359 C CA . LYS A 1 293 ? -6.875 3.537 -5.992 1.00 96.88 293 LYS A CA 1
ATOM 2360 C C . LYS A 1 293 ? -5.661 2.708 -6.411 1.00 96.88 293 LYS A C 1
ATOM 2362 O O . LYS A 1 293 ? -5.262 2.787 -7.566 1.00 96.88 293 LYS A O 1
ATOM 2367 N N . ILE A 1 294 ? -5.061 1.912 -5.521 1.00 96.81 294 ILE A N 1
ATOM 2368 C CA . ILE A 1 294 ? -3.887 1.092 -5.869 1.00 96.81 294 ILE A CA 1
ATOM 2369 C C . ILE A 1 294 ? -4.178 0.095 -7.004 1.00 96.81 294 ILE A C 1
ATOM 2371 O O . ILE A 1 294 ? -3.278 -0.243 -7.775 1.00 96.81 294 ILE A O 1
ATOM 2375 N N . ASP A 1 295 ? -5.440 -0.325 -7.141 1.00 92.88 295 ASP A N 1
ATOM 2376 C CA . ASP A 1 295 ? -5.916 -1.216 -8.204 1.00 92.88 295 ASP A CA 1
ATOM 2377 C C . ASP A 1 295 ? -6.125 -0.503 -9.554 1.00 92.88 295 ASP A C 1
ATOM 2379 O O . ASP A 1 295 ? -6.148 -1.166 -10.587 1.00 92.88 295 ASP A O 1
ATOM 2383 N N . GLU A 1 296 ? -6.257 0.830 -9.564 1.00 94.19 296 GLU A N 1
ATOM 2384 C CA . GLU A 1 296 ? -6.406 1.646 -10.787 1.00 94.19 296 GLU A CA 1
ATOM 2385 C C . GLU A 1 296 ? -5.059 1.901 -11.479 1.00 94.19 296 GLU A C 1
ATOM 2387 O O . GLU A 1 296 ? -4.997 2.356 -12.620 1.00 94.19 296 GLU A O 1
ATOM 2392 N N . VAL A 1 297 ? -3.974 1.627 -10.762 1.00 93.12 297 VAL A N 1
ATOM 2393 C CA . VAL A 1 297 ? -2.601 1.848 -11.189 1.00 93.12 297 VAL A CA 1
ATOM 2394 C C . VAL A 1 297 ? -2.018 0.538 -11.716 1.00 93.12 297 VAL A C 1
ATOM 2396 O O . VAL A 1 297 ? -2.300 -0.521 -11.159 1.00 93.12 297 VAL A O 1
ATOM 2399 N N . TYR A 1 298 ? -1.181 0.581 -12.755 1.00 88.50 298 TYR A N 1
ATOM 2400 C CA . TYR A 1 298 ? -0.653 -0.637 -13.389 1.00 88.50 298 TYR A CA 1
ATOM 2401 C C . TYR A 1 298 ? 0.847 -0.847 -13.188 1.00 88.50 298 TYR A C 1
ATOM 2403 O O 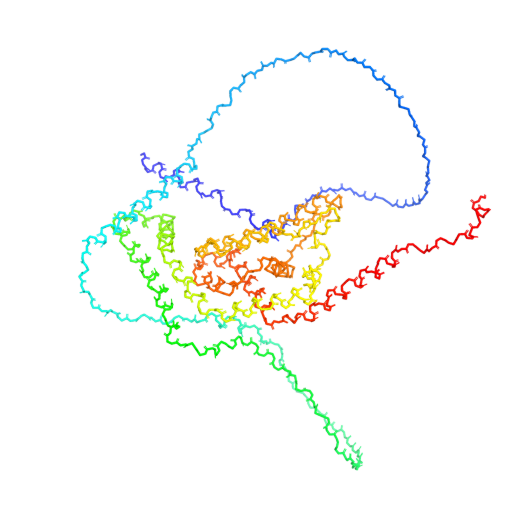. TYR A 1 298 ? 1.268 -1.991 -13.063 1.00 88.50 298 TYR A O 1
ATOM 2411 N N . THR A 1 299 ? 1.653 0.214 -13.102 1.00 91.50 299 THR A N 1
ATOM 2412 C CA . THR A 1 299 ? 3.107 0.069 -12.942 1.00 91.50 299 THR A CA 1
ATOM 2413 C C . THR A 1 299 ? 3.495 -0.159 -11.478 1.00 91.50 299 THR A C 1
ATOM 2415 O O . THR A 1 299 ? 2.836 0.331 -10.557 1.00 91.50 299 THR A O 1
ATOM 2418 N N . ALA A 1 300 ? 4.587 -0.892 -11.240 1.00 93.19 300 ALA A N 1
ATOM 2419 C CA . ALA A 1 300 ? 5.104 -1.113 -9.887 1.00 93.19 300 ALA A CA 1
ATOM 2420 C C . ALA A 1 300 ? 5.539 0.204 -9.224 1.00 93.19 300 ALA A C 1
ATOM 2422 O O . ALA A 1 300 ? 5.226 0.444 -8.059 1.00 93.19 300 ALA A O 1
ATOM 2423 N N . LYS A 1 301 ? 6.174 1.098 -9.995 1.00 92.06 301 LYS A N 1
ATOM 2424 C CA . LYS A 1 301 ? 6.588 2.437 -9.555 1.00 92.06 301 LYS A CA 1
ATOM 2425 C C . LYS A 1 301 ? 5.409 3.266 -9.048 1.00 92.06 301 LYS A C 1
ATOM 2427 O O . LYS A 1 301 ? 5.474 3.820 -7.953 1.00 92.06 301 LYS A O 1
ATOM 2432 N N . ASP A 1 302 ? 4.319 3.325 -9.805 1.00 93.69 302 ASP A N 1
ATOM 2433 C CA . ASP A 1 302 ? 3.158 4.122 -9.414 1.00 93.69 302 ASP A CA 1
ATOM 2434 C C . ASP A 1 302 ? 2.423 3.507 -8.209 1.00 93.69 302 ASP A C 1
ATOM 2436 O O . ASP A 1 302 ? 1.887 4.235 -7.369 1.00 93.69 302 ASP A O 1
ATOM 2440 N N . LYS A 1 303 ? 2.422 2.172 -8.071 1.00 96.12 303 LYS A N 1
ATOM 2441 C CA . LYS A 1 303 ? 1.884 1.488 -6.881 1.00 96.12 303 LYS A CA 1
ATOM 2442 C C . LYS A 1 303 ? 2.727 1.774 -5.635 1.00 96.12 303 LYS A C 1
ATOM 2444 O O . LYS A 1 303 ? 2.166 2.082 -4.586 1.00 96.12 303 LYS A O 1
ATOM 2449 N N . LEU A 1 304 ? 4.055 1.770 -5.756 1.00 96.50 304 LEU A N 1
ATOM 2450 C CA . LEU A 1 304 ? 4.964 2.175 -4.678 1.00 96.50 304 LEU A CA 1
ATOM 2451 C C . LEU A 1 304 ? 4.772 3.648 -4.310 1.00 96.50 304 LEU A C 1
ATOM 2453 O O . LEU A 1 304 ? 4.646 3.978 -3.132 1.00 96.50 304 LEU A O 1
ATOM 2457 N N . SER A 1 305 ? 4.648 4.529 -5.307 1.00 96.00 305 SER A N 1
ATOM 2458 C CA . SER A 1 305 ? 4.311 5.938 -5.083 1.00 96.00 305 SER A CA 1
ATOM 2459 C C . SER A 1 305 ? 2.969 6.086 -4.363 1.00 96.00 305 SER A C 1
ATOM 2461 O O . SER A 1 305 ? 2.853 6.918 -3.466 1.00 96.00 305 SER A O 1
ATOM 2463 N N . CYS A 1 306 ? 1.977 5.246 -4.676 1.00 97.94 306 CYS A N 1
ATOM 2464 C CA . CYS A 1 306 ? 0.718 5.205 -3.941 1.00 97.94 306 CYS A CA 1
ATOM 2465 C C . CYS A 1 306 ? 0.928 4.851 -2.458 1.00 97.94 306 CYS A C 1
ATOM 2467 O O . CYS A 1 306 ? 0.318 5.494 -1.606 1.00 97.94 306 CYS A O 1
ATOM 2469 N N . LEU A 1 307 ? 1.793 3.886 -2.121 1.00 97.94 307 LEU A N 1
ATOM 2470 C CA . LEU A 1 307 ? 2.109 3.559 -0.721 1.00 97.94 307 LEU A CA 1
ATOM 2471 C C . LEU A 1 307 ? 2.834 4.706 -0.003 1.00 97.94 307 LEU A C 1
ATOM 2473 O O . LEU A 1 307 ? 2.488 5.031 1.134 1.00 97.94 307 LEU A O 1
ATOM 2477 N N . VAL A 1 308 ? 3.786 5.359 -0.677 1.00 97.50 308 VAL A N 1
ATOM 2478 C CA . VAL A 1 308 ? 4.474 6.556 -0.165 1.00 97.50 308 VAL A CA 1
ATOM 2479 C C . VAL A 1 308 ? 3.482 7.678 0.127 1.00 97.50 308 VAL A C 1
ATOM 2481 O O . VAL A 1 308 ? 3.511 8.269 1.208 1.00 97.50 308 VAL A O 1
ATOM 2484 N N . ASP A 1 309 ? 2.558 7.942 -0.795 1.00 98.06 309 ASP A N 1
ATOM 2485 C CA . ASP A 1 309 ? 1.508 8.938 -0.598 1.00 98.06 309 ASP A CA 1
ATOM 2486 C C . ASP A 1 309 ? 0.612 8.590 0.589 1.00 98.06 309 ASP A C 1
ATOM 2488 O O . ASP A 1 309 ? 0.262 9.473 1.367 1.00 98.06 309 ASP A O 1
ATOM 2492 N N . VAL A 1 310 ? 0.251 7.315 0.755 1.00 98.38 310 VAL A N 1
ATOM 2493 C CA . VAL A 1 310 ? -0.552 6.844 1.892 1.00 98.38 310 VAL A CA 1
ATOM 2494 C C . VAL A 1 310 ? 0.166 7.120 3.210 1.00 98.38 310 VAL A C 1
ATOM 2496 O O . VAL A 1 310 ? -0.440 7.725 4.094 1.00 98.38 310 VAL A O 1
ATOM 2499 N N . GLY A 1 311 ? 1.451 6.770 3.325 1.00 96.81 311 GLY A N 1
ATOM 2500 C CA . GLY A 1 311 ? 2.264 7.087 4.504 1.00 96.81 311 GLY A CA 1
ATOM 2501 C C . GLY A 1 311 ? 2.288 8.590 4.797 1.00 96.81 311 GLY A C 1
ATOM 2502 O O . GLY A 1 311 ? 1.945 9.022 5.896 1.00 96.81 311 GLY A O 1
ATOM 2503 N N . ASN A 1 312 ? 2.573 9.411 3.785 1.00 96.56 312 ASN A N 1
ATOM 2504 C CA . ASN A 1 312 ? 2.584 10.870 3.922 1.00 96.56 312 ASN A CA 1
ATOM 2505 C C . ASN A 1 312 ? 1.217 11.440 4.332 1.00 96.56 312 ASN A C 1
ATOM 2507 O O . ASN A 1 312 ? 1.143 12.378 5.123 1.00 96.56 312 ASN A O 1
ATOM 2511 N N . LEU A 1 313 ? 0.121 10.897 3.799 1.00 97.50 313 LEU A N 1
ATOM 2512 C CA . LEU A 1 313 ? -1.238 11.329 4.129 1.00 97.50 313 LEU A CA 1
ATOM 2513 C C . LEU A 1 313 ? -1.643 10.942 5.555 1.00 97.50 313 LEU A C 1
ATOM 2515 O O . LEU A 1 313 ? -2.407 11.684 6.172 1.00 97.50 313 LEU A O 1
ATOM 2519 N N . ILE A 1 314 ? -1.123 9.834 6.092 1.00 96.31 314 ILE A N 1
ATOM 2520 C CA . ILE A 1 314 ? -1.292 9.471 7.506 1.00 96.31 314 ILE A CA 1
ATOM 2521 C C . ILE A 1 314 ? -0.641 10.536 8.396 1.00 96.31 314 ILE A C 1
ATOM 2523 O O . ILE A 1 314 ? -1.310 11.085 9.275 1.00 96.31 314 ILE A O 1
ATOM 2527 N N . PHE A 1 315 ? 0.620 10.891 8.129 1.00 94.25 315 PHE A N 1
ATOM 2528 C CA . PHE A 1 315 ? 1.332 11.912 8.906 1.00 94.25 315 PHE A CA 1
ATOM 2529 C C . PHE A 1 315 ? 0.693 13.297 8.778 1.00 94.25 315 PHE A C 1
ATOM 2531 O O . PHE A 1 315 ? 0.481 13.965 9.785 1.00 94.25 315 PHE A O 1
ATOM 2538 N N . LYS A 1 316 ? 0.274 13.699 7.572 1.00 93.88 316 LYS A N 1
ATOM 2539 C CA . LYS A 1 316 ? -0.453 14.963 7.358 1.00 93.88 316 LYS A CA 1
ATOM 2540 C C . LYS A 1 316 ? -1.783 15.016 8.109 1.00 93.88 316 LYS A C 1
ATOM 2542 O O . LYS A 1 316 ? -2.172 16.078 8.589 1.00 93.88 316 LYS A O 1
ATOM 2547 N N . ALA A 1 317 ? -2.506 13.897 8.201 1.00 93.75 317 ALA A N 1
ATOM 2548 C CA . ALA A 1 317 ? -3.755 13.840 8.961 1.00 93.75 317 ALA A CA 1
ATOM 2549 C C . ALA A 1 317 ? -3.508 14.033 10.465 1.00 93.75 317 ALA A C 1
ATOM 2551 O O . ALA A 1 317 ? -4.262 14.754 11.118 1.00 93.75 317 ALA A O 1
ATOM 2552 N N . LEU A 1 318 ? -2.432 13.438 10.988 1.00 92.50 318 LEU A N 1
ATOM 2553 C CA . LEU A 1 318 ? -1.992 13.626 12.369 1.00 92.50 318 LEU A CA 1
A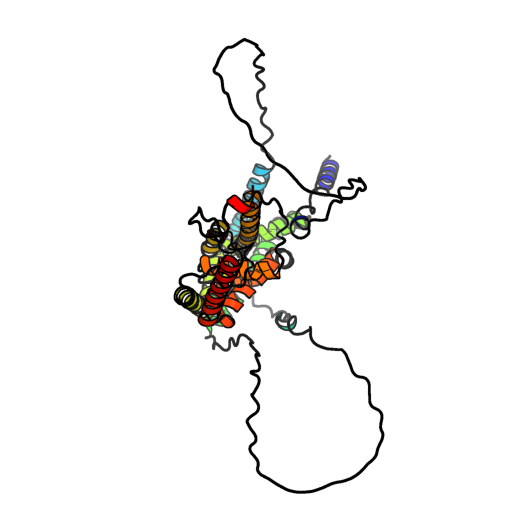TOM 2554 C C . LEU A 1 318 ? -1.570 15.068 12.638 1.00 92.50 318 LEU A C 1
ATOM 2556 O O . LEU A 1 318 ? -2.095 15.688 13.557 1.00 92.50 318 LEU A O 1
ATOM 2560 N N . GLU A 1 319 ? -0.685 15.615 11.810 1.00 90.56 319 GLU A N 1
ATOM 2561 C CA . GLU A 1 319 ? -0.227 17.000 11.913 1.00 90.56 319 GLU A CA 1
ATOM 2562 C C . GLU A 1 319 ? -1.410 17.976 11.904 1.00 90.56 319 GLU A C 1
ATOM 2564 O O . GLU A 1 319 ? -1.523 18.825 12.785 1.00 90.56 319 GLU A O 1
ATOM 2569 N N . LYS A 1 320 ? -2.353 17.815 10.966 1.00 90.31 320 LYS A N 1
ATOM 2570 C CA . LYS A 1 320 ? -3.551 18.661 10.888 1.00 90.31 320 LYS A CA 1
ATOM 2571 C C . LYS A 1 320 ? -4.390 18.599 12.165 1.00 90.31 320 LYS A C 1
ATOM 2573 O O . LYS A 1 320 ? -4.849 19.637 12.638 1.00 90.31 320 LYS A O 1
ATOM 2578 N N . TYR A 1 321 ? -4.618 17.402 12.700 1.00 90.62 321 TYR A N 1
ATOM 2579 C CA . TYR A 1 321 ? -5.413 17.214 13.912 1.00 90.62 321 TYR A CA 1
ATOM 2580 C C . TYR A 1 321 ? -4.748 17.863 15.131 1.00 90.62 321 TYR A C 1
ATOM 2582 O O . TYR A 1 321 ? -5.400 18.606 15.862 1.00 90.62 321 TYR A O 1
ATOM 2590 N N . TRP A 1 322 ? -3.443 17.654 15.312 1.00 87.75 322 TRP A N 1
ATOM 2591 C CA . TRP A 1 322 ? -2.704 18.211 16.447 1.00 87.75 322 TRP A CA 1
ATOM 2592 C C . TRP A 1 322 ? -2.481 19.718 16.345 1.00 87.75 322 TRP A C 1
ATOM 2594 O O . TRP A 1 322 ? -2.541 20.393 17.363 1.00 87.75 322 TRP A O 1
ATOM 2604 N N . ASN A 1 323 ? -2.329 20.262 15.136 1.00 87.25 323 ASN A N 1
ATOM 2605 C CA . ASN A 1 323 ? -2.266 21.709 14.921 1.00 87.25 323 ASN A CA 1
ATOM 2606 C C . ASN A 1 323 ? -3.608 22.414 15.155 1.00 87.25 323 ASN A C 1
ATOM 2608 O O . ASN A 1 323 ? -3.625 23.608 15.437 1.00 87.25 323 ASN A O 1
ATOM 2612 N N . SER A 1 324 ? -4.727 21.698 15.007 1.00 85.75 324 SER A N 1
ATOM 2613 C CA . SER A 1 324 ? -6.069 22.262 15.216 1.00 85.75 324 SER A CA 1
ATOM 2614 C C . SER A 1 324 ? -6.510 22.199 16.680 1.00 85.75 324 SER A C 1
ATOM 2616 O O . SER A 1 324 ? -7.336 23.003 17.099 1.00 85.75 324 SER A O 1
ATOM 2618 N N . ASN A 1 325 ? -5.972 21.261 17.465 1.00 81.44 325 ASN A N 1
ATOM 2619 C CA . ASN A 1 325 ? -6.192 21.220 18.907 1.00 81.44 325 ASN A CA 1
ATOM 2620 C C . ASN A 1 325 ? -5.229 22.198 19.592 1.00 81.44 325 ASN A C 1
ATOM 2622 O O . ASN A 1 325 ? -4.019 21.998 19.575 1.00 81.44 325 ASN A O 1
ATOM 2626 N N . GLU A 1 326 ? -5.764 23.220 20.265 1.00 65.69 326 GLU A N 1
ATOM 2627 C CA . GLU A 1 326 ? -5.015 24.272 20.985 1.00 65.69 326 GLU A CA 1
ATOM 2628 C C . GLU A 1 326 ? -4.035 23.750 22.061 1.00 65.69 326 GLU A C 1
ATOM 2630 O O . GLU A 1 326 ? -3.276 24.515 22.648 1.00 65.69 326 GLU A O 1
ATOM 2635 N N . SER A 1 327 ? -4.016 22.439 22.317 1.00 63.09 327 SER A N 1
ATOM 2636 C CA . SER A 1 327 ? -3.137 21.768 23.276 1.00 63.09 327 SER A CA 1
ATOM 2637 C C . SER A 1 327 ? -1.651 21.761 22.892 1.00 63.09 327 SER A C 1
ATOM 2639 O O . SER A 1 327 ? -0.852 21.326 23.711 1.00 63.09 327 SER A O 1
ATOM 2641 N N . GLY A 1 328 ? -1.270 22.235 21.697 1.00 53.75 328 GLY A N 1
ATOM 2642 C CA . GLY A 1 328 ? 0.074 22.751 21.371 1.00 53.75 328 GLY A CA 1
ATOM 2643 C C . GLY A 1 328 ? 1.268 21.781 21.393 1.00 53.75 328 GLY A C 1
ATOM 2644 O O . GLY A 1 328 ? 2.310 22.101 20.821 1.00 53.75 328 GLY A O 1
ATOM 2645 N N . ASP A 1 329 ? 1.146 20.594 21.983 1.00 60.69 329 ASP A N 1
ATOM 2646 C CA . ASP A 1 329 ? 2.225 19.610 22.042 1.00 60.69 329 ASP A CA 1
ATOM 2647 C C . ASP A 1 329 ? 2.281 18.801 20.740 1.00 60.69 329 ASP A C 1
ATOM 2649 O O . ASP A 1 329 ? 1.838 17.658 20.637 1.00 60.69 329 ASP A O 1
ATOM 2653 N N . LEU A 1 330 ? 2.906 19.414 19.734 1.00 56.50 330 LEU A N 1
ATOM 2654 C CA . LEU A 1 330 ? 3.274 18.881 18.412 1.00 56.50 330 LEU A CA 1
ATOM 2655 C C . LEU A 1 330 ? 4.215 17.650 18.444 1.00 56.50 330 LEU A C 1
ATOM 2657 O O . LEU A 1 330 ? 4.785 17.261 17.429 1.00 56.50 330 LEU A O 1
ATOM 2661 N N . SER A 1 331 ? 4.400 17.022 19.605 1.00 62.78 331 SER A N 1
ATOM 2662 C CA . SER A 1 331 ? 5.383 15.967 19.861 1.00 62.78 331 SER A CA 1
ATOM 2663 C C . SER A 1 331 ? 4.794 14.551 19.769 1.00 62.78 331 SER A C 1
ATOM 2665 O O . SER A 1 331 ? 5.305 13.628 20.411 1.00 62.78 331 SER A O 1
ATOM 2667 N N . VAL A 1 332 ? 3.730 14.326 18.994 1.00 69.12 332 VAL A N 1
ATOM 2668 C CA . VAL A 1 332 ? 3.302 12.946 18.713 1.00 69.12 332 VAL A CA 1
ATOM 2669 C C . VAL A 1 332 ? 4.246 12.357 17.671 1.00 69.12 332 VAL A C 1
ATOM 2671 O O . VAL A 1 332 ? 3.991 12.392 16.470 1.00 69.12 332 VAL A O 1
ATOM 2674 N N . MET A 1 333 ? 5.379 11.852 18.156 1.00 77.69 333 MET A N 1
ATOM 2675 C CA . MET A 1 333 ? 6.329 11.096 17.355 1.00 77.69 333 MET A CA 1
ATOM 2676 C C . MET A 1 333 ? 5.713 9.725 17.080 1.00 77.69 333 MET A C 1
ATOM 2678 O O . MET A 1 333 ? 5.478 8.946 18.000 1.00 77.69 333 MET A O 1
ATOM 2682 N N . VAL A 1 334 ? 5.398 9.463 15.816 1.00 84.06 334 VAL A N 1
ATOM 2683 C CA . VAL A 1 334 ? 4.957 8.143 15.362 1.00 84.06 334 VAL A CA 1
ATOM 2684 C C . VAL A 1 334 ? 6.212 7.321 15.105 1.00 84.06 334 VAL A C 1
ATOM 2686 O O . VAL A 1 334 ? 6.981 7.638 14.196 1.00 84.06 334 VAL A O 1
ATOM 2689 N N . GLY A 1 335 ? 6.443 6.300 15.923 1.00 88.12 335 GLY A N 1
ATOM 2690 C CA . GLY A 1 335 ? 7.492 5.321 15.697 1.00 88.12 335 GLY A CA 1
ATOM 2691 C C . GLY A 1 335 ? 7.066 4.251 14.692 1.00 88.12 335 GLY A C 1
ATOM 2692 O O . GLY A 1 335 ? 5.943 4.237 14.179 1.00 88.12 335 GLY A O 1
ATOM 2693 N N . GLY A 1 336 ? 7.980 3.318 14.415 1.00 84.62 336 GLY A N 1
ATOM 2694 C CA . GLY A 1 336 ? 7.680 2.154 13.575 1.00 84.62 336 GLY A CA 1
ATOM 2695 C C . GLY A 1 336 ? 6.579 1.266 14.168 1.00 84.62 336 GLY A C 1
ATOM 2696 O O . GLY A 1 336 ? 5.741 0.754 13.423 1.00 84.62 336 GLY A O 1
ATOM 2697 N N . ASP A 1 337 ? 6.535 1.160 15.499 1.00 88.94 337 ASP A N 1
ATOM 2698 C CA . ASP A 1 337 ? 5.562 0.343 16.232 1.00 88.94 337 ASP A CA 1
ATOM 2699 C C . ASP A 1 337 ? 4.132 0.890 16.112 1.00 88.94 337 ASP A C 1
ATOM 2701 O O . ASP A 1 337 ? 3.177 0.116 16.070 1.00 88.94 337 ASP A O 1
ATOM 2705 N N . GLU A 1 338 ? 3.961 2.212 16.006 1.00 93.69 338 GLU A N 1
ATOM 2706 C CA . GLU A 1 338 ? 2.655 2.830 15.768 1.00 93.69 338 GLU A CA 1
ATOM 2707 C C . GLU A 1 338 ? 2.279 2.877 14.282 1.00 93.69 338 GLU A C 1
ATOM 2709 O O . GLU A 1 338 ? 1.090 2.841 13.943 1.00 93.69 338 GLU A O 1
ATOM 2714 N N . LEU A 1 339 ? 3.265 2.956 13.381 1.00 94.69 339 LEU A N 1
ATOM 2715 C CA . LEU A 1 339 ? 3.005 3.052 11.946 1.00 94.69 339 LEU A CA 1
ATOM 2716 C C . LEU A 1 339 ? 2.340 1.787 11.398 1.00 94.69 339 LEU A C 1
ATOM 2718 O O . LEU A 1 339 ? 1.394 1.891 10.618 1.00 94.69 339 LEU A O 1
ATOM 2722 N N . LEU A 1 340 ? 2.795 0.603 11.809 1.00 95.81 340 LEU A N 1
ATOM 2723 C CA . LEU A 1 340 ? 2.242 -0.666 11.333 1.00 95.81 340 LEU A CA 1
ATOM 2724 C C . LEU A 1 340 ? 0.730 -0.817 11.627 1.00 95.81 340 LEU A C 1
ATOM 2726 O O . LEU A 1 340 ? -0.032 -1.012 10.675 1.00 95.81 340 LEU A O 1
ATOM 2730 N N . PRO A 1 341 ? 0.238 -0.670 12.876 1.00 95.38 341 PRO A N 1
ATOM 2731 C CA . PRO A 1 341 ? -1.194 -0.735 13.167 1.00 95.38 341 PRO A CA 1
ATOM 2732 C C . PRO A 1 341 ? -1.993 0.415 12.532 1.00 95.38 341 PRO A C 1
ATOM 2734 O O . PRO A 1 341 ? -3.157 0.219 12.175 1.00 95.38 341 PRO A O 1
ATOM 2737 N N . LEU A 1 342 ? -1.392 1.594 12.312 1.00 96.25 342 LEU A N 1
ATOM 2738 C CA . LEU A 1 342 ? -2.017 2.655 11.510 1.00 96.25 342 LEU A CA 1
ATOM 2739 C C . LEU A 1 342 ? -2.203 2.228 10.051 1.00 96.25 342 LEU A C 1
ATOM 2741 O O . LEU A 1 342 ? -3.276 2.425 9.478 1.00 96.25 342 LEU A O 1
ATOM 2745 N N . PHE A 1 343 ? -1.188 1.605 9.457 1.00 96.06 343 PHE A N 1
ATOM 2746 C CA . PHE A 1 343 ? -1.266 1.078 8.100 1.00 96.06 343 PHE A CA 1
ATOM 2747 C C . PHE A 1 343 ? -2.317 -0.033 7.998 1.00 96.06 343 PHE A C 1
ATOM 2749 O O . PHE A 1 343 ? -3.139 -0.005 7.084 1.00 96.06 343 PHE A O 1
ATOM 2756 N N . MET A 1 344 ? -2.372 -0.948 8.974 1.00 95.31 344 MET A N 1
ATOM 2757 C CA . MET A 1 344 ? -3.423 -1.972 9.069 1.00 95.31 344 MET A CA 1
ATOM 2758 C C . MET A 1 344 ? -4.820 -1.343 9.110 1.00 95.31 344 MET A C 1
ATOM 2760 O O . MET A 1 344 ? -5.703 -1.766 8.363 1.00 95.31 344 MET A O 1
ATOM 2764 N N . TYR A 1 345 ? -5.023 -0.297 9.922 1.00 95.56 345 TYR A N 1
ATOM 2765 C CA . TYR A 1 345 ? -6.295 0.428 9.975 1.00 95.56 345 TYR A CA 1
ATOM 2766 C C . TYR A 1 345 ? -6.692 0.978 8.598 1.00 95.56 345 TYR A C 1
ATOM 2768 O O . TYR A 1 345 ? -7.824 0.780 8.146 1.00 95.56 345 TYR A O 1
ATOM 2776 N N . VAL A 1 346 ? -5.755 1.639 7.912 1.00 97.06 346 VAL A N 1
ATOM 2777 C CA . VAL A 1 346 ? -5.990 2.213 6.582 1.00 97.06 346 VAL A CA 1
ATOM 2778 C C . VAL A 1 346 ? -6.282 1.124 5.546 1.00 97.06 346 VAL A C 1
ATOM 2780 O O . VAL A 1 346 ? -7.214 1.294 4.762 1.00 97.06 346 VAL A O 1
ATOM 2783 N N . ILE A 1 347 ? -5.574 -0.011 5.572 1.00 95.81 347 ILE A N 1
ATOM 2784 C CA . ILE A 1 347 ? -5.816 -1.164 4.686 1.00 95.81 347 ILE A CA 1
ATOM 2785 C C . ILE A 1 347 ? -7.234 -1.713 4.872 1.00 95.81 347 ILE A C 1
ATOM 2787 O O . ILE A 1 347 ? -7.967 -1.852 3.889 1.00 95.81 347 ILE A O 1
ATOM 2791 N N . ILE A 1 348 ? -7.649 -1.966 6.121 1.00 93.56 348 ILE A N 1
ATOM 2792 C CA . ILE A 1 348 ? -8.993 -2.475 6.437 1.00 93.56 348 ILE A CA 1
ATOM 2793 C C . ILE A 1 348 ? -10.059 -1.507 5.913 1.00 93.56 348 ILE A C 1
ATOM 2795 O O . ILE A 1 348 ? -11.014 -1.916 5.254 1.00 93.56 348 ILE A O 1
ATOM 2799 N N . LYS A 1 349 ? -9.904 -0.203 6.173 1.00 94.62 349 LYS A N 1
ATOM 2800 C CA . LYS A 1 349 ? -10.875 0.813 5.734 1.00 94.62 349 LYS A CA 1
ATOM 2801 C C . LYS A 1 349 ? -10.871 1.040 4.221 1.00 94.62 349 LYS A C 1
ATOM 2803 O O . LYS A 1 349 ? -11.904 1.410 3.653 1.00 94.62 349 LYS A O 1
ATOM 2808 N N . ALA A 1 350 ? -9.737 0.833 3.558 1.00 95.88 350 ALA A N 1
ATOM 2809 C CA . ALA A 1 350 ? -9.631 0.918 2.106 1.00 95.88 350 ALA A CA 1
ATOM 2810 C C . ALA A 1 350 ? -10.244 -0.302 1.399 1.00 95.88 350 ALA A C 1
ATOM 2812 O O . ALA A 1 350 ? -10.706 -0.136 0.269 1.00 95.88 350 ALA A O 1
ATOM 2813 N N . LYS A 1 351 ? -10.329 -1.460 2.079 1.00 94.00 351 LYS A N 1
ATOM 2814 C CA . LYS A 1 351 ? -10.815 -2.752 1.553 1.00 94.00 351 LYS A CA 1
ATOM 2815 C C . LYS A 1 351 ? -10.007 -3.214 0.330 1.00 94.00 351 LYS A C 1
ATOM 2817 O O . LYS A 1 351 ? -10.563 -3.453 -0.742 1.00 94.00 351 LYS A O 1
ATOM 2822 N N . VAL A 1 352 ? -8.681 -3.274 0.479 1.00 94.25 352 VAL A N 1
ATOM 2823 C CA . VAL A 1 352 ? -7.713 -3.521 -0.614 1.00 94.25 352 VAL A CA 1
ATOM 2824 C C . VAL A 1 352 ? -7.698 -4.986 -1.058 1.00 94.25 352 VAL A C 1
ATOM 2826 O O . VAL A 1 352 ? -6.777 -5.720 -0.716 1.00 94.25 352 VAL A O 1
ATOM 2829 N N . LYS A 1 353 ? -8.699 -5.409 -1.838 1.00 89.50 353 LYS A N 1
ATOM 2830 C CA . LYS A 1 353 ? -8.972 -6.819 -2.205 1.00 89.50 353 LYS A CA 1
ATOM 2831 C C . LYS A 1 353 ? -7.784 -7.631 -2.687 1.00 89.50 353 LYS A C 1
ATOM 2833 O O . LYS A 1 353 ? -7.701 -8.806 -2.367 1.00 89.50 353 LYS A O 1
ATOM 2838 N N . LYS A 1 354 ? -6.879 -7.017 -3.442 1.00 95.62 354 LYS A N 1
ATOM 2839 C CA . LYS A 1 354 ? -5.785 -7.728 -4.110 1.00 95.62 354 LYS A CA 1
ATOM 2840 C C . LYS A 1 354 ? -4.429 -7.500 -3.442 1.00 95.62 354 LYS A C 1
ATOM 2842 O O . LYS A 1 354 ? -3.408 -7.415 -4.120 1.00 95.62 354 LYS A O 1
ATOM 2847 N N . GLY A 1 355 ? -4.423 -7.301 -2.122 1.00 96.00 355 GLY A N 1
ATOM 2848 C CA . GLY A 1 355 ? -3.250 -6.872 -1.361 1.00 96.00 355 GLY A CA 1
ATOM 2849 C C . GLY A 1 355 ? -2.010 -7.751 -1.560 1.00 96.00 355 GLY A C 1
ATOM 2850 O O . GLY A 1 355 ? -0.919 -7.211 -1.764 1.00 96.00 355 GLY A O 1
ATOM 2851 N N . PHE A 1 356 ? -2.156 -9.080 -1.579 1.00 97.12 356 PHE A N 1
ATOM 2852 C CA . PHE A 1 356 ? -1.032 -9.988 -1.817 1.00 97.12 356 PHE A CA 1
ATOM 2853 C C . PHE A 1 356 ? -0.536 -9.866 -3.251 1.00 97.12 356 PHE A C 1
ATOM 2855 O O . PHE A 1 356 ? 0.646 -9.591 -3.448 1.00 97.12 356 PHE A O 1
ATOM 2862 N N . SER A 1 357 ? -1.428 -9.946 -4.242 1.00 97.00 357 SER A N 1
ATOM 2863 C CA . SER A 1 357 ? -1.040 -9.766 -5.646 1.00 97.00 357 SER A CA 1
ATOM 2864 C C . SER A 1 357 ? -0.285 -8.458 -5.876 1.00 97.00 357 SER A C 1
ATOM 2866 O O . SER A 1 357 ? 0.786 -8.463 -6.480 1.00 97.00 357 SER A O 1
ATOM 2868 N N . GLN A 1 358 ? -0.825 -7.339 -5.374 1.00 97.06 358 GLN A N 1
ATOM 2869 C CA . GLN A 1 358 ? -0.211 -6.019 -5.530 1.00 97.06 358 GLN A CA 1
ATOM 2870 C C . GLN A 1 358 ? 1.163 -5.951 -4.867 1.00 97.06 358 GLN A C 1
ATOM 2872 O O . GLN A 1 358 ? 2.097 -5.395 -5.443 1.00 97.06 358 GLN A O 1
ATOM 2877 N N . SER A 1 359 ? 1.295 -6.499 -3.657 1.00 97.25 359 SER A N 1
ATOM 2878 C CA . SER A 1 359 ? 2.550 -6.424 -2.910 1.00 97.25 359 SER A CA 1
ATOM 2879 C C . SER A 1 359 ? 3.666 -7.248 -3.542 1.00 97.25 359 SER A C 1
ATOM 2881 O O . SER A 1 359 ? 4.778 -6.744 -3.671 1.00 97.25 359 SER A O 1
ATOM 2883 N N . TYR A 1 360 ? 3.372 -8.465 -4.002 1.00 96.44 360 TYR A N 1
ATOM 2884 C CA . TYR A 1 360 ? 4.356 -9.289 -4.699 1.00 96.44 360 TYR A CA 1
ATOM 2885 C C . TYR A 1 360 ? 4.727 -8.708 -6.063 1.00 96.44 360 TYR A C 1
ATOM 2887 O O . TYR A 1 360 ? 5.901 -8.708 -6.416 1.00 96.44 360 TYR A O 1
ATOM 2895 N N . PHE A 1 361 ? 3.770 -8.128 -6.793 1.00 95.56 361 PHE A N 1
ATOM 2896 C CA . PHE A 1 361 ? 4.079 -7.417 -8.034 1.00 95.56 361 PHE A CA 1
ATOM 2897 C C . PHE A 1 361 ? 5.023 -6.232 -7.785 1.00 95.56 361 PHE A C 1
ATOM 2899 O O . PHE A 1 361 ? 6.016 -6.071 -8.488 1.00 95.56 361 PHE A O 1
ATOM 2906 N N . MET A 1 362 ? 4.768 -5.422 -6.750 1.00 96.62 362 MET A N 1
ATOM 2907 C CA . MET A 1 362 ? 5.683 -4.340 -6.371 1.00 96.62 362 MET A CA 1
ATOM 2908 C C . MET A 1 362 ? 7.067 -4.867 -5.980 1.00 96.62 362 MET A C 1
ATOM 2910 O O . MET A 1 362 ? 8.060 -4.302 -6.416 1.00 96.62 362 MET A O 1
ATOM 2914 N N . GLN A 1 363 ? 7.143 -5.944 -5.197 1.00 95.75 363 GLN A N 1
ATOM 2915 C CA . GLN A 1 363 ? 8.409 -6.534 -4.755 1.00 95.75 363 GLN A CA 1
ATOM 2916 C C . GLN A 1 363 ? 9.252 -7.073 -5.913 1.00 95.75 363 GLN A C 1
ATOM 2918 O O . GLN A 1 363 ? 10.471 -6.953 -5.892 1.00 95.75 363 GLN A O 1
ATOM 2923 N N . ASP A 1 364 ? 8.618 -7.667 -6.918 1.00 93.00 364 ASP A N 1
ATOM 2924 C CA . ASP A 1 364 ? 9.327 -8.270 -8.043 1.00 93.00 364 ASP A CA 1
ATOM 2925 C C . ASP A 1 364 ? 9.878 -7.256 -9.050 1.00 93.00 364 ASP A C 1
ATOM 2927 O O . ASP A 1 364 ? 10.789 -7.597 -9.810 1.00 93.00 364 ASP A O 1
ATOM 2931 N N . PHE A 1 365 ? 9.314 -6.047 -9.063 1.00 91.38 365 PHE A N 1
ATOM 2932 C CA . PHE A 1 365 ? 9.603 -4.995 -10.040 1.00 91.38 365 PHE A CA 1
ATOM 2933 C C . PHE A 1 365 ? 10.071 -3.676 -9.409 1.00 91.38 365 PHE A C 1
ATOM 2935 O O . PHE A 1 365 ? 10.185 -2.666 -10.108 1.00 91.38 365 PHE A O 1
ATOM 2942 N N . ILE A 1 366 ? 10.336 -3.659 -8.101 1.00 91.62 366 ILE A N 1
ATOM 2943 C CA . ILE A 1 366 ? 10.992 -2.530 -7.440 1.00 91.62 366 ILE A CA 1
ATOM 2944 C C . ILE A 1 366 ? 12.449 -2.449 -7.902 1.00 91.62 366 ILE A C 1
ATOM 2946 O O . ILE A 1 366 ? 13.143 -3.459 -7.984 1.00 91.62 366 ILE A O 1
ATOM 2950 N N . ASP A 1 367 ? 12.908 -1.239 -8.211 1.00 87.81 367 ASP A N 1
ATOM 2951 C CA . ASP A 1 367 ? 14.321 -0.994 -8.491 1.00 87.81 367 ASP A CA 1
ATOM 2952 C C . ASP A 1 367 ? 15.149 -1.140 -7.205 1.00 87.81 367 ASP A C 1
ATOM 2954 O O . ASP A 1 367 ? 14.719 -0.697 -6.135 1.00 87.81 367 ASP A O 1
ATOM 2958 N N . ASP A 1 368 ? 16.348 -1.718 -7.302 1.00 86.75 368 ASP A N 1
ATOM 2959 C CA . ASP A 1 368 ? 17.229 -1.949 -6.151 1.00 86.75 368 ASP A CA 1
ATOM 2960 C C . ASP A 1 368 ? 17.501 -0.661 -5.354 1.00 86.75 368 ASP A C 1
ATOM 2962 O O . ASP A 1 368 ? 17.573 -0.695 -4.124 1.00 86.75 368 ASP A O 1
ATOM 2966 N N . GLN A 1 369 ? 17.604 0.495 -6.023 1.00 85.31 369 GLN A N 1
ATOM 2967 C CA . GLN A 1 369 ? 17.820 1.775 -5.345 1.00 85.31 369 GLN A CA 1
ATOM 2968 C C . GLN A 1 369 ? 16.571 2.230 -4.584 1.00 85.31 369 GLN A C 1
ATOM 2970 O O . GLN A 1 369 ? 16.681 2.724 -3.461 1.00 85.31 369 GLN A O 1
ATOM 2975 N N . CYS A 1 370 ? 15.382 2.025 -5.155 1.00 83.50 370 CYS A N 1
ATOM 2976 C CA . CYS A 1 370 ? 14.111 2.308 -4.483 1.00 83.50 370 CYS A CA 1
ATOM 2977 C C . CYS A 1 370 ? 13.859 1.356 -3.303 1.00 83.50 370 CYS A C 1
ATOM 2979 O O . CYS A 1 370 ? 13.260 1.751 -2.304 1.00 83.50 370 CYS A O 1
ATOM 2981 N N . SER A 1 371 ? 14.346 0.117 -3.385 1.00 85.94 371 SER A N 1
ATOM 2982 C CA . SER A 1 371 ? 14.187 -0.899 -2.337 1.00 85.94 371 SER A CA 1
ATOM 2983 C C . SER A 1 371 ? 14.862 -0.518 -1.011 1.00 85.94 371 SER A C 1
ATOM 2985 O O . SER A 1 371 ? 14.397 -0.892 0.062 1.00 85.94 371 SER A O 1
ATOM 2987 N N . ILE A 1 372 ? 15.928 0.287 -1.056 1.00 88.19 372 ILE A N 1
ATOM 2988 C CA . ILE A 1 372 ? 16.666 0.731 0.142 1.00 88.19 372 ILE A CA 1
ATOM 2989 C C . ILE A 1 372 ? 16.013 1.968 0.790 1.00 88.19 372 ILE A C 1
ATOM 2991 O O . ILE A 1 372 ? 16.284 2.298 1.945 1.00 88.19 372 ILE A O 1
ATOM 2995 N N . GLN A 1 373 ? 15.153 2.669 0.054 1.00 92.62 373 GLN A N 1
ATOM 2996 C CA . GLN A 1 373 ? 14.560 3.935 0.473 1.00 92.62 373 GLN A CA 1
ATOM 2997 C C . GLN A 1 373 ? 13.206 3.734 1.180 1.00 92.62 373 GLN A C 1
ATOM 2999 O O . GLN A 1 373 ? 12.831 2.644 1.622 1.00 92.62 373 GLN A O 1
ATOM 3004 N N . LYS A 1 374 ? 12.453 4.828 1.320 1.00 93.44 374 LYS A N 1
ATOM 3005 C CA . LYS A 1 374 ? 11.121 4.846 1.940 1.00 93.44 374 LYS A CA 1
ATOM 3006 C C . LYS A 1 374 ? 10.122 3.937 1.215 1.00 93.44 374 LYS A C 1
ATOM 3008 O O . LYS 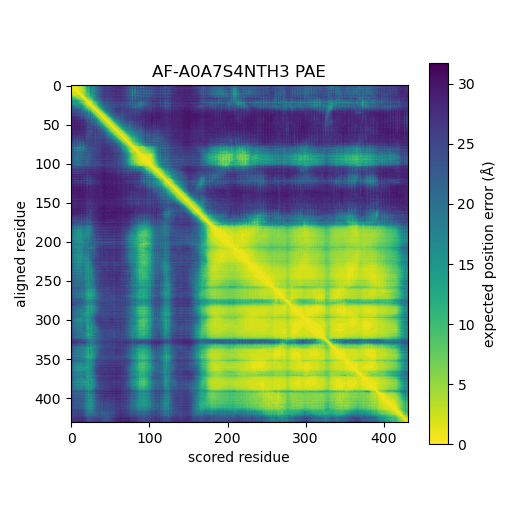A 1 374 ? 9.215 3.416 1.854 1.00 93.44 374 LYS A O 1
ATOM 3013 N N . GLU A 1 375 ? 10.281 3.745 -0.093 1.00 95.38 375 GLU A N 1
ATOM 3014 C CA . GLU A 1 375 ? 9.449 2.882 -0.928 1.00 95.38 375 GLU A CA 1
ATOM 3015 C C . GLU A 1 375 ? 9.551 1.431 -0.453 1.00 95.38 375 GLU A C 1
ATOM 3017 O O . GLU A 1 375 ? 8.525 0.810 -0.176 1.00 95.38 375 GLU A O 1
ATOM 3022 N N . GLY A 1 376 ? 10.773 0.917 -0.280 1.00 96.19 376 GLY A N 1
ATOM 3023 C CA . GLY A 1 376 ? 11.004 -0.427 0.246 1.00 96.19 376 GLY A CA 1
ATOM 3024 C C . GLY A 1 376 ? 10.514 -0.595 1.683 1.00 96.19 376 GLY A C 1
ATOM 3025 O O . GLY A 1 376 ? 9.844 -1.580 1.993 1.00 96.19 376 GLY A O 1
ATOM 3026 N N . TYR A 1 377 ? 10.748 0.399 2.548 1.00 96.25 377 TYR A N 1
ATOM 3027 C CA . TYR A 1 377 ? 10.237 0.376 3.924 1.00 96.25 377 TYR A CA 1
ATOM 3028 C C . TYR A 1 377 ? 8.701 0.309 3.983 1.00 96.25 377 TYR A C 1
ATOM 3030 O O . TYR A 1 377 ? 8.132 -0.498 4.725 1.00 96.25 377 TYR A O 1
ATOM 3038 N N . LEU A 1 378 ? 8.006 1.124 3.184 1.00 97.69 378 LEU A N 1
ATOM 3039 C CA . LEU A 1 378 ? 6.543 1.131 3.147 1.00 97.69 378 LEU A CA 1
ATOM 3040 C C . LEU A 1 378 ? 5.970 -0.104 2.450 1.00 97.69 378 LEU A C 1
ATOM 3042 O O . LEU A 1 378 ? 4.918 -0.585 2.869 1.00 97.69 378 LEU A O 1
ATOM 3046 N N . LEU A 1 379 ? 6.662 -0.661 1.453 1.00 97.75 379 LEU A N 1
ATOM 3047 C CA . LEU A 1 379 ? 6.298 -1.948 0.863 1.00 97.75 379 LEU A CA 1
ATOM 3048 C C . LEU A 1 379 ? 6.387 -3.072 1.902 1.00 97.75 379 LEU A C 1
ATOM 3050 O O . LEU A 1 379 ? 5.419 -3.811 2.072 1.00 97.75 379 LEU A O 1
ATOM 3054 N N . ALA A 1 380 ? 7.494 -3.159 2.644 1.00 97.25 380 ALA A N 1
ATOM 3055 C CA . ALA A 1 380 ? 7.666 -4.146 3.709 1.00 97.25 380 ALA A CA 1
ATOM 3056 C C . ALA A 1 380 ? 6.615 -3.970 4.821 1.00 97.25 380 ALA A C 1
ATOM 3058 O O . ALA A 1 380 ? 6.046 -4.947 5.313 1.00 97.25 380 ALA A O 1
ATOM 3059 N N . THR A 1 381 ? 6.291 -2.722 5.174 1.00 97.50 381 THR A N 1
ATOM 3060 C CA . THR A 1 381 ? 5.229 -2.396 6.142 1.00 97.50 381 THR A CA 1
ATOM 3061 C C . THR A 1 381 ? 3.857 -2.847 5.635 1.00 97.50 381 THR A C 1
ATOM 3063 O O . THR A 1 381 ? 3.098 -3.468 6.378 1.00 97.50 381 THR A O 1
ATOM 3066 N N . PHE A 1 382 ? 3.542 -2.595 4.360 1.00 97.88 382 PHE A N 1
ATOM 3067 C CA . PHE A 1 382 ? 2.300 -3.037 3.724 1.00 97.88 382 PHE A CA 1
ATOM 3068 C C . PHE A 1 382 ? 2.195 -4.567 3.688 1.00 97.88 382 PHE A C 1
ATOM 3070 O O . PHE A 1 382 ? 1.166 -5.107 4.090 1.00 97.88 382 PHE A O 1
ATOM 3077 N N . GLN A 1 383 ? 3.265 -5.260 3.285 1.00 97.44 383 GLN A N 1
ATOM 3078 C CA . GLN A 1 383 ? 3.361 -6.726 3.275 1.00 97.44 383 GLN A CA 1
ATOM 3079 C C . GLN A 1 383 ? 3.168 -7.328 4.668 1.00 97.44 383 GLN A C 1
ATOM 3081 O O . GLN A 1 383 ? 2.400 -8.274 4.845 1.00 97.44 383 GLN A O 1
ATOM 3086 N N . THR A 1 384 ? 3.813 -6.741 5.674 1.00 96.81 384 THR A N 1
ATOM 3087 C CA . THR A 1 384 ? 3.653 -7.163 7.068 1.00 96.81 384 THR A CA 1
ATOM 3088 C C . THR A 1 384 ? 2.208 -6.964 7.520 1.00 96.81 384 THR A C 1
ATOM 3090 O O . THR A 1 384 ? 1.597 -7.881 8.060 1.00 96.81 384 THR A O 1
ATOM 3093 N N . ALA A 1 385 ? 1.615 -5.802 7.237 1.00 96.31 385 ALA A N 1
ATOM 3094 C CA . ALA A 1 385 ? 0.243 -5.504 7.624 1.00 96.31 385 ALA A CA 1
ATOM 3095 C C . ALA A 1 385 ? -0.775 -6.478 7.004 1.00 96.31 385 ALA A C 1
ATOM 3097 O O . ALA A 1 385 ? -1.631 -6.992 7.723 1.00 96.31 385 ALA A O 1
ATOM 3098 N N . ILE A 1 386 ? -0.689 -6.776 5.701 1.00 96.38 386 ILE A N 1
ATOM 3099 C CA . ILE A 1 386 ? -1.604 -7.739 5.061 1.00 96.38 386 ILE A CA 1
ATOM 3100 C C . ILE A 1 386 ? -1.403 -9.163 5.597 1.00 96.38 386 ILE A C 1
ATOM 3102 O O . ILE A 1 386 ? -2.387 -9.869 5.808 1.00 96.38 386 ILE A O 1
ATOM 3106 N N . ALA A 1 387 ? -0.163 -9.571 5.886 1.00 95.31 387 ALA A N 1
ATOM 3107 C CA . ALA A 1 387 ? 0.125 -10.888 6.447 1.00 95.31 387 ALA A CA 1
ATOM 3108 C C . ALA A 1 387 ? -0.447 -11.044 7.866 1.00 95.31 387 ALA A C 1
ATOM 3110 O O . ALA A 1 387 ? -1.074 -12.063 8.161 1.00 95.31 387 ALA A O 1
ATOM 3111 N N . LEU A 1 388 ? -0.304 -10.022 8.716 1.00 93.62 388 LEU A N 1
ATOM 3112 C CA . LEU A 1 388 ? -0.879 -10.002 10.066 1.00 93.62 388 LEU A CA 1
ATOM 3113 C C . LEU A 1 388 ? -2.410 -10.058 10.041 1.00 93.62 388 LEU A C 1
ATOM 3115 O O . LEU A 1 388 ? -3.022 -10.782 10.831 1.00 93.62 388 LEU A O 1
ATOM 3119 N N . LEU A 1 389 ? -3.033 -9.318 9.120 1.00 92.62 389 LEU A N 1
ATOM 3120 C CA . LEU A 1 389 ? -4.486 -9.317 8.945 1.00 92.62 389 LEU A CA 1
ATOM 3121 C C . LEU A 1 389 ? -5.014 -10.658 8.426 1.00 92.62 389 LEU A C 1
ATOM 3123 O O . LEU A 1 389 ? -6.105 -11.067 8.817 1.00 92.62 389 LEU A O 1
ATOM 3127 N N . ALA A 1 390 ? -4.258 -11.335 7.561 1.00 92.06 390 ALA A N 1
ATOM 3128 C CA . ALA A 1 390 ? -4.658 -12.616 6.990 1.00 92.06 390 ALA A CA 1
ATOM 3129 C C . ALA A 1 390 ? -4.465 -13.799 7.952 1.00 92.06 390 ALA A C 1
ATOM 3131 O O . ALA A 1 390 ? -5.270 -14.732 7.924 1.00 92.06 390 ALA A O 1
ATOM 3132 N N . ASN A 1 391 ? -3.403 -13.784 8.769 1.00 88.56 391 ASN A N 1
ATOM 3133 C CA . ASN A 1 391 ? -2.934 -14.985 9.471 1.00 88.56 391 ASN A CA 1
ATOM 3134 C C . ASN A 1 391 ? -2.984 -14.901 10.998 1.00 88.56 391 ASN A C 1
ATOM 3136 O O . ASN A 1 391 ? -3.246 -15.910 11.647 1.00 88.56 391 ASN A O 1
ATOM 3140 N N . GLU A 1 392 ? -2.686 -13.743 11.584 1.00 81.31 392 GLU A N 1
ATOM 3141 C CA . GLU A 1 392 ? -2.444 -13.649 13.033 1.00 81.31 392 GLU A CA 1
ATOM 3142 C C . GLU A 1 392 ? -3.623 -13.071 13.805 1.00 81.31 392 GLU A C 1
ATOM 3144 O O . GLU A 1 392 ? -3.752 -13.277 15.010 1.00 81.31 392 GLU A O 1
ATOM 3149 N N . THR A 1 393 ? -4.491 -12.335 13.122 1.00 80.31 393 THR A N 1
ATOM 3150 C CA . THR A 1 393 ? -5.520 -11.555 13.791 1.00 80.31 393 THR A CA 1
ATOM 3151 C C . THR A 1 393 ? -6.840 -12.323 13.803 1.00 80.31 393 THR A C 1
ATOM 3153 O O . THR A 1 393 ? -7.538 -12.376 12.794 1.00 80.31 393 THR A O 1
ATOM 3156 N N . ASP A 1 394 ? -7.204 -12.901 14.950 1.00 88.62 394 ASP A N 1
ATOM 3157 C CA . ASP A 1 394 ? -8.541 -13.468 15.156 1.00 88.62 394 ASP 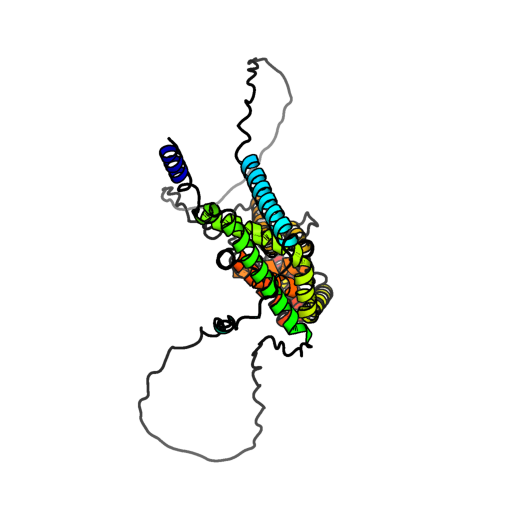A CA 1
ATOM 3158 C C . ASP A 1 394 ? -9.583 -12.328 15.236 1.00 88.62 394 ASP A C 1
ATOM 3160 O O . ASP A 1 394 ? -9.479 -11.468 16.121 1.00 88.62 394 ASP A O 1
ATOM 3164 N N . PRO A 1 395 ? -10.593 -12.284 14.342 1.00 87.12 395 PRO A N 1
ATOM 3165 C CA . PRO A 1 395 ? -11.647 -11.274 14.370 1.00 87.12 395 PRO A CA 1
ATOM 3166 C C . PRO A 1 395 ? -12.398 -11.192 15.699 1.00 87.12 395 PRO A C 1
ATOM 3168 O O . PRO A 1 395 ? -12.762 -10.092 16.121 1.00 87.12 395 PRO A O 1
ATOM 3171 N N . GLU A 1 396 ? -12.609 -12.320 16.379 1.00 88.38 396 GLU A N 1
ATOM 3172 C CA . GLU A 1 396 ? -13.312 -12.337 17.663 1.00 88.38 396 GLU A CA 1
ATOM 3173 C C . GLU A 1 396 ? -12.450 -11.762 18.786 1.00 88.38 396 GLU A C 1
ATOM 3175 O O . GLU A 1 396 ? -12.932 -10.992 19.622 1.00 88.38 396 GLU A O 1
ATOM 3180 N N . GLU A 1 397 ? -11.161 -12.101 18.808 1.00 88.00 397 GLU A N 1
ATOM 3181 C CA . GLU A 1 397 ? -10.222 -11.528 19.769 1.00 88.00 397 GLU A CA 1
ATOM 3182 C C . GLU A 1 397 ? -10.063 -10.021 19.546 1.00 88.00 397 GLU A C 1
ATOM 3184 O O . GLU A 1 397 ? -10.067 -9.238 20.499 1.00 88.00 397 GLU A O 1
ATOM 3189 N N . LEU A 1 398 ? -9.992 -9.595 18.284 1.00 85.88 398 LEU A N 1
ATOM 3190 C CA . LEU A 1 398 ? -9.910 -8.187 17.930 1.00 85.88 398 LEU A CA 1
ATOM 3191 C C . LEU A 1 398 ? -11.157 -7.415 18.400 1.00 85.88 398 LEU A C 1
ATOM 3193 O O . LEU A 1 398 ? -11.026 -6.326 18.966 1.00 85.88 398 LEU A O 1
ATOM 3197 N N . ALA A 1 399 ? -12.352 -7.992 18.232 1.00 87.50 399 ALA A N 1
ATOM 3198 C CA . ALA A 1 399 ? -13.600 -7.424 18.742 1.00 87.50 399 ALA A CA 1
ATOM 3199 C C . ALA A 1 399 ? -13.573 -7.271 20.273 1.00 87.50 399 ALA A C 1
ATOM 3201 O O . ALA A 1 399 ? -13.821 -6.173 20.781 1.00 87.50 399 ALA A O 1
ATOM 3202 N N . LYS A 1 400 ? -13.156 -8.318 21.002 1.00 89.94 400 LYS A N 1
ATOM 3203 C CA . LYS A 1 400 ? -12.996 -8.279 22.469 1.00 89.94 400 LYS A CA 1
ATOM 3204 C C . LYS A 1 400 ? -12.036 -7.175 22.912 1.00 89.94 400 LYS A C 1
ATOM 3206 O O . LYS A 1 400 ? -12.361 -6.405 23.813 1.00 89.94 400 LYS A O 1
ATOM 3211 N N . ARG A 1 401 ? -10.890 -7.018 22.236 1.00 88.62 401 ARG A N 1
ATOM 3212 C CA . ARG A 1 401 ? -9.927 -5.935 22.520 1.00 88.62 401 ARG A CA 1
ATOM 3213 C C . ARG A 1 401 ? -10.560 -4.551 22.369 1.00 88.62 401 ARG A C 1
ATOM 3215 O O . ARG A 1 401 ? -10.299 -3.664 23.183 1.00 88.62 401 ARG A O 1
ATOM 3222 N N . GLY A 1 402 ? -11.404 -4.358 21.356 1.00 83.75 402 GLY A N 1
ATOM 3223 C CA . GLY A 1 402 ? -12.145 -3.113 21.156 1.00 83.75 402 GLY A CA 1
ATOM 3224 C C . GLY A 1 402 ? -13.146 -2.815 22.273 1.00 83.75 402 GLY A C 1
ATOM 3225 O O . GLY A 1 402 ? -13.215 -1.680 22.753 1.00 83.75 402 GLY A O 1
ATOM 3226 N N . GLU A 1 403 ? -13.900 -3.822 22.713 1.00 87.19 403 GLU A N 1
ATOM 3227 C CA . GLU A 1 403 ? -14.847 -3.712 23.830 1.00 87.19 403 GLU A CA 1
ATOM 3228 C C . GLU A 1 403 ? -14.139 -3.424 25.156 1.00 87.19 403 GLU A C 1
ATOM 3230 O O . GLU A 1 403 ? -14.512 -2.490 25.871 1.00 87.19 403 GLU A O 1
ATOM 3235 N N . ASP A 1 404 ? -13.054 -4.141 25.445 1.00 87.75 404 ASP A N 1
ATOM 3236 C CA . ASP A 1 404 ? -12.225 -3.917 26.628 1.00 87.75 404 ASP A CA 1
ATOM 3237 C C . ASP A 1 404 ? -11.609 -2.518 26.625 1.00 87.75 404 ASP A C 1
ATOM 3239 O O . ASP A 1 404 ? -11.593 -1.826 27.650 1.00 87.75 404 ASP A O 1
ATOM 3243 N N . ALA A 1 405 ? -11.137 -2.060 25.462 1.00 84.81 405 ALA A N 1
ATOM 3244 C CA . ALA A 1 405 ? -10.626 -0.710 25.305 1.00 84.81 405 ALA A CA 1
ATOM 3245 C C . ALA A 1 405 ? -11.708 0.325 25.625 1.00 84.81 405 ALA A C 1
ATOM 3247 O O . ALA A 1 405 ? -11.410 1.257 26.372 1.00 84.81 405 ALA A O 1
ATOM 3248 N N . LYS A 1 406 ? -12.946 0.153 25.126 1.00 84.56 406 LYS A N 1
ATOM 3249 C CA . LYS A 1 406 ? -14.107 1.012 25.439 1.00 84.56 406 LYS A CA 1
ATOM 3250 C C . LYS A 1 406 ? -14.426 1.001 26.937 1.00 84.56 406 LYS A C 1
ATOM 3252 O O . LYS A 1 406 ? -14.511 2.073 27.540 1.00 84.56 406 LYS A O 1
ATOM 3257 N N . ARG A 1 407 ? -14.506 -0.182 27.556 1.00 88.06 407 ARG A N 1
ATOM 3258 C CA . ARG A 1 407 ? -14.793 -0.355 28.990 1.00 88.06 407 ARG A CA 1
ATOM 3259 C C . ARG A 1 407 ? -13.763 0.352 29.869 1.00 88.06 407 ARG A C 1
ATOM 3261 O O . ARG A 1 407 ? -14.130 1.102 30.769 1.00 88.06 407 ARG A O 1
ATOM 3268 N N . ARG A 1 408 ? -12.470 0.216 29.552 1.00 86.88 408 ARG A N 1
ATOM 3269 C CA . ARG A 1 408 ? -11.387 0.943 30.242 1.00 86.88 408 ARG A CA 1
ATOM 3270 C C . ARG A 1 408 ? -11.526 2.462 30.124 1.00 86.88 408 ARG A C 1
ATOM 3272 O O . ARG A 1 408 ? -11.063 3.182 31.004 1.00 86.88 408 ARG A O 1
ATOM 3279 N N . GLN A 1 409 ? -12.125 2.983 29.050 1.00 82.06 409 GLN A N 1
ATOM 3280 C CA . GLN A 1 409 ? -12.349 4.429 28.928 1.00 82.06 409 GLN A CA 1
ATOM 3281 C C . GLN A 1 409 ? -13.508 4.908 29.778 1.00 82.06 409 GLN A C 1
ATOM 3283 O O . GLN A 1 409 ? -13.421 6.003 30.326 1.00 82.06 409 GLN A O 1
ATOM 3288 N N . GLN A 1 410 ? -14.576 4.117 29.843 1.00 85.88 410 GLN A N 1
ATOM 3289 C CA . GLN A 1 410 ? -15.740 4.448 30.646 1.00 85.88 410 GLN A CA 1
ATOM 3290 C C . GLN A 1 410 ? -15.362 4.519 32.127 1.00 85.88 410 GLN A C 1
ATOM 3292 O O . GLN A 1 410 ? -15.620 5.542 32.750 1.00 85.88 410 GLN A O 1
ATOM 3297 N N . ILE A 1 411 ? -14.610 3.531 32.625 1.00 90.44 411 ILE A N 1
ATOM 3298 C CA . ILE A 1 411 ? -14.086 3.529 34.001 1.00 90.44 411 ILE A CA 1
ATOM 3299 C C . ILE A 1 411 ? -13.264 4.800 34.273 1.00 90.44 411 ILE A C 1
ATOM 3301 O O . ILE A 1 411 ? -13.553 5.534 35.208 1.00 90.44 411 ILE A O 1
ATOM 3305 N N . LYS A 1 412 ? -12.317 5.154 33.390 1.00 86.69 412 LYS A N 1
ATOM 3306 C CA . LYS A 1 412 ? -11.514 6.386 33.542 1.00 86.69 412 LYS A CA 1
ATOM 3307 C C . LYS A 1 412 ? -12.332 7.684 33.484 1.00 86.69 412 LYS A C 1
ATOM 3309 O O . LYS A 1 412 ? -11.861 8.714 33.959 1.00 86.69 412 LYS A O 1
ATOM 3314 N N . ARG A 1 413 ? -13.498 7.687 32.827 1.00 85.81 413 ARG A N 1
ATOM 3315 C CA . ARG A 1 413 ? -14.412 8.844 32.804 1.00 85.81 413 ARG A CA 1
ATOM 3316 C C . ARG A 1 413 ? -15.216 8.933 34.095 1.00 85.81 413 ARG A C 1
ATOM 3318 O O . ARG A 1 413 ? -15.397 10.034 34.597 1.00 85.81 413 ARG A O 1
ATOM 3325 N N . GLU A 1 414 ? -15.663 7.796 34.616 1.00 89.88 414 GLU A N 1
ATOM 3326 C CA . GLU A 1 414 ? -16.380 7.702 35.889 1.00 89.88 414 GLU A CA 1
ATOM 3327 C C . GLU A 1 414 ? -15.467 8.086 37.063 1.00 89.88 414 GLU A C 1
ATOM 3329 O O . GLU A 1 414 ? -15.872 8.892 37.890 1.00 89.88 414 GLU A O 1
ATOM 3334 N N . GLU A 1 415 ? -14.204 7.647 37.064 1.00 89.88 415 GLU A N 1
ATOM 3335 C CA . GLU A 1 415 ? -13.192 8.034 38.067 1.00 89.88 415 GLU A CA 1
ATOM 3336 C C . GLU A 1 415 ? -12.830 9.526 38.036 1.00 89.88 415 GLU A C 1
ATOM 3338 O O . GLU A 1 415 ? -12.446 10.098 39.052 1.00 89.88 415 GLU A O 1
ATOM 3343 N N . LYS A 1 416 ? -12.918 10.170 36.866 1.00 87.69 416 LYS A N 1
ATOM 3344 C CA . LYS A 1 416 ? -12.662 11.612 36.721 1.00 87.69 416 LYS A CA 1
ATOM 3345 C C . LYS A 1 416 ? -13.874 12.475 37.040 1.00 87.69 416 LYS A C 1
ATOM 3347 O O . LYS A 1 416 ? -13.740 13.699 37.064 1.00 87.69 416 LYS A O 1
ATOM 3352 N N . LYS A 1 417 ? -15.053 11.877 37.224 1.00 86.12 417 LYS A N 1
ATOM 3353 C CA . LYS A 1 417 ? -16.223 12.635 37.644 1.00 86.12 417 LYS A CA 1
ATOM 3354 C C . LYS A 1 417 ? -15.942 13.087 39.081 1.00 86.12 417 LYS A C 1
ATOM 3356 O O . LYS A 1 417 ? -15.632 12.226 39.904 1.00 86.12 417 LYS A O 1
ATOM 3361 N N . PRO A 1 418 ? -15.961 14.399 39.379 1.00 82.50 418 PRO A N 1
ATOM 3362 C CA . PRO A 1 418 ? -15.756 14.850 40.748 1.00 82.50 418 PRO A CA 1
ATOM 3363 C C . PRO A 1 418 ? -16.757 14.116 41.650 1.00 82.50 418 PRO A C 1
ATOM 3365 O O . PRO A 1 418 ? -17.878 13.850 41.187 1.00 82.50 418 PRO A O 1
ATOM 3368 N N . PRO A 1 419 ? -16.362 13.737 42.882 1.00 83.38 419 PRO A N 1
ATOM 3369 C CA . PRO A 1 419 ? -17.305 13.155 43.824 1.00 83.38 419 PRO A CA 1
ATOM 3370 C C . PRO A 1 419 ? -18.546 14.056 43.883 1.00 83.38 419 PRO A C 1
ATOM 3372 O O . PRO A 1 419 ? -18.394 15.278 43.756 1.00 83.38 419 PRO A O 1
ATOM 3375 N N . PRO A 1 420 ? -19.760 13.479 43.972 1.00 81.69 420 PRO A N 1
ATOM 3376 C CA . PRO A 1 420 ? -20.966 14.281 44.119 1.00 81.69 420 PRO A CA 1
ATOM 3377 C C . PRO A 1 420 ? -20.721 15.265 45.262 1.00 81.69 420 PRO A C 1
ATOM 3379 O O . PRO A 1 420 ? -20.276 14.859 46.333 1.00 81.69 420 PRO A O 1
ATOM 3382 N N . LEU A 1 421 ? -20.888 16.558 44.979 1.00 79.31 421 LEU A N 1
ATOM 3383 C CA . LEU A 1 421 ? -20.859 17.574 46.021 1.00 79.31 421 LEU A CA 1
ATOM 3384 C C . LEU A 1 421 ? -21.960 17.175 47.001 1.00 79.31 421 LEU A C 1
ATOM 3386 O O . LEU A 1 421 ? -23.108 17.034 46.583 1.00 79.31 421 LEU A O 1
ATOM 3390 N N . ASP A 1 422 ? -21.594 16.894 48.251 1.00 79.06 422 ASP A N 1
ATOM 3391 C CA . ASP A 1 422 ? -22.573 16.654 49.303 1.00 79.06 422 ASP A CA 1
ATOM 3392 C C . ASP A 1 422 ? -23.402 17.940 49.430 1.00 79.06 422 ASP A C 1
ATOM 3394 O O . ASP A 1 422 ? -22.937 18.941 49.977 1.00 79.06 422 ASP A O 1
ATOM 3398 N N . ASP A 1 423 ? -24.620 17.921 48.883 1.00 69.94 423 ASP A N 1
ATOM 3399 C CA . ASP A 1 423 ? -25.562 19.052 48.875 1.00 69.94 423 ASP A CA 1
ATOM 3400 C C . ASP A 1 423 ? -25.996 19.472 50.303 1.00 69.94 423 ASP A C 1
ATOM 3402 O O . ASP A 1 423 ? -26.683 20.478 50.475 1.00 69.94 423 ASP A O 1
ATOM 3406 N N . ASP A 1 424 ? -25.555 18.736 51.330 1.00 64.81 424 ASP A N 1
ATOM 3407 C CA . ASP A 1 424 ? -25.849 18.968 52.746 1.00 64.81 424 ASP A CA 1
ATOM 3408 C C . ASP A 1 424 ? -24.739 19.720 53.506 1.00 64.81 424 ASP A C 1
ATOM 3410 O O . ASP A 1 424 ? -24.906 20.013 54.692 1.00 64.81 424 ASP A O 1
ATOM 3414 N N . ALA A 1 425 ? -23.623 20.090 52.859 1.00 60.06 425 ALA A N 1
ATOM 3415 C CA . ALA A 1 425 ? -22.694 21.064 53.436 1.00 60.06 425 ALA A CA 1
ATOM 3416 C C . ALA A 1 425 ? -23.352 22.453 53.387 1.00 60.06 425 ALA A C 1
ATOM 3418 O O . ALA A 1 425 ? -23.180 23.227 52.443 1.00 60.06 425 ALA A O 1
ATOM 3419 N N . SER A 1 426 ? -24.184 22.726 54.393 1.00 58.75 426 SER A N 1
ATOM 3420 C CA . SER A 1 426 ? -24.913 23.973 54.570 1.00 58.75 426 SER A CA 1
ATOM 3421 C C . SER A 1 426 ? -23.992 25.167 54.347 1.00 58.75 426 SER A C 1
ATOM 3423 O O . SER A 1 426 ? -22.970 25.314 55.014 1.00 58.75 426 SER A O 1
ATOM 3425 N N . PHE A 1 427 ? -24.408 26.052 53.446 1.00 56.62 427 PHE A N 1
ATOM 3426 C CA . PHE A 1 427 ? -23.769 27.329 53.122 1.00 56.62 427 PHE A CA 1
ATOM 3427 C C . PHE A 1 427 ? -23.463 28.208 54.360 1.00 56.62 427 PHE A C 1
ATOM 3429 O O . PHE A 1 427 ? -22.679 29.147 54.263 1.00 56.62 427 PHE A O 1
ATOM 3436 N N . GLU A 1 428 ? -24.047 27.899 55.525 1.00 59.72 428 GLU A N 1
ATOM 3437 C CA . GLU A 1 428 ? -23.759 28.545 56.812 1.00 59.72 428 GLU A CA 1
ATOM 3438 C C . GLU A 1 428 ? -22.382 28.213 57.408 1.00 59.72 428 GLU A C 1
ATOM 3440 O O . GLU A 1 428 ? -21.931 28.956 58.268 1.00 59.72 428 GLU A O 1
ATOM 3445 N N . GLU A 1 429 ? -21.685 27.159 56.970 1.00 56.84 429 GLU A N 1
ATOM 3446 C CA . GLU A 1 429 ? -20.347 26.829 57.502 1.00 56.84 429 GLU A CA 1
ATOM 3447 C C . GLU A 1 429 ? -19.199 27.476 56.695 1.00 56.84 429 GLU A C 1
ATOM 3449 O O . GLU A 1 429 ? -18.030 27.365 57.062 1.00 56.84 429 GLU A O 1
ATOM 3454 N N . PHE A 1 430 ? -19.521 28.170 55.593 1.00 51.09 430 PHE A N 1
ATOM 3455 C CA . PHE A 1 430 ? -18.547 28.830 54.708 1.00 51.09 430 PHE A CA 1
ATOM 3456 C C . PHE A 1 430 ? -18.557 30.372 54.798 1.00 51.09 430 PHE A C 1
ATOM 3458 O O . PHE A 1 430 ? -17.730 31.025 54.157 1.00 51.09 430 PHE A O 1
ATOM 3465 N N . LEU A 1 431 ? -19.470 30.957 55.582 1.00 47.62 431 LEU A N 1
ATOM 3466 C CA . LEU A 1 431 ? -19.495 32.378 55.964 1.00 47.62 431 LEU A CA 1
ATOM 3467 C C . LEU A 1 431 ? -19.106 32.520 57.434 1.00 47.62 431 LEU A C 1
ATOM 3469 O O . LEU A 1 431 ? -18.344 33.468 57.737 1.00 47.62 431 LEU A O 1
#

Mean predicted aligned error: 16.6 Å

pLDDT: mean 70.44, std 25.02, range [27.08, 98.38]

InterPro domains:
  IPR003123 VPS9 domain [PF02204] (285-391)
  IPR003123 VPS9 domain [PS51205] (241-398)
  IPR003123 VPS9 domain [SM00167] (283-407)
  IPR037191 VPS9 domain superfamily [G3DSA:1.20.1050.80] (241-411)
  IPR037191 VPS9 domain superfamily [SSF109993] (187-392)
  IPR045046 Vacuolar protein sorting-associated protein 9-like [PTHR23101] (256-396)

Secondary structure (DSSP, 8-state):
-HHHHHHHHHHHTTSSSSSSSHHHHS----------------------------------------------------HHHHHHHHHHHHHHHHHHHHHHHHHS-----PPPPPPPPPPPGGGGGG-------------------------------------------------GGGTHHHHHHHHHHHHHHHHHHHHHHH-GGGGSSHHHHHHHHHHHHHHHHHHHHHHHHHHHHHHTHHHHHHHHHHHHHHHHHHTS--GGGGT--GGGS---TT--PPTTHHHHHHHHGGGG--SHHHHHHHHHHHHHHHHHHHHHHHHHSTT--------HHHHHHHHHHHHHHHT-TTHHHHHHHHHHH--HHHHTSHHHHHHHHHHHHHHHHHHT--HHHHHHHHHHHHHHHHHHHHHTSPPPP-TTS-GGG--

Radius of gyration: 33.64 Å; Cα contacts (8 Å, |Δi|>4): 245; chains: 1; bounding box: 60×108×98 Å

Organism: NCBI:txid180227

Foldseek 3Di:
DVVVVVVVVVVVVPPDDDDPPVCVQDVDDPDPDDDDDDDDDDDDDDDDDDDDDDDDDDDDDDDDDDDDDDDPPDDDPDPVVVVVVVLVVLVVLLVVLVVVVVVDDDDDDDDDDDDDDDDDPVVVVVPDDDDDDDDDDDDDDDDDDDDDDDDDDDDDDDDDDPPPPPDVPVPPPDPPLPVVLVVLLVVLVVQLVVSLVSSCVVVVVLVVDPVSSVVSSVSSNCVSQVVCQVVSLVSLCVSCVVLLVLLLVLLVLLCVQQVDDALQLLVADPLLRLDDVVDPDHQLNVLLVLLLCLVVDRDLVVNLVSLVVSLVSSVVSSQVSQVVPPPPCSPPNQDPVNSLSVLLNSCSSSSNSSLSSSLVNNVSRPDPVCCVDPSVVSSVSSVVSSCCSNPPDDSNSSNVSSVVSVVVVVVVVVVPPPDPDPPPPPPVVVD

Solvent-accessible surface area (backbone atoms only — not comparable to full-atom values): 27424 Å² total; per-residue (Å²): 105,72,75,53,54,58,55,55,59,67,62,64,77,74,76,80,84,85,77,75,61,65,51,74,81,48,72,74,81,78,79,78,86,74,89,78,82,87,86,84,88,86,82,87,88,83,85,81,91,85,83,86,80,88,86,82,87,87,84,89,83,90,83,90,81,82,90,76,92,71,82,83,76,81,73,84,88,50,75,67,61,50,54,58,54,51,51,53,52,52,51,51,52,51,54,52,52,47,59,50,54,72,68,52,76,84,78,91,74,81,91,79,86,87,82,85,89,78,87,70,74,81,59,70,82,72,76,82,86,86,92,85,86,90,84,86,90,84,90,84,86,86,81,84,88,84,90,80,86,87,83,80,92,77,84,75,83,76,78,77,76,80,80,83,75,81,64,84,78,72,80,65,84,69,58,89,66,66,61,53,52,59,51,49,50,51,50,53,54,48,47,42,53,50,51,50,51,54,49,42,69,78,41,56,74,42,69,75,41,70,68,47,38,51,54,51,49,49,54,45,43,51,58,51,39,70,70,45,24,64,60,53,50,50,47,34,47,61,73,30,35,69,59,16,50,50,39,44,53,43,49,56,45,31,38,66,54,42,76,50,80,51,54,51,39,62,69,47,58,76,88,75,46,66,84,49,97,90,47,93,67,61,64,52,48,68,21,20,59,49,50,48,45,48,79,81,47,64,45,38,65,59,39,40,50,39,48,49,49,24,55,53,35,46,52,49,47,50,52,53,53,49,72,68,40,88,78,70,72,83,73,79,77,77,48,72,80,55,45,43,46,51,50,37,52,38,45,63,76,30,59,54,53,53,51,55,24,53,47,52,50,30,65,76,57,53,51,74,74,48,47,78,39,69,46,30,53,46,48,53,44,51,51,48,32,54,50,40,55,60,73,70,56,52,38,65,60,34,26,50,42,30,51,51,52,51,52,58,48,51,53,58,52,58,71,66,47,74,75,79,76,68,89,76,70,54,75,77,81,80,113